Protein 4BWV (pdb70)

InterPro domains:
  IPR002500 Phosphoadenosine phosphosulphate reductase domain [PF01507] (122-286)
  IPR004511 Phosphoadenosine phosphosulphate/adenosine 5'-phosphosulphate reductase [MF_00063] (76-322)
  IPR004511 Phosphoadenosine phosphosulphate/adenosine 5'-phosphosulphate reductase [NF002537] (83-323)
  IPR014729 Rossmann-like alpha/beta/alpha sandwich fold [G3DSA:3.40.50.620] (77-303)

B-factor: mean 38.73, std 14.48, range [18.05, 97.51]

CATH classification: 3.40.50.620

Sequence (454 aa):
IDIKKCNEQARDARLQHLEAQALETLQKTVENFEKPAFPCALIAGDVVILDLLHRIGAFSDNKVKIIFIDTFHLFPETYKFLSSEVEERRYGFKAHVFHAADVNNKEAYDAKFGSDLFITDIEEYDRICKVEPFSSRALKTLEVDAMINGRRRDHGAERAHLEVFEEGKMVKVQPLAYWEFRDCWDYLTKYSLPYHPLHDQGFPSIGDVQSTIPVPREKWFEYAGERRSGRIDIKKCNEQARDARLQHLEAQALETLQKTVENFEKPAFPCALIAGDVVILDLLHRIGAFSDNKVKIIFIDTFHLFPETYKFLSSEVEERRYGFKAHVFHAADVNNNKEAYDAKFGSDLFITDIEEYDRRICKVEPFSRALKTLEVDAMINGRRRDHGAERAHLEVFEEGKMVKVQPLAYWEFRDCWDYLTKYSLPYHPLHDQGFPSIGDVQSTIPVPRREKWFEYAGERSGR

Structure (mmCIF, N/CA/C/O backbone):
data_4BWV
#
_entry.id   4BWV
#
_cell.length_a   55.990
_cell.length_b   82.420
_cell.length_c   127.480
_cell.angle_alpha   90.00
_cell.angle_beta   90.00
_cell.angle_gamma   90.00
#
_symmetry.space_group_name_H-M   'P 21 21 21'
#
loop_
_entity.id
_entity.type
_entity.pdbx_description
1 polymer 'PHOSPHOADENOSINE-PHOSPHOSULPHATE REDUCTASE'
2 non-polymer DI(HYDROXYETHYL)ETHER
3 water water
#
loop_
_atom_site.group_PDB
_atom_site.id
_atom_site.type_symbol
_atom_site.label_atom_id
_atom_site.label_alt_id
_atom_site.label_comp_id
_atom_site.label_asym_id
_atom_site.label_entity_id
_atom_site.label_seq_id
_atom_site.pdbx_PDB_ins_code
_atom_site.Cartn_x
_atom_site.Cartn_y
_atom_site.Cartn_z
_atom_site.occupancy
_atom_site.B_iso_or_equiv
_atom_site.auth_seq_id
_atom_site.auth_comp_id
_atom_site.auth_asym_id
_atom_site.auth_atom_id
_atom_site.pdbx_PDB_model_num
ATOM 1 N N . ILE A 1 34 ? -7.337 -7.052 14.880 1.00 75.87 77 ILE A N 1
ATOM 2 C CA . ILE A 1 34 ? -6.300 -6.012 15.131 1.00 72.02 77 ILE A CA 1
ATOM 3 C C . ILE A 1 34 ? -6.903 -4.601 15.040 1.00 66.76 77 ILE A C 1
ATOM 4 O O . ILE A 1 34 ? -7.440 -4.213 14.005 1.00 68.31 77 ILE A O 1
ATOM 9 N N . ASP A 1 35 ? -6.797 -3.844 16.131 1.00 59.85 78 ASP A N 1
ATOM 10 C CA . ASP A 1 35 ? -7.250 -2.461 16.196 1.00 55.64 78 ASP A CA 1
ATOM 11 C C . ASP A 1 35 ? -6.046 -1.549 15.787 1.00 48.84 78 ASP A C 1
ATOM 12 O O . ASP A 1 35 ? -5.104 -1.313 16.573 1.00 45.73 78 ASP A O 1
ATOM 17 N N . ILE A 1 36 ? -6.097 -1.050 14.553 1.00 46.02 79 ILE A N 1
ATOM 18 C CA . ILE A 1 36 ? -4.986 -0.283 13.965 1.00 42.85 79 ILE A CA 1
ATOM 19 C C . ILE A 1 36 ? -4.696 0.987 14.750 1.00 40.53 79 ILE A C 1
ATOM 20 O O . ILE A 1 36 ? -3.525 1.306 15.050 1.00 37.50 79 ILE A O 1
ATOM 25 N N . LYS A 1 37 ? -5.733 1.751 15.072 1.00 42.53 80 LYS A N 1
ATOM 26 C CA . LYS A 1 37 ? -5.504 2.981 15.847 1.00 44.19 80 LYS A CA 1
ATOM 27 C C . LYS A 1 37 ? -4.829 2.695 17.177 1.00 41.32 80 LYS A C 1
ATOM 28 O O . LYS A 1 37 ? -3.967 3.450 17.603 1.00 39.03 80 LYS A O 1
ATOM 34 N N . LYS A 1 38 ? -5.265 1.631 17.847 1.00 43.63 81 LYS A N 1
ATOM 35 C CA . LYS A 1 38 ? -4.719 1.328 19.144 1.00 44.14 81 LYS A CA 1
ATOM 36 C C . LYS A 1 38 ? -3.248 0.930 18.983 1.00 39.19 81 LYS A C 1
ATOM 37 O O . LYS A 1 38 ? -2.414 1.338 19.755 1.00 39.10 81 LYS A O 1
ATOM 40 N N . CYS A 1 39 ? -2.932 0.121 17.973 1.00 38.50 82 CYS A N 1
ATOM 41 C CA . CYS A 1 39 ? -1.542 -0.338 17.791 1.00 37.21 82 CYS A CA 1
ATOM 42 C C . CYS A 1 39 ? -0.625 0.833 17.485 1.00 32.90 82 CYS A C 1
ATOM 43 O O . CYS A 1 39 ? 0.494 0.911 18.013 1.00 32.08 82 CYS A O 1
ATOM 46 N N . ASN A 1 40 ? -1.089 1.762 16.645 1.00 31.11 83 ASN A N 1
ATOM 47 C CA . ASN A 1 40 ? -0.314 3.008 16.378 1.00 30.34 83 ASN A CA 1
ATOM 48 C C . ASN A 1 40 ? -0.089 3.862 17.634 1.00 30.03 83 ASN A C 1
ATOM 49 O O . ASN A 1 40 ? 1.001 4.384 17.865 1.00 30.29 83 ASN A O 1
ATOM 54 N N . GLU A 1 41 ? -1.132 4.014 18.438 1.00 33.78 84 GLU A N 1
ATOM 55 C CA . GLU A 1 41 ? -1.002 4.724 19.698 1.00 34.49 84 GLU A CA 1
ATOM 56 C C . GLU A 1 41 ? 0.001 4.069 20.622 1.00 33.10 84 GLU A C 1
ATOM 57 O O . GLU A 1 41 ? 0.764 4.760 21.301 1.00 32.32 84 GLU A O 1
ATOM 63 N N . GLN A 1 42 ? -0.038 2.744 20.735 1.00 33.73 85 GLN A N 1
ATOM 64 C CA . GLN A 1 42 ? 0.922 2.017 21.615 1.00 35.49 85 GLN A CA 1
ATOM 65 C C . GLN A 1 42 ? 2.340 2.192 21.184 1.00 32.23 85 GLN A C 1
ATOM 66 O O . GLN A 1 42 ? 3.219 2.428 22.002 1.00 31.64 85 GLN A O 1
ATOM 72 N N . ALA A 1 43 ? 2.581 2.194 19.880 1.00 30.51 86 ALA A N 1
ATOM 73 C CA . ALA A 1 43 ? 3.912 2.529 19.394 1.00 29.65 86 ALA A CA 1
ATOM 74 C C . ALA A 1 43 ? 4.347 3.968 19.693 1.00 27.14 86 ALA A C 1
ATOM 75 O O . ALA A 1 43 ? 5.509 4.209 20.074 1.00 26.21 86 ALA A O 1
ATOM 77 N N . ARG A 1 44 ? 3.455 4.932 19.548 1.00 28.90 87 ARG A N 1
ATOM 78 C CA . ARG A 1 44 ? 3.823 6.304 19.892 1.00 26.61 87 ARG A CA 1
ATOM 79 C C . ARG A 1 44 ? 3.976 6.478 21.414 1.00 26.96 87 ARG A C 1
ATOM 80 O O . ARG A 1 44 ? 4.765 7.327 21.852 1.00 24.50 87 ARG A O 1
ATOM 88 N N . ASP A 1 45 ? 3.188 5.740 22.186 1.00 27.71 88 ASP A N 1
ATOM 89 C CA . ASP A 1 45 ? 3.367 5.711 23.672 1.00 30.68 88 ASP A CA 1
ATOM 90 C C . ASP A 1 45 ? 4.807 5.263 24.030 1.00 28.81 88 ASP A C 1
ATOM 91 O O . ASP A 1 45 ? 5.494 5.905 24.821 1.00 29.23 88 ASP A O 1
ATOM 96 N N . ALA A 1 46 ? 5.272 4.186 23.420 1.00 29.31 89 ALA A N 1
ATOM 97 C CA . ALA A 1 46 ? 6.628 3.668 23.685 1.00 28.67 89 ALA A CA 1
ATOM 98 C C . ALA A 1 46 ? 7.679 4.636 23.152 1.00 28.19 89 ALA A C 1
ATOM 99 O O . ALA A 1 46 ? 8.732 4.838 23.787 1.00 26.57 89 ALA A O 1
ATOM 101 N N . ARG A 1 47 ? 7.386 5.284 22.005 1.00 25.41 90 ARG A N 1
ATOM 102 C CA . ARG A 1 47 ? 8.264 6.344 21.501 1.00 23.95 90 ARG A CA 1
ATOM 103 C C . ARG A 1 47 ? 8.451 7.472 22.533 1.00 22.31 90 ARG A C 1
ATOM 104 O O . ARG A 1 47 ? 9.578 7.885 22.797 1.00 21.48 90 ARG A O 1
ATOM 112 N N . LEU A 1 48 ? 7.357 8.004 23.062 1.00 23.50 91 LEU A N 1
ATOM 113 C CA . LEU A 1 48 ? 7.440 9.104 23.983 1.00 24.51 91 LEU A CA 1
ATOM 114 C C . LEU A 1 48 ? 8.130 8.687 25.289 1.00 26.13 91 LEU A C 1
ATOM 115 O O . LEU A 1 48 ? 8.895 9.475 25.835 1.00 23.32 91 LEU A O 1
ATOM 120 N N . GLN A 1 49 ? 7.950 7.439 25.726 1.00 27.72 92 GLN A N 1
ATOM 121 C CA . GLN A 1 49 ? 8.697 6.971 26.906 1.00 29.70 92 GLN A CA 1
ATOM 122 C C . GLN A 1 49 ? 10.201 7.004 26.666 1.00 28.44 92 GLN A C 1
ATOM 123 O O . GLN A 1 49 ? 10.967 7.406 27.535 1.00 24.85 92 GLN A O 1
ATOM 129 N N . HIS A 1 50 ? 10.624 6.573 25.475 1.00 27.28 93 HIS A N 1
ATOM 130 C CA . HIS A 1 50 ? 12.023 6.665 25.071 1.00 26.23 93 HIS A CA 1
ATOM 131 C C . HIS A 1 50 ? 12.526 8.105 25.060 1.00 24.62 93 HIS A C 1
ATOM 132 O O . HIS A 1 50 ? 13.614 8.388 25.526 1.00 24.86 93 HIS A O 1
ATOM 139 N N . LEU A 1 51 ? 11.777 8.999 24.426 1.00 22.25 94 LEU A N 1
ATOM 140 C CA . LEU A 1 51 ? 12.182 10.356 24.275 1.00 21.90 94 LEU A CA 1
ATOM 141 C C . LEU A 1 51 ? 12.274 11.060 25.644 1.00 23.61 94 LEU A C 1
ATOM 142 O O . LEU A 1 51 ? 13.198 11.878 25.881 1.00 22.67 94 LEU A O 1
ATOM 147 N N . GLU A 1 52 ? 11.343 10.733 26.529 1.00 22.95 95 GLU A N 1
ATOM 148 C CA . GLU A 1 52 ? 11.396 11.259 27.887 1.00 24.36 95 GLU A CA 1
ATOM 149 C C . GLU A 1 52 ? 12.632 10.745 28.641 1.00 24.84 95 GLU A C 1
ATOM 150 O O . GLU A 1 52 ? 13.312 11.529 29.288 1.00 25.37 95 GLU A O 1
ATOM 156 N N . ALA A 1 53 ? 12.918 9.473 28.527 1.00 25.51 96 ALA A N 1
ATOM 157 C CA . ALA A 1 53 ? 14.083 8.907 29.206 1.00 27.99 96 ALA A CA 1
ATOM 158 C C . ALA A 1 53 ? 15.357 9.598 28.673 1.00 26.83 96 ALA A C 1
ATOM 159 O O . ALA A 1 53 ? 16.255 9.928 29.448 1.00 24.74 96 ALA A O 1
ATOM 161 N N . GLN A 1 54 ? 15.416 9.791 27.357 1.00 24.44 97 GLN A N 1
ATOM 162 C CA . GLN A 1 54 ? 16.592 10.399 26.731 1.00 26.05 97 GLN A CA 1
ATOM 163 C C . GLN A 1 54 ? 16.821 11.841 27.241 1.00 23.85 97 GLN A C 1
ATOM 164 O O . GLN A 1 54 ? 17.952 12.229 27.599 1.00 25.96 97 GLN A O 1
ATOM 170 N N . ALA A 1 55 ? 15.738 12.596 27.305 1.00 23.73 98 ALA A N 1
ATOM 171 C CA . ALA A 1 55 ? 15.793 13.966 27.786 1.00 23.10 98 ALA A CA 1
ATOM 172 C C . ALA A 1 55 ? 16.187 14.049 29.260 1.00 24.49 98 ALA A C 1
ATOM 173 O O . ALA A 1 55 ? 17.052 14.832 29.640 1.00 25.17 98 ALA A O 1
ATOM 175 N N . LEU A 1 56 ? 15.546 13.227 30.070 1.00 25.47 99 LEU A N 1
ATOM 176 C CA . LEU A 1 56 ? 15.815 13.178 31.495 1.00 27.35 99 LEU A CA 1
ATOM 177 C C . LEU A 1 56 ? 17.264 12.772 31.779 1.00 28.69 99 LEU A C 1
ATOM 178 O O . LEU A 1 56 ? 17.892 13.376 32.666 1.00 29.65 99 LEU A O 1
ATOM 183 N N . GLU A 1 57 ? 17.776 11.748 31.086 1.00 28.05 100 GLU A N 1
ATOM 184 C CA . GLU A 1 57 ? 19.142 11.283 31.284 1.00 31.94 100 GLU A CA 1
ATOM 185 C C . GLU A 1 57 ? 20.117 12.384 30.905 1.00 31.42 100 GLU A C 1
ATOM 186 O O . GLU A 1 57 ? 21.129 12.594 31.566 1.00 31.94 100 GLU A O 1
ATOM 192 N N . THR A 1 58 ? 19.813 13.085 29.814 1.00 27.17 101 THR A N 1
ATOM 193 C CA . THR A 1 58 ? 20.657 14.167 29.345 1.00 26.09 101 THR A CA 1
ATOM 194 C C . THR A 1 58 ? 20.722 15.330 30.382 1.00 27.30 101 THR A C 1
ATOM 195 O O . THR A 1 58 ? 21.798 15.873 30.687 1.00 26.75 101 THR A O 1
ATOM 199 N N . LEU A 1 59 ? 19.566 15.674 30.949 1.00 24.12 102 LEU A N 1
ATOM 200 C CA . LEU A 1 59 ? 19.512 16.691 31.946 1.00 26.84 102 LEU A CA 1
ATOM 201 C C . LEU A 1 59 ? 20.184 16.297 33.255 1.00 28.52 102 LEU A C 1
ATOM 202 O O . LEU A 1 59 ? 20.901 17.125 33.866 1.00 29.02 102 LEU A O 1
ATOM 207 N N . GLN A 1 60 ? 20.034 15.031 33.660 1.00 30.13 103 GLN A N 1
ATOM 208 C CA . GLN A 1 60 ? 20.689 14.546 34.859 1.00 32.57 103 GLN A CA 1
ATOM 209 C C . GLN A 1 60 ? 22.237 14.559 34.709 1.00 33.59 103 GLN A C 1
ATOM 210 O O . GLN A 1 60 ? 22.948 14.945 35.627 1.00 34.37 103 GLN A O 1
ATOM 216 N N . LYS A 1 61 ? 22.743 14.148 33.539 1.00 33.44 104 LYS A N 1
ATOM 217 C CA . LYS A 1 61 ? 24.173 14.207 33.261 1.00 35.63 104 LYS A CA 1
ATOM 218 C C . LYS A 1 61 ? 24.666 15.616 33.315 1.00 33.53 104 LYS A C 1
ATOM 219 O O . LYS A 1 61 ? 25.795 15.852 33.788 1.00 36.51 104 LYS A O 1
ATOM 225 N N . THR A 1 62 ? 23.842 16.557 32.825 1.00 29.81 105 THR A N 1
ATOM 226 C CA . THR A 1 62 ? 24.217 17.977 32.830 1.00 30.50 105 THR A CA 1
ATOM 227 C C . THR A 1 62 ? 24.377 18.522 34.254 1.00 33.57 105 THR A C 1
ATOM 228 O O . THR A 1 62 ? 25.432 19.147 34.611 1.00 32.23 105 THR A O 1
ATOM 232 N N . VAL A 1 63 ? 23.364 18.265 35.085 1.00 33.89 106 VAL A N 1
ATOM 233 C CA . VAL A 1 63 ? 23.464 18.741 36.492 1.00 36.69 106 VAL A CA 1
ATOM 234 C C . VAL A 1 63 ? 24.601 18.099 37.253 1.00 38.99 106 VAL A C 1
ATOM 235 O O . VAL A 1 63 ? 25.238 18.743 38.090 1.00 41.18 106 VAL A O 1
ATOM 239 N N . GLU A 1 64 ? 24.892 16.844 36.981 1.00 40.96 107 GLU A N 1
ATOM 240 C CA . GLU A 1 64 ? 26.018 16.206 37.641 1.00 45.35 107 GLU A CA 1
ATOM 241 C C . GLU A 1 64 ? 27.397 16.714 37.213 1.00 44.57 107 GLU A C 1
ATOM 242 O O . GLU A 1 64 ? 28.314 16.658 37.984 1.00 45.53 107 GLU A O 1
ATOM 248 N N . ASN A 1 65 ? 27.558 17.125 35.969 1.00 41.40 108 ASN A N 1
ATOM 249 C CA . ASN A 1 65 ? 28.874 17.353 35.410 1.00 43.01 108 ASN A CA 1
ATOM 250 C C . ASN A 1 65 ? 29.287 18.821 35.234 1.00 42.99 108 ASN A C 1
ATOM 251 O O . ASN A 1 65 ? 30.427 19.084 34.901 1.00 43.66 108 ASN A O 1
ATOM 256 N N . PHE A 1 66 ? 28.356 19.752 35.449 1.00 39.92 109 PHE A N 1
ATOM 257 C CA . PHE A 1 66 ? 28.608 21.176 35.283 1.00 40.02 109 PHE A CA 1
ATOM 258 C C . PHE A 1 66 ? 28.214 21.910 36.556 1.00 41.79 109 PHE A C 1
ATOM 259 O O . PHE A 1 66 ? 27.288 21.499 37.255 1.00 42.85 109 PHE A O 1
ATOM 267 N N . GLU A 1 67 ? 28.909 23.008 36.827 1.00 47.28 110 GLU A N 1
ATOM 268 C CA . GLU A 1 67 ? 28.722 23.790 38.034 1.00 50.69 110 GLU A CA 1
ATOM 269 C C . GLU A 1 67 ? 27.636 24.855 37.885 1.00 47.14 110 GLU A C 1
ATOM 270 O O . GLU A 1 67 ? 26.937 25.140 38.840 1.00 48.02 110 GLU A O 1
ATOM 276 N N . LYS A 1 68 ? 27.496 25.434 36.689 1.00 44.28 111 LYS A N 1
ATOM 277 C CA . LYS A 1 68 ? 26.628 26.592 36.466 1.00 41.44 111 LYS A CA 1
ATOM 278 C C . LYS A 1 68 ? 25.753 26.437 35.221 1.00 39.08 111 LYS A C 1
ATOM 279 O O . LYS A 1 68 ? 25.718 27.306 34.326 1.00 39.00 111 LYS A O 1
ATOM 285 N N . PRO A 1 69 ? 24.949 25.385 35.200 1.00 35.74 112 PRO A N 1
ATOM 286 C CA . PRO A 1 69 ? 24.061 25.266 34.067 1.00 33.58 112 PRO A CA 1
ATOM 287 C C . PRO A 1 69 ? 22.910 26.260 34.065 1.00 32.76 112 PRO A C 1
ATOM 288 O O . PRO A 1 69 ? 22.441 26.695 35.116 1.00 34.68 112 PRO A O 1
ATOM 292 N N . ALA A 1 70 ? 22.474 26.628 32.880 1.00 30.51 113 ALA A N 1
ATOM 293 C CA . ALA A 1 70 ? 21.386 27.583 32.691 1.00 30.44 113 ALA A CA 1
ATOM 294 C C . ALA A 1 70 ? 20.598 27.272 31.453 1.00 29.18 113 ALA A C 1
ATOM 295 O O . ALA A 1 70 ? 21.121 26.680 30.484 1.00 29.06 113 ALA A O 1
ATOM 297 N N . PHE A 1 71 ? 19.320 27.656 31.496 1.00 29.13 114 PHE A N 1
ATOM 298 C CA . PHE A 1 71 ? 18.383 27.490 30.413 1.00 27.49 114 PHE A CA 1
ATOM 299 C C . PHE A 1 71 ? 17.682 28.821 30.038 1.00 29.64 114 PHE A C 1
ATOM 300 O O . PHE A 1 71 ? 16.799 29.326 30.773 1.00 29.04 114 PHE A O 1
ATOM 308 N N . PRO A 1 72 ? 18.002 29.358 28.844 1.00 31.91 115 PRO A N 1
ATOM 309 C CA . PRO A 1 72 ? 17.298 30.528 28.286 1.00 32.40 115 PRO A CA 1
ATOM 310 C C . PRO A 1 72 ? 15.945 30.100 27.773 1.00 31.74 115 PRO A C 1
ATOM 311 O O . PRO A 1 72 ? 15.841 29.255 26.913 1.00 32.16 115 PRO A O 1
ATOM 315 N N . CYS A 1 73 ? 14.906 30.676 28.321 1.00 32.50 116 CYS A N 1
ATOM 316 C CA . CYS A 1 73 ? 13.563 30.155 28.149 1.00 31.46 116 CYS A CA 1
ATOM 317 C C . CYS A 1 73 ? 12.670 31.242 27.551 1.00 32.75 116 CYS A C 1
ATOM 318 O O . CYS A 1 73 ? 12.550 32.314 28.119 1.00 34.16 116 CYS A O 1
ATOM 321 N N . ALA A 1 74 ? 12.011 30.945 26.436 1.00 31.58 117 ALA A N 1
ATOM 322 C CA . ALA A 1 74 ? 11.141 31.909 25.793 1.00 34.25 117 ALA A CA 1
ATOM 323 C C . ALA A 1 74 ? 9.663 31.515 25.949 1.00 31.27 117 ALA A C 1
ATOM 324 O O . ALA A 1 74 ? 8.789 32.169 25.419 1.00 32.39 117 ALA A O 1
ATOM 326 N N . LEU A 1 75 ? 9.425 30.407 26.628 1.00 29.46 118 LEU A N 1
ATOM 327 C CA . LEU A 1 75 ? 8.099 29.904 26.998 1.00 28.77 118 LEU A CA 1
ATOM 328 C C . LEU A 1 75 ? 7.268 29.301 25.846 1.00 28.28 118 LEU A C 1
ATOM 329 O O . LEU A 1 75 ? 6.047 29.179 25.926 1.00 27.73 118 LEU A O 1
ATOM 334 N N . ILE A 1 76 ? 7.956 28.950 24.766 1.00 27.62 119 ILE A N 1
ATOM 335 C CA . ILE A 1 76 ? 7.321 28.242 23.666 1.00 28.29 119 ILE A CA 1
ATOM 336 C C . ILE A 1 76 ? 7.177 26.788 24.062 1.00 25.71 119 ILE A C 1
ATOM 337 O O . ILE A 1 76 ? 7.642 26.362 25.170 1.00 25.47 119 ILE A O 1
ATOM 342 N N . ALA A 1 77 ? 6.598 25.971 23.192 1.00 25.39 120 ALA A N 1
ATOM 343 C CA . ALA A 1 77 ? 6.139 24.639 23.648 1.00 24.99 120 ALA A CA 1
ATOM 344 C C . ALA A 1 77 ? 7.257 23.701 24.171 1.00 24.13 120 ALA A C 1
ATOM 345 O O . ALA A 1 77 ? 7.129 23.073 25.249 1.00 24.16 120 ALA A O 1
ATOM 347 N N . GLY A 1 78 ? 8.365 23.601 23.435 1.00 25.06 121 GLY A N 1
ATOM 348 C CA . GLY A 1 78 ? 9.460 22.768 23.869 1.00 22.44 121 GLY A CA 1
ATOM 349 C C . GLY A 1 78 ? 10.137 23.338 25.089 1.00 23.79 121 GLY A C 1
ATOM 350 O O . GLY A 1 78 ? 10.672 22.599 25.951 1.00 23.82 121 GLY A O 1
ATOM 351 N N . ASP A 1 79 ? 10.090 24.666 25.240 1.00 23.59 122 ASP A N 1
ATOM 352 C CA . ASP A 1 79 ? 10.654 25.271 26.422 1.00 25.33 122 ASP A CA 1
ATOM 353 C C . ASP A 1 79 ? 9.873 24.903 27.705 1.00 25.04 122 ASP A C 1
ATOM 354 O O . ASP A 1 79 ? 10.456 24.650 28.729 1.00 26.04 122 ASP A O 1
ATOM 359 N N . VAL A 1 80 ? 8.566 24.854 27.611 1.00 24.32 123 VAL A N 1
ATOM 360 C CA . VAL A 1 80 ? 7.705 24.443 28.690 1.00 24.17 123 VAL A CA 1
ATOM 361 C C . VAL A 1 80 ? 7.939 22.968 29.021 1.00 23.99 123 VAL A C 1
ATOM 362 O O . VAL A 1 80 ? 7.998 22.597 30.190 1.00 25.75 123 VAL A O 1
ATOM 366 N N . VAL A 1 81 ? 8.136 22.114 28.013 1.00 22.94 124 VAL A N 1
ATOM 367 C CA . VAL A 1 81 ? 8.531 20.745 28.239 1.00 23.15 124 VAL A CA 1
ATOM 368 C C . VAL A 1 81 ? 9.850 20.686 29.053 1.00 24.14 124 VAL A C 1
ATOM 369 O O . VAL A 1 81 ? 9.935 19.931 30.057 1.00 23.01 124 VAL A O 1
ATOM 373 N N . ILE A 1 82 ? 10.882 21.429 28.628 1.00 23.63 125 ILE A N 1
ATOM 374 C CA . ILE A 1 82 ? 12.137 21.422 29.356 1.00 23.16 125 ILE A CA 1
ATOM 375 C C . ILE A 1 82 ? 11.995 21.927 30.789 1.00 24.38 125 ILE A C 1
ATOM 376 O O . ILE A 1 82 ? 12.550 21.344 31.704 1.00 24.05 125 ILE A O 1
ATOM 381 N N . LEU A 1 83 ? 11.193 22.954 31.026 1.00 23.08 126 LEU A N 1
ATOM 382 C CA . LEU A 1 83 ? 10.909 23.336 32.423 1.00 25.12 126 LEU A CA 1
ATOM 383 C C . LEU A 1 83 ? 10.365 22.188 33.274 1.00 25.09 126 LEU A C 1
ATOM 384 O O . LEU A 1 83 ? 10.750 22.019 34.433 1.00 25.91 126 LEU A O 1
ATOM 389 N N . ASP A 1 84 ? 9.405 21.446 32.715 1.00 25.66 127 ASP A N 1
ATOM 390 C CA . ASP A 1 84 ? 8.775 20.367 33.431 1.00 26.36 127 ASP A CA 1
ATOM 391 C C . ASP A 1 84 ? 9.749 19.223 33.688 1.00 26.15 127 ASP A C 1
ATOM 392 O O . ASP A 1 84 ? 9.799 18.703 34.805 1.00 27.97 127 ASP A O 1
ATOM 397 N N . LEU A 1 85 ? 10.616 18.938 32.718 1.00 25.12 128 LEU A N 1
ATOM 398 C CA . LEU A 1 85 ? 11.645 17.891 32.902 1.00 26.22 128 LEU A CA 1
ATOM 399 C C . LEU A 1 85 ? 12.673 18.262 34.001 1.00 26.14 128 LEU A C 1
ATOM 400 O O . LEU A 1 85 ? 13.106 17.413 34.803 1.00 26.60 128 LEU A O 1
ATOM 405 N N . LEU A 1 86 ? 13.078 19.528 34.007 1.00 26.07 129 LEU A N 1
ATOM 406 C CA . LEU A 1 86 ? 13.979 20.063 35.074 1.00 27.81 129 LEU A CA 1
ATOM 407 C C . LEU A 1 86 ? 13.342 19.953 36.436 1.00 30.03 129 LEU A C 1
ATOM 408 O O . LEU A 1 86 ? 13.958 19.516 37.391 1.00 31.24 129 LEU A O 1
ATOM 413 N N . HIS A 1 87 ? 12.062 20.323 36.508 1.00 32.19 130 HIS A N 1
ATOM 414 C CA . HIS A 1 87 ? 11.288 20.171 37.757 1.00 33.89 130 HIS A CA 1
ATOM 415 C C . HIS A 1 87 ? 11.287 18.725 38.227 1.00 32.85 130 HIS A C 1
ATOM 416 O O . HIS A 1 87 ? 11.515 18.453 39.401 1.00 33.69 130 HIS A O 1
ATOM 423 N N . ARG A 1 88 ? 11.021 17.797 37.306 1.00 31.62 131 ARG A N 1
ATOM 424 C CA . ARG A 1 88 ? 11.002 16.367 37.607 1.00 32.71 131 ARG A CA 1
ATOM 425 C C . ARG A 1 88 ? 12.275 15.815 38.226 1.00 33.93 131 ARG A C 1
ATOM 426 O O . ARG A 1 88 ? 12.194 14.992 39.125 1.00 36.72 131 ARG A O 1
ATOM 434 N N . ILE A 1 89 ? 13.444 16.258 37.760 1.00 32.49 132 ILE A N 1
ATOM 435 C CA . ILE A 1 89 ? 14.710 15.796 38.316 1.00 34.62 132 ILE A CA 1
ATOM 436 C C . ILE A 1 89 ? 15.200 16.651 39.483 1.00 36.34 132 ILE A C 1
ATOM 437 O O . ILE A 1 89 ? 16.327 16.460 39.991 1.00 37.95 132 ILE A O 1
ATOM 442 N N . GLY A 1 90 ? 14.379 17.595 39.924 1.00 36.40 133 GLY A N 1
ATOM 443 C CA . GLY A 1 90 ? 14.707 18.389 41.130 1.00 39.20 133 GLY A CA 1
ATOM 444 C C . GLY A 1 90 ? 15.735 19.483 40.896 1.00 39.17 133 GLY A C 1
ATOM 445 O O . GLY A 1 90 ? 16.374 19.922 41.830 1.00 40.30 133 GLY A O 1
ATOM 446 N N . ALA A 1 91 ? 15.798 20.002 39.670 1.00 37.29 134 ALA A N 1
ATOM 447 C CA . ALA A 1 91 ? 16.832 20.968 39.311 1.00 38.42 134 ALA A CA 1
ATOM 448 C C . ALA A 1 91 ? 16.581 22.357 39.862 1.00 40.02 134 ALA A C 1
ATOM 449 O O . ALA A 1 91 ? 17.470 23.158 39.854 1.00 43.90 134 ALA A O 1
ATOM 451 N N . PHE A 1 92 ? 15.377 22.637 40.360 1.00 43.57 135 PHE A N 1
ATOM 452 C CA . PHE A 1 92 ? 15.033 23.953 40.910 1.00 46.59 135 PHE A CA 1
ATOM 453 C C . PHE A 1 92 ? 15.165 24.011 42.453 1.00 54.64 135 PHE A C 1
ATOM 454 O O . PHE A 1 92 ? 15.472 25.072 42.982 1.00 57.57 135 PHE A O 1
ATOM 462 N N . SER A 1 93 ? 14.956 22.889 43.145 1.00 58.85 136 SER A N 1
ATOM 463 C CA . SER A 1 93 ? 15.127 22.784 44.623 1.00 64.95 136 SER A CA 1
ATOM 464 C C . SER A 1 93 ? 16.271 23.581 45.248 1.00 68.24 136 SER A C 1
ATOM 465 O O . SER A 1 93 ? 16.062 24.227 46.300 1.00 72.85 136 SER A O 1
ATOM 468 N N . ASP A 1 94 ? 17.473 23.515 44.654 1.00 65.99 137 ASP A N 1
ATOM 469 C CA . ASP A 1 94 ? 18.639 24.267 45.186 1.00 69.99 137 ASP A CA 1
ATOM 470 C C . ASP A 1 94 ? 19.183 25.307 44.213 1.00 66.79 137 ASP A C 1
ATOM 471 O O . ASP A 1 94 ? 20.302 25.756 44.359 1.00 65.85 137 ASP A O 1
ATOM 473 N N . ASN A 1 95 ? 18.348 25.734 43.277 1.00 62.88 138 ASN A N 1
ATOM 474 C CA . ASN A 1 95 ? 18.734 26.663 42.220 1.00 63.65 138 ASN A CA 1
ATOM 475 C C . ASN A 1 95 ? 19.921 26.154 41.404 1.00 59.69 138 ASN A C 1
ATOM 476 O O . ASN A 1 95 ? 20.724 26.957 40.920 1.00 57.50 138 ASN A O 1
ATOM 481 N N . LYS A 1 96 ? 20.020 24.832 41.244 1.00 55.47 139 LYS A N 1
ATOM 482 C CA . LYS A 1 96 ? 21.114 24.235 40.484 1.00 52.19 139 LYS A CA 1
ATOM 483 C C . LYS A 1 96 ? 21.119 24.795 39.052 1.00 45.96 139 LYS A C 1
ATOM 484 O O . LYS A 1 96 ? 22.157 25.273 38.575 1.00 44.16 139 LYS A O 1
ATOM 490 N N . VAL A 1 97 ? 19.951 24.788 38.419 1.00 41.13 140 VAL A N 1
ATOM 491 C CA . VAL A 1 97 ? 19.839 25.270 37.058 1.00 40.06 140 VAL A CA 1
ATOM 492 C C . VAL A 1 97 ? 19.147 26.615 37.101 1.00 40.50 140 VAL A C 1
ATOM 493 O O . VAL A 1 97 ? 18.059 26.725 37.633 1.00 43.82 140 VAL A O 1
ATOM 497 N N . LYS A 1 98 ? 19.756 27.629 36.514 1.00 37.93 141 LYS A N 1
ATOM 498 C CA . LYS A 1 98 ? 19.147 28.943 36.440 1.00 37.72 141 LYS A CA 1
ATOM 499 C C . LYS A 1 98 ? 18.357 29.142 35.128 1.00 34.65 141 LYS A C 1
ATOM 500 O O . LYS A 1 98 ? 18.757 28.664 34.061 1.00 33.10 141 LYS A O 1
ATOM 506 N N . ILE A 1 99 ? 17.220 29.815 35.225 1.00 34.00 142 ILE A N 1
ATOM 507 C CA . ILE A 1 99 ? 16.446 30.167 34.054 1.00 32.73 142 ILE A CA 1
ATOM 508 C C . ILE A 1 99 ? 16.781 31.597 33.672 1.00 32.93 142 ILE A C 1
ATOM 509 O O . ILE A 1 99 ? 16.712 32.503 34.499 1.00 33.99 142 ILE A O 1
ATOM 514 N N . ILE A 1 100 ? 17.130 31.769 32.400 1.00 31.50 143 ILE A N 1
ATOM 515 C CA . ILE A 1 100 ? 17.359 33.057 31.802 1.00 32.04 143 ILE A CA 1
ATOM 516 C C . ILE A 1 100 ? 16.143 33.459 30.962 1.00 32.96 143 ILE A C 1
ATOM 517 O O . ILE A 1 100 ? 15.619 32.639 30.170 1.00 32.88 143 ILE A O 1
ATOM 522 N N . PHE A 1 101 ? 15.696 34.691 31.128 1.00 34.53 144 PHE A N 1
ATOM 523 C CA . PHE A 1 101 ? 14.576 35.239 30.347 1.00 36.02 144 PHE A CA 1
ATOM 524 C C . PHE A 1 101 ? 15.048 36.562 29.764 1.00 37.05 144 PHE A C 1
ATOM 525 O O . PHE A 1 101 ? 15.449 37.452 30.480 1.00 40.35 144 PHE A O 1
ATOM 533 N N . ILE A 1 102 ? 14.978 36.678 28.443 1.00 34.86 145 ILE A N 1
ATOM 534 C CA . ILE A 1 102 ? 15.349 37.905 27.723 1.00 35.17 145 ILE A CA 1
ATOM 535 C C . ILE A 1 102 ? 14.072 38.709 27.434 1.00 35.11 145 ILE A C 1
ATOM 536 O O . ILE A 1 102 ? 13.245 38.320 26.598 1.00 31.49 145 ILE A O 1
ATOM 541 N N . ASP A 1 103 ? 13.934 39.856 28.123 1.00 35.80 146 ASP A N 1
ATOM 542 C CA . ASP A 1 103 ? 12.828 40.765 27.921 1.00 36.00 146 ASP A CA 1
ATOM 543 C C . ASP A 1 103 ? 13.258 41.803 26.886 1.00 38.32 146 ASP A C 1
ATOM 544 O O . ASP A 1 103 ? 14.072 42.696 27.158 1.00 39.40 146 ASP A O 1
ATOM 549 N N . THR A 1 104 ? 12.742 41.629 25.687 1.00 37.16 147 THR A N 1
ATOM 550 C CA . THR A 1 104 ? 13.058 42.477 24.562 1.00 39.33 147 THR A CA 1
ATOM 551 C C . THR A 1 104 ? 12.298 43.812 24.647 1.00 40.23 147 THR A C 1
ATOM 552 O O . THR A 1 104 ? 12.504 44.659 23.831 1.00 43.43 147 THR A O 1
ATOM 556 N N . PHE A 1 105 ? 11.375 43.929 25.602 1.00 40.76 148 PHE A N 1
ATOM 557 C CA . PHE A 1 105 ? 10.393 45.016 25.696 1.00 42.80 148 PHE A CA 1
ATOM 558 C C . PHE A 1 105 ? 9.360 45.022 24.564 1.00 43.16 148 PHE A C 1
ATOM 559 O O . PHE A 1 105 ? 8.611 45.958 24.439 1.00 44.63 148 PHE A O 1
ATOM 567 N N . HIS A 1 106 ? 9.293 43.966 23.771 1.00 42.34 149 HIS A N 1
ATOM 568 C CA . HIS A 1 106 ? 8.330 43.871 22.674 1.00 43.08 149 HIS A CA 1
ATOM 569 C C . HIS A 1 106 ? 7.606 42.510 22.663 1.00 41.62 149 HIS A C 1
ATOM 570 O O . HIS A 1 106 ? 7.048 42.091 21.647 1.00 41.02 149 HIS A O 1
ATOM 577 N N . LEU A 1 107 ? 7.595 41.846 23.802 1.00 41.48 150 LEU A N 1
ATOM 578 C CA . LEU A 1 107 ? 6.917 40.537 23.926 1.00 39.86 150 LEU A CA 1
ATOM 579 C C . LEU A 1 107 ? 5.415 40.776 24.117 1.00 39.98 150 LEU A C 1
ATOM 580 O O . LEU A 1 107 ? 4.995 41.853 24.454 1.00 41.14 150 LEU A O 1
ATOM 585 N N . PHE A 1 108 ? 4.608 39.754 23.891 1.00 39.35 151 PHE A N 1
ATOM 586 C CA . PHE A 1 108 ? 3.176 39.798 24.195 1.00 39.66 151 PHE A CA 1
ATOM 587 C C . PHE A 1 108 ? 2.944 39.919 25.691 1.00 40.08 151 PHE A C 1
ATOM 588 O O . PHE A 1 108 ? 3.696 39.317 26.459 1.00 40.21 151 PHE A O 1
ATOM 596 N N . PRO A 1 109 ? 1.912 40.676 26.098 1.00 41.30 152 PRO A N 1
ATOM 597 C CA . PRO A 1 109 ? 1.469 40.727 27.479 1.00 45.18 152 PRO A CA 1
ATOM 598 C C . PRO A 1 109 ? 1.258 39.331 28.067 1.00 44.88 152 PRO A C 1
ATOM 599 O O . PRO A 1 109 ? 1.644 39.064 29.227 1.00 42.09 152 PRO A O 1
ATOM 603 N N . GLU A 1 110 ? 0.664 38.450 27.249 1.00 43.36 153 GLU A N 1
ATOM 604 C CA . GLU A 1 110 ? 0.437 37.064 27.641 1.00 42.01 153 GLU A CA 1
ATOM 605 C C . GLU A 1 110 ? 1.750 36.374 28.044 1.00 38.52 153 GLU A C 1
ATOM 606 O O . GLU A 1 110 ? 1.731 35.491 28.912 1.00 36.54 153 GLU A O 1
ATOM 612 N N . THR A 1 111 ? 2.884 36.745 27.436 1.00 35.36 154 THR A N 1
ATOM 613 C CA . THR A 1 111 ? 4.141 36.055 27.725 1.00 34.14 154 THR A CA 1
ATOM 614 C C . THR A 1 111 ? 4.616 36.373 29.150 1.00 36.18 154 THR A C 1
ATOM 615 O O . THR A 1 111 ? 5.032 35.463 29.881 1.00 34.84 154 THR A O 1
ATOM 619 N N . TYR A 1 112 ? 4.513 37.637 29.564 1.00 38.68 155 TYR A N 1
ATOM 620 C CA . TYR A 1 112 ? 4.873 38.043 30.954 1.00 39.59 155 TYR A CA 1
ATOM 621 C C . TYR A 1 112 ? 3.983 37.386 31.984 1.00 40.33 155 TYR A C 1
ATOM 622 O O . TYR A 1 112 ? 4.465 36.939 33.008 1.00 40.38 155 TYR A O 1
ATOM 631 N N . LYS A 1 113 ? 2.683 37.295 31.701 1.00 41.39 156 LYS A N 1
ATOM 632 C CA . LYS A 1 113 ? 1.747 36.654 32.603 1.00 41.87 156 LYS A CA 1
ATOM 633 C C . LYS A 1 113 ? 2.107 35.184 32.744 1.00 40.40 156 LYS A C 1
ATOM 634 O O . LYS A 1 113 ? 2.155 34.663 33.848 1.00 38.48 156 LYS A O 1
ATOM 640 N N . PHE A 1 114 ? 2.384 34.501 31.618 1.00 37.85 157 PHE A N 1
ATOM 641 C CA . PHE A 1 114 ? 2.713 33.093 31.659 1.00 36.12 157 PHE A CA 1
ATOM 642 C C . PHE A 1 114 ? 4.028 32.845 32.393 1.00 34.35 157 PHE A C 1
ATOM 643 O O . PHE A 1 114 ? 4.159 31.869 33.118 1.00 34.27 157 PHE A O 1
ATOM 651 N N . LEU A 1 115 ? 5.027 33.692 32.185 1.00 34.16 158 LEU A N 1
ATOM 652 C CA . LEU A 1 115 ? 6.285 33.562 32.932 1.00 33.72 158 LEU A CA 1
ATOM 653 C C . LEU A 1 115 ? 5.998 33.525 34.453 1.00 37.29 158 LEU A C 1
ATOM 654 O O . LEU A 1 115 ? 6.550 32.668 35.185 1.00 38.34 158 LEU A O 1
ATOM 659 N N . SER A 1 116 ? 5.156 34.438 34.940 1.00 38.48 159 SER A N 1
ATOM 660 C CA A SER A 1 116 ? 4.803 34.437 36.370 0.50 40.89 159 SER A CA 1
ATOM 661 C CA B SER A 1 116 ? 4.835 34.452 36.375 0.50 40.45 159 SER A CA 1
ATOM 662 C C . SER A 1 116 ? 4.173 33.138 36.800 1.00 40.58 159 SER A C 1
ATOM 663 O O . SER A 1 116 ? 4.428 32.630 37.897 1.00 41.33 159 SER A O 1
ATOM 668 N N . GLU A 1 117 ? 3.331 32.588 35.953 1.00 38.96 160 GLU A N 1
ATOM 669 C CA . GLU A 1 117 ? 2.659 31.353 36.318 1.00 39.87 160 GLU A CA 1
ATOM 670 C C . GLU A 1 117 ? 3.614 30.137 36.399 1.00 37.76 160 GLU A C 1
ATOM 671 O O . GLU A 1 117 ? 3.491 29.299 37.287 1.00 38.79 160 GLU A O 1
ATOM 677 N N . VAL A 1 118 ? 4.561 30.026 35.470 1.00 35.11 161 VAL A N 1
ATOM 678 C CA . VAL A 1 118 ? 5.507 28.911 35.528 1.00 35.37 161 VAL A CA 1
ATOM 679 C C . VAL A 1 118 ? 6.493 29.085 36.663 1.00 35.44 161 VAL A C 1
ATOM 680 O O . VAL A 1 118 ? 6.851 28.100 37.294 1.00 35.85 161 VAL A O 1
ATOM 684 N N . GLU A 1 119 ? 6.901 30.326 36.934 1.00 36.05 162 GLU A N 1
ATOM 685 C CA . GLU A 1 119 ? 7.743 30.613 38.093 1.00 37.45 162 GLU A CA 1
ATOM 686 C C . GLU A 1 119 ? 7.113 30.094 39.379 1.00 41.62 162 GLU A C 1
ATOM 687 O O . GLU A 1 119 ? 7.789 29.426 40.196 1.00 40.93 162 GLU A O 1
ATOM 693 N N . GLU A 1 120 ? 5.826 30.396 39.569 1.00 45.43 163 GLU A N 1
ATOM 694 C CA . GLU A 1 120 ? 5.085 29.897 40.729 1.00 49.93 163 GLU A CA 1
ATOM 695 C C . GLU A 1 120 ? 4.888 28.374 40.704 1.00 49.13 163 GLU A C 1
ATOM 696 O O . GLU A 1 120 ? 5.073 27.734 41.703 1.00 48.60 163 GLU A O 1
ATOM 702 N N . ARG A 1 121 ? 4.504 27.811 39.558 1.00 47.68 164 ARG A N 1
ATOM 703 C CA A ARG A 1 121 ? 4.290 26.370 39.417 0.50 47.63 164 ARG A CA 1
ATOM 704 C CA B ARG A 1 121 ? 4.289 26.373 39.429 0.50 48.65 164 ARG A CA 1
ATOM 705 C C . ARG A 1 121 ? 5.558 25.558 39.764 1.00 46.22 164 ARG A C 1
ATOM 706 O O . ARG A 1 121 ? 5.511 24.566 40.475 1.00 44.90 164 ARG A O 1
ATOM 721 N N . TYR A 1 122 ? 6.700 25.984 39.256 1.00 42.30 165 TYR A N 1
ATOM 722 C CA . TYR A 1 122 ? 7.908 25.197 39.409 1.00 41.51 165 TYR A CA 1
ATOM 723 C C . TYR A 1 122 ? 8.894 25.699 40.467 1.00 42.74 165 TYR A C 1
ATOM 724 O O . TYR A 1 122 ? 9.912 25.042 40.726 1.00 44.47 165 TYR A O 1
ATOM 733 N N . GLY A 1 123 ? 8.602 26.833 41.099 1.00 43.15 166 GLY A N 1
ATOM 734 C CA . GLY A 1 123 ? 9.438 27.341 42.161 1.00 43.86 166 GLY A CA 1
ATOM 735 C C . GLY A 1 123 ? 10.802 27.846 41.720 1.00 42.82 166 GLY A C 1
ATOM 736 O O . GLY A 1 123 ? 11.819 27.503 42.307 1.00 44.86 166 GLY A O 1
ATOM 737 N N . PHE A 1 124 ? 10.838 28.724 40.739 1.00 40.18 167 PHE A N 1
ATOM 738 C CA . PHE A 1 124 ? 12.064 29.423 40.417 1.00 40.21 167 PHE A CA 1
ATOM 739 C C . PHE A 1 124 ? 11.699 30.855 40.065 1.00 41.07 167 PHE A C 1
ATOM 740 O O . PHE A 1 124 ? 10.542 31.151 39.815 1.00 40.90 167 PHE A O 1
ATOM 748 N N . LYS A 1 125 ? 12.700 31.730 40.046 1.00 42.07 168 LYS A N 1
ATOM 749 C CA . LYS A 1 125 ? 12.543 33.086 39.566 1.00 43.34 168 LYS A CA 1
ATOM 750 C C . LYS A 1 125 ? 13.545 33.210 38.433 1.00 40.84 168 LYS A C 1
ATOM 751 O O . LYS A 1 125 ? 14.760 32.950 38.607 1.00 40.88 168 LYS A O 1
ATOM 755 N N . ALA A 1 126 ? 13.058 33.638 37.288 1.00 38.33 169 ALA A N 1
ATOM 756 C CA . ALA A 1 126 ? 13.921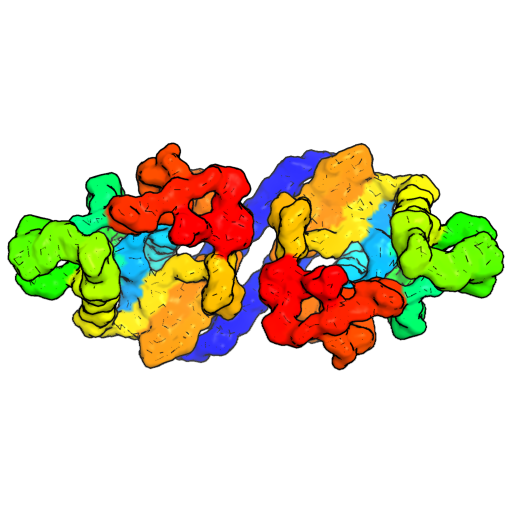 33.873 36.149 1.00 38.43 169 ALA A CA 1
ATOM 757 C C . ALA A 1 126 ? 14.872 35.038 36.329 1.00 40.67 169 ALA A C 1
ATOM 758 O O . ALA A 1 126 ? 14.528 36.053 36.941 1.00 41.90 169 ALA A O 1
ATOM 760 N N . HIS A 1 127 ? 16.091 34.886 35.799 1.00 40.23 170 HIS A N 1
ATOM 761 C CA . HIS A 1 127 ? 17.050 35.975 35.732 1.00 39.91 170 HIS A CA 1
ATOM 762 C C . HIS A 1 127 ? 16.795 36.722 34.429 1.00 38.91 170 HIS A C 1
ATOM 763 O O . HIS A 1 127 ? 16.998 36.166 33.322 1.00 34.69 170 HIS A O 1
ATOM 770 N N . VAL A 1 128 ? 16.340 37.969 34.562 1.00 39.78 171 VAL A N 1
ATOM 771 C CA . VAL A 1 128 ? 15.840 38.748 33.419 1.00 39.70 171 VAL A CA 1
ATOM 772 C C . VAL A 1 128 ? 16.936 39.708 32.957 1.00 39.47 171 VAL A C 1
ATOM 773 O O . VAL A 1 128 ? 17.558 40.353 33.759 1.00 40.81 171 VAL A O 1
ATOM 777 N N . PHE A 1 129 ? 17.184 39.715 31.660 1.00 38.09 172 PHE A N 1
ATOM 778 C CA . PHE A 1 129 ? 18.087 40.623 31.023 1.00 40.38 172 PHE A CA 1
ATOM 779 C C . PHE A 1 129 ? 17.336 41.350 29.917 1.00 39.83 172 PHE A C 1
ATOM 780 O O . PHE A 1 129 ? 16.445 40.781 29.271 1.00 36.48 172 PHE A O 1
ATOM 788 N N . HIS A 1 130 ? 17.712 42.613 29.723 1.00 42.41 173 HIS A N 1
ATOM 789 C CA . HIS A 1 130 ? 17.075 43.461 28.727 1.00 43.06 173 HIS A CA 1
ATOM 790 C C . HIS A 1 130 ? 18.095 44.454 28.197 1.00 47.68 173 HIS A C 1
ATOM 791 O O . HIS A 1 130 ? 19.260 44.459 28.631 1.00 47.55 173 HIS A O 1
ATOM 798 N N . ALA A 1 131 ? 17.646 45.287 27.261 1.00 49.44 174 ALA A N 1
ATOM 799 C CA . ALA A 1 131 ? 18.479 46.314 26.677 1.00 54.10 174 ALA A CA 1
ATOM 800 C C . ALA A 1 131 ? 19.276 47.044 27.750 1.00 58.67 174 ALA A C 1
ATOM 801 O O . ALA A 1 131 ? 18.755 47.387 28.815 1.00 59.87 174 ALA A O 1
ATOM 803 N N . ALA A 1 132 ? 20.552 47.260 27.461 1.00 62.83 175 ALA A N 1
ATOM 804 C CA . ALA A 1 132 ? 21.484 47.865 28.416 1.00 67.72 175 ALA A CA 1
ATOM 805 C C . ALA A 1 132 ? 21.042 49.265 28.832 1.00 72.85 175 ALA A C 1
ATOM 806 O O . ALA A 1 132 ? 20.691 50.075 27.979 1.00 75.07 175 ALA A O 1
ATOM 808 N N . ASP A 1 133 ? 21.055 49.539 30.140 1.00 77.75 176 ASP A N 1
ATOM 809 C CA . ASP A 1 133 ? 20.886 50.912 30.695 1.00 83.90 176 ASP A CA 1
ATOM 810 C C . ASP A 1 133 ? 19.478 51.492 30.585 1.00 83.74 176 ASP A C 1
ATOM 811 O O . ASP A 1 133 ? 19.273 52.661 30.817 1.00 88.79 176 ASP A O 1
ATOM 816 N N . VAL A 1 134 ? 18.508 50.670 30.224 1.00 80.58 177 VAL A N 1
ATOM 817 C CA . VAL A 1 134 ? 17.160 51.111 30.023 1.00 80.14 177 VAL A CA 1
ATOM 818 C C . VAL A 1 134 ? 16.268 50.209 30.854 1.00 78.31 177 VAL A C 1
ATOM 819 O O . VAL A 1 134 ? 16.265 48.991 30.666 1.00 70.00 177 VAL A O 1
ATOM 823 N N . ASN A 1 135 ? 15.485 50.795 31.745 1.00 81.17 178 ASN A N 1
ATOM 824 C CA . ASN A 1 135 ? 14.721 49.996 32.705 1.00 80.57 178 ASN A CA 1
ATOM 825 C C . ASN A 1 135 ? 13.445 49.411 32.164 1.00 74.99 178 ASN A C 1
ATOM 826 O O . ASN A 1 135 ? 12.953 48.436 32.705 1.00 76.68 178 ASN A O 1
ATOM 831 N N . ASN A 1 136 ? 12.894 49.990 31.109 1.00 73.21 179 ASN A N 1
ATOM 832 C CA . ASN A 1 136 ? 11.591 49.554 30.612 1.00 69.42 179 ASN A CA 1
ATOM 833 C C . ASN A 1 136 ? 11.359 50.084 29.213 1.00 69.69 179 ASN A C 1
ATOM 834 O O . ASN A 1 136 ? 12.199 50.807 28.680 1.00 73.42 179 ASN A O 1
ATOM 839 N N . LYS A 1 137 ? 10.211 49.741 28.630 1.00 68.56 180 LYS A N 1
ATOM 840 C CA . LYS A 1 137 ? 9.879 50.124 27.252 1.00 68.37 180 LYS A CA 1
ATOM 841 C C . LYS A 1 137 ? 9.824 51.651 27.044 1.00 73.46 180 LYS A C 1
ATOM 842 O O . LYS A 1 137 ? 10.267 52.141 25.999 1.00 76.20 180 LYS A O 1
ATOM 848 N N . GLU A 1 138 ? 9.288 52.400 28.016 1.00 83.39 181 GLU A N 1
ATOM 849 C CA . GLU A 1 138 ? 9.206 53.866 27.896 1.00 87.02 181 GLU A CA 1
ATOM 850 C C . GLU A 1 138 ? 10.618 54.453 27.876 1.00 86.21 181 GLU A C 1
ATOM 851 O O . GLU A 1 138 ? 10.925 55.331 27.059 1.00 87.73 181 GLU A O 1
ATOM 853 N N . ALA A 1 139 ? 11.494 53.947 28.750 1.00 83.43 182 ALA A N 1
ATOM 854 C CA . ALA A 1 139 ? 12.890 54.390 28.755 1.00 83.49 182 ALA A CA 1
ATOM 855 C C . ALA A 1 139 ? 13.594 54.003 27.445 1.00 79.55 182 ALA A C 1
ATOM 856 O O . ALA A 1 139 ? 14.345 54.803 26.890 1.00 81.41 182 ALA A O 1
ATOM 858 N N . TYR A 1 140 ? 13.317 52.789 26.948 1.00 75.63 183 TYR A N 1
ATOM 859 C CA . TYR A 1 140 ? 13.844 52.299 25.655 1.00 71.45 183 TYR A CA 1
ATOM 860 C C . TYR A 1 140 ? 13.419 53.224 24.512 1.00 74.31 183 TYR A C 1
ATOM 861 O O . TYR A 1 140 ? 14.245 53.597 23.670 1.00 73.70 183 TYR A O 1
ATOM 870 N N . ASP A 1 141 ? 12.130 53.563 24.484 1.00 77.03 184 ASP A N 1
ATOM 871 C CA . ASP A 1 141 ? 11.586 54.476 23.477 1.00 81.45 184 ASP A CA 1
ATOM 872 C C . ASP A 1 141 ? 12.288 55.838 23.551 1.00 85.04 184 ASP A C 1
ATOM 873 O O . ASP A 1 141 ? 12.543 56.443 22.519 1.00 85.28 184 ASP A O 1
ATOM 878 N N . ALA A 1 142 ? 12.584 56.309 24.764 1.00 86.92 185 ALA A N 1
ATOM 879 C CA . ALA A 1 142 ? 13.190 57.631 24.941 1.00 91.47 185 ALA A CA 1
ATOM 880 C C . ALA A 1 142 ? 14.606 57.600 24.395 1.00 89.85 185 ALA A C 1
ATOM 881 O O . ALA A 1 142 ? 14.996 58.459 23.624 1.00 92.52 185 ALA A O 1
ATOM 883 N N . LYS A 1 143 ? 15.362 56.573 24.754 1.00 86.04 186 LYS A N 1
ATOM 884 C CA . LYS A 1 143 ? 16.737 56.475 24.290 1.00 86.11 186 LYS A CA 1
ATOM 885 C C . LYS A 1 143 ? 16.881 56.136 22.791 1.00 84.64 186 LYS A C 1
ATOM 886 O O . LYS A 1 143 ? 17.691 56.747 22.109 1.00 86.07 186 LYS A O 1
ATOM 892 N N . PHE A 1 144 ? 16.116 55.163 22.292 1.00 81.12 187 PHE A N 1
ATOM 893 C CA . PHE A 1 144 ? 16.359 54.581 20.955 1.00 80.11 187 PHE A CA 1
ATOM 894 C C . PHE A 1 144 ? 15.287 54.844 19.900 1.00 81.85 187 PHE A C 1
ATOM 895 O O . PHE A 1 144 ? 15.520 54.573 18.725 1.00 82.36 187 PHE A O 1
ATOM 903 N N . GLY A 1 145 ? 14.121 55.347 20.305 1.00 83.18 188 GLY A N 1
ATOM 904 C CA . GLY A 1 145 ? 12.989 55.500 19.392 1.00 84.33 188 GLY A CA 1
ATOM 905 C C . GLY A 1 145 ? 12.118 54.254 19.314 1.00 81.38 188 GLY A C 1
ATOM 906 O O . GLY A 1 145 ? 12.611 53.139 19.146 1.00 75.66 188 GLY A O 1
ATOM 907 N N . SER A 1 146 ? 10.805 54.447 19.424 1.00 84.72 189 SER A N 1
ATOM 908 C CA . SER A 1 146 ? 9.870 53.331 19.451 1.00 83.40 189 SER A CA 1
ATOM 909 C C . SER A 1 146 ? 9.857 52.541 18.136 1.00 82.01 189 SER A C 1
ATOM 910 O O . SER A 1 146 ? 9.637 51.330 18.167 1.00 81.75 189 SER A O 1
ATOM 913 N N . ASP A 1 147 ? 10.158 53.206 17.017 1.00 82.36 190 ASP A N 1
ATOM 914 C CA . ASP A 1 147 ? 10.159 52.577 15.684 1.00 81.81 190 ASP A CA 1
ATOM 915 C C . ASP A 1 147 ? 11.537 52.030 15.205 1.00 78.96 190 ASP A C 1
ATOM 916 O O . ASP A 1 147 ? 11.722 51.774 14.015 1.00 81.54 190 ASP A O 1
ATOM 918 N N . LEU A 1 148 ? 12.488 51.811 16.108 1.00 75.62 191 LEU A N 1
ATOM 919 C CA . LEU A 1 148 ? 13.786 51.218 15.715 1.00 73.43 191 LEU A CA 1
ATOM 920 C C . LEU A 1 148 ? 13.678 49.855 15.002 1.00 71.54 191 LEU A C 1
ATOM 921 O O . LEU A 1 148 ? 14.442 49.574 14.063 1.00 70.74 191 LEU A O 1
ATOM 926 N N . PHE A 1 149 ? 12.753 49.008 15.457 1.00 69.26 192 PHE A N 1
ATOM 927 C CA . PHE A 1 149 ? 12.552 47.702 14.830 1.00 68.85 192 PHE A CA 1
ATOM 928 C C . PHE A 1 149 ? 12.242 47.785 13.335 1.00 72.07 192 PHE A C 1
ATOM 929 O O . PHE A 1 149 ? 12.623 46.907 12.574 1.00 72.16 192 PHE A O 1
ATOM 937 N N . ILE A 1 150 ? 11.575 48.841 12.892 1.00 76.03 193 ILE A N 1
ATOM 938 C CA . ILE A 1 150 ? 11.347 48.962 11.453 1.00 80.52 193 ILE A CA 1
ATOM 939 C C . ILE A 1 150 ? 12.501 49.665 10.735 1.00 83.14 193 ILE A C 1
ATOM 940 O O . ILE A 1 150 ? 12.924 49.200 9.683 1.00 84.88 193 ILE A O 1
ATOM 945 N N . THR A 1 151 ? 13.017 50.764 11.293 1.00 83.11 194 THR A N 1
ATOM 946 C CA . THR A 1 151 ? 14.042 51.545 10.583 1.00 87.14 194 THR A CA 1
ATOM 947 C C . THR A 1 151 ? 15.406 50.846 10.531 1.00 86.52 194 THR A C 1
ATOM 948 O O . THR A 1 151 ? 16.106 50.951 9.528 1.00 89.22 194 THR A O 1
ATOM 952 N N . ASP A 1 152 ? 15.793 50.147 11.601 1.00 82.88 195 ASP A N 1
ATOM 953 C CA . ASP A 1 152 ? 17.031 49.345 11.568 1.00 81.87 195 ASP A CA 1
ATOM 954 C C . ASP A 1 152 ? 16.898 48.111 12.437 1.00 76.77 195 ASP A C 1
ATOM 955 O O . ASP A 1 152 ? 17.279 48.109 13.639 1.00 72.98 195 ASP A O 1
ATOM 960 N N . ILE A 1 153 ? 16.381 47.058 11.805 1.00 76.13 196 ILE A N 1
ATOM 961 C CA . ILE A 1 153 ? 16.165 45.784 12.474 1.00 72.21 196 ILE A CA 1
ATOM 962 C C . ILE A 1 153 ? 17.456 45.178 13.048 1.00 69.42 196 ILE A C 1
ATOM 963 O O . ILE A 1 153 ? 17.417 44.569 14.108 1.00 64.33 196 ILE A O 1
ATOM 968 N N . GLU A 1 154 ? 18.603 45.374 12.393 1.00 71.53 197 GLU A N 1
ATOM 969 C CA . GLU A 1 154 ? 19.863 44.809 12.920 1.00 70.29 197 GLU A CA 1
ATOM 970 C C . GLU A 1 154 ? 20.272 45.483 14.219 1.00 66.19 197 GLU A C 1
ATOM 971 O O . GLU A 1 154 ? 20.690 44.825 15.149 1.00 62.65 197 GLU A O 1
ATOM 977 N N . GLU A 1 155 ? 20.130 46.800 14.294 1.00 68.35 198 GLU A N 1
ATOM 978 C CA . GLU A 1 155 ? 20.385 47.512 15.552 1.00 66.05 198 GLU A CA 1
ATOM 979 C C . GLU A 1 155 ? 19.396 47.098 16.648 1.00 59.80 198 GLU A C 1
ATOM 980 O O . GLU A 1 155 ? 19.796 46.873 17.788 1.00 57.79 198 GLU A O 1
ATOM 986 N N . TYR A 1 156 ? 18.124 46.994 16.290 1.00 57.68 199 TYR A N 1
ATOM 987 C CA . TYR A 1 156 ? 17.092 46.521 17.217 1.00 53.98 199 TYR A CA 1
ATOM 988 C C . TYR A 1 156 ? 17.457 45.144 17.768 1.00 49.98 199 TYR A C 1
ATOM 989 O O . TYR A 1 156 ? 17.420 44.932 18.984 1.00 46.28 199 TYR A O 1
ATOM 998 N N . ASP A 1 157 ? 17.826 44.215 16.891 1.00 51.17 200 ASP A N 1
ATOM 999 C CA . ASP A 1 157 ? 18.194 42.865 17.342 1.00 50.19 200 ASP A CA 1
ATOM 1000 C C . ASP A 1 157 ? 19.385 42.941 18.313 1.00 49.05 200 ASP A C 1
ATOM 1001 O O . ASP A 1 157 ? 19.382 42.286 19.367 1.00 44.36 200 ASP A O 1
ATOM 1006 N N . ARG A 1 158 ? 20.404 43.716 17.944 1.00 52.11 201 ARG A N 1
ATOM 1007 C CA . ARG A 1 158 ? 21.601 43.844 18.780 1.00 53.31 201 ARG A CA 1
ATOM 1008 C C . ARG A 1 158 ? 21.213 44.331 20.157 1.00 52.14 201 ARG A C 1
ATOM 1009 O O . ARG A 1 158 ? 21.599 43.755 21.157 1.00 51.69 201 ARG A O 1
ATOM 1017 N N . ILE A 1 159 ? 20.468 45.430 20.201 1.00 53.41 202 ILE A N 1
ATOM 1018 C CA . ILE A 1 159 ? 20.149 46.089 21.467 1.00 52.80 202 ILE A CA 1
ATOM 1019 C C . ILE A 1 159 ? 19.171 45.295 22.339 1.00 49.50 202 ILE A C 1
ATOM 1020 O O . ILE A 1 159 ? 19.387 45.179 23.555 1.00 47.29 202 ILE A O 1
ATOM 1025 N N . CYS A 1 160 ? 18.118 44.740 21.741 1.00 47.35 203 CYS A N 1
ATOM 1026 C CA . CYS A 1 160 ? 17.065 44.132 22.538 1.00 45.91 203 CYS A CA 1
ATOM 1027 C C . CYS A 1 160 ? 17.200 42.600 22.720 1.00 45.42 203 CYS A C 1
ATOM 1028 O O . CYS A 1 160 ? 16.597 42.044 23.643 1.00 43.93 203 CYS A O 1
ATOM 1031 N N . LYS A 1 161 ? 17.993 41.937 21.875 1.00 45.45 204 LYS A N 1
ATOM 1032 C CA . LYS A 1 161 ? 18.083 40.461 21.879 1.00 44.05 204 LYS A CA 1
ATOM 1033 C C . LYS A 1 161 ? 19.501 39.930 22.052 1.00 44.32 204 LYS A C 1
ATOM 1034 O O . LYS A 1 161 ? 19.751 39.104 22.918 1.00 45.61 204 LYS A O 1
ATOM 1040 N N . VAL A 1 162 ? 20.412 40.359 21.191 1.00 45.65 205 VAL A N 1
ATOM 1041 C CA . VAL A 1 162 ? 21.697 39.697 21.097 1.00 46.45 205 VAL A CA 1
ATOM 1042 C C . VAL A 1 162 ? 22.608 40.117 22.243 1.00 45.27 205 VAL A C 1
ATOM 1043 O O . VAL A 1 162 ? 23.235 39.255 22.868 1.00 44.55 205 VAL A O 1
ATOM 1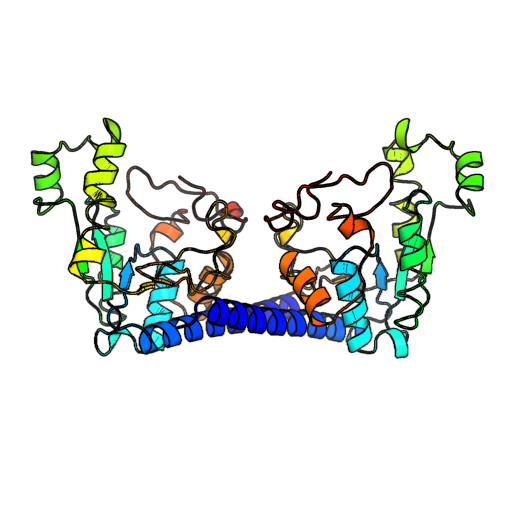047 N N . GLU A 1 163 ? 22.723 41.421 22.502 1.00 46.17 206 GLU A N 1
ATOM 1048 C CA . GLU A 1 163 ? 23.633 41.870 23.562 1.00 46.64 206 GLU A CA 1
ATOM 1049 C C . GLU A 1 163 ? 23.132 41.371 24.944 1.00 43.79 206 GLU A C 1
ATOM 1050 O O . GLU A 1 163 ? 23.939 40.930 25.760 1.00 42.14 206 GLU A O 1
ATOM 1056 N N . PRO A 1 164 ? 21.812 41.401 25.201 1.00 41.19 207 PRO A N 1
ATOM 1057 C CA . PRO A 1 164 ? 21.369 40.964 26.537 1.00 39.95 207 PRO A CA 1
ATOM 1058 C C . PRO A 1 164 ? 21.571 39.472 26.797 1.00 39.83 207 PRO A C 1
ATOM 1059 O O . PRO A 1 164 ? 21.841 39.054 27.924 1.00 38.44 207 PRO A O 1
ATOM 1063 N N . PHE A 1 165 ? 21.380 38.665 25.762 1.00 40.98 208 PHE A N 1
ATOM 1064 C CA . PHE A 1 165 ? 21.631 37.237 25.840 1.00 40.95 208 PHE A CA 1
ATOM 1065 C C . PHE A 1 165 ? 23.108 36.954 26.102 1.00 42.07 208 PHE A C 1
ATOM 1066 O O . PHE A 1 165 ? 23.447 36.146 26.958 1.00 39.09 208 PHE A O 1
ATOM 1074 N N . SER A 1 166 ? 23.987 37.627 25.363 1.00 42.20 209 SER A N 1
ATOM 1075 C CA A SER A 1 166 ? 25.413 37.435 25.543 0.50 43.84 209 SER A CA 1
ATOM 1076 C CA B SER A 1 166 ? 25.418 37.466 25.543 0.50 43.34 209 SER A CA 1
ATOM 1077 C C . SER A 1 166 ? 25.836 37.885 26.949 1.00 43.61 209 SER A C 1
ATOM 1078 O O . SER A 1 166 ? 26.665 37.224 27.588 1.00 44.77 209 SER A O 1
ATOM 1083 N N . ARG A 1 167 ? 25.263 38.987 27.441 1.00 42.41 210 ARG A N 1
ATOM 1084 C CA . ARG A 1 167 ? 25.551 39.481 28.781 1.00 42.97 210 ARG A CA 1
ATOM 1085 C C . ARG A 1 167 ? 25.015 38.526 29.865 1.00 41.92 210 ARG A C 1
ATOM 1086 O O . ARG A 1 167 ? 25.691 38.296 30.878 1.00 42.18 210 ARG A O 1
ATOM 1094 N N . ALA A 1 168 ? 23.863 37.906 29.614 1.00 38.24 211 ALA A N 1
ATOM 1095 C CA . ALA A 1 168 ? 23.268 36.929 30.560 1.00 38.65 211 ALA A CA 1
ATOM 1096 C C . ALA A 1 168 ? 24.207 35.722 30.773 1.00 39.07 211 ALA A C 1
ATOM 1097 O O . ALA A 1 168 ? 24.478 35.336 31.904 1.00 39.63 211 ALA A O 1
ATOM 1099 N N . LEU A 1 169 ? 24.738 35.183 29.678 1.00 37.29 212 LEU A N 1
ATOM 1100 C CA . LEU A 1 169 ? 25.643 34.044 29.753 1.00 37.61 212 LEU A CA 1
ATOM 1101 C C . LEU A 1 169 ? 26.954 34.403 30.488 1.00 40.10 212 LEU A C 1
ATOM 1102 O O . LEU A 1 169 ? 27.426 33.615 31.299 1.00 39.80 212 LEU A O 1
ATOM 1107 N N . LYS A 1 170 ? 27.507 35.577 30.214 1.00 41.59 213 LYS A N 1
ATOM 1108 C CA . LYS A 1 170 ? 28.740 36.021 30.867 1.00 45.86 213 LYS A CA 1
ATOM 1109 C C . LYS A 1 170 ? 28.478 36.318 32.362 1.00 46.09 213 LYS A C 1
ATOM 1110 O O . LYS A 1 170 ? 29.216 35.875 33.238 1.00 47.62 213 LYS A O 1
ATOM 1114 N N . THR A 1 171 ? 27.424 37.063 32.657 1.00 48.70 214 THR A N 1
ATOM 1115 C CA . THR A 1 171 ? 27.097 37.464 34.037 1.00 51.23 214 THR A CA 1
ATOM 1116 C C . THR A 1 171 ? 26.908 36.237 34.931 1.00 49.12 214 THR A C 1
ATOM 1117 O O . THR A 1 171 ? 27.401 36.202 36.032 1.00 48.71 214 THR A O 1
ATOM 1121 N N . LEU A 1 172 ? 26.192 35.241 34.436 1.00 45.86 215 LEU A N 1
ATOM 1122 C CA . LEU A 1 172 ? 25.888 34.032 35.212 1.00 45.41 215 LEU A CA 1
ATOM 1123 C C . LEU A 1 172 ? 26.969 32.932 35.055 1.00 44.59 215 LEU A C 1
ATOM 1124 O O . LEU A 1 172 ? 26.832 31.834 35.578 1.00 44.18 215 LEU A O 1
ATOM 1129 N N . GLU A 1 173 ? 28.035 33.225 34.315 1.00 45.38 216 GLU A N 1
ATOM 1130 C CA . GLU A 1 173 ? 29.158 32.298 34.157 1.00 44.80 216 GLU A CA 1
ATOM 1131 C C . GLU A 1 173 ? 28.718 30.919 33.736 1.00 41.81 216 GLU A C 1
ATOM 1132 O O . GLU A 1 173 ? 29.147 29.932 34.304 1.00 42.32 216 GLU A O 1
ATOM 1138 N N . VAL A 1 174 ? 27.892 30.858 32.698 1.00 37.88 217 VAL A N 1
ATOM 1139 C CA . VAL A 1 174 ? 27.253 29.645 32.328 1.00 36.83 217 VAL A CA 1
ATOM 1140 C C . VAL A 1 174 ? 28.280 28.730 31.701 1.00 38.03 217 VAL A C 1
ATOM 1141 O O . VAL A 1 174 ? 29.023 29.153 30.815 1.00 39.27 217 VAL A O 1
ATOM 1145 N N . ASP A 1 175 ? 28.361 27.488 32.182 1.00 37.72 218 ASP A N 1
ATOM 1146 C CA . ASP A 1 175 ? 29.289 26.493 31.623 1.00 37.31 218 ASP A CA 1
ATOM 1147 C C . ASP A 1 175 ? 28.599 25.418 30.814 1.00 35.54 218 ASP A C 1
ATOM 1148 O O . ASP A 1 175 ? 29.244 24.657 30.096 1.00 35.80 218 ASP A O 1
ATOM 1153 N N . ALA A 1 176 ? 27.269 25.371 30.912 1.00 33.42 219 ALA A N 1
ATOM 1154 C CA . ALA A 1 176 ? 26.418 24.513 30.080 1.00 31.35 219 ALA A CA 1
ATOM 1155 C C . ALA A 1 176 ? 25.102 25.215 29.817 1.00 30.63 219 ALA A C 1
ATOM 1156 O O . ALA A 1 176 ? 24.370 25.489 30.748 1.00 30.79 219 ALA A O 1
ATOM 1158 N N . MET A 1 177 ? 24.795 25.456 28.545 1.00 29.51 220 MET A N 1
ATOM 1159 C CA . MET A 1 177 ? 23.594 26.131 28.162 1.00 29.38 220 MET A CA 1
ATOM 1160 C C . MET A 1 177 ? 22.592 25.107 27.659 1.00 27.40 220 MET A C 1
ATOM 1161 O O . MET A 1 177 ? 22.690 24.640 26.514 1.00 25.35 220 MET A O 1
ATOM 1166 N N . ILE A 1 178 ? 21.615 24.780 28.505 1.00 26.67 221 ILE A N 1
ATOM 1167 C CA . ILE A 1 178 ? 20.464 23.949 28.108 1.00 25.40 221 ILE A CA 1
ATOM 1168 C C . ILE A 1 178 ? 19.627 24.771 27.153 1.00 26.73 221 ILE A C 1
ATOM 1169 O O . ILE A 1 178 ? 19.449 25.982 27.362 1.00 27.41 221 ILE A O 1
ATOM 1174 N N . ASN A 1 179 ? 19.100 24.153 26.101 1.00 24.91 222 ASN A N 1
ATOM 1175 C CA . ASN A 1 179 ? 18.314 24.900 25.125 1.00 23.66 222 ASN A CA 1
ATOM 1176 C C . ASN A 1 179 ? 17.334 23.988 24.410 1.00 22.22 222 ASN A C 1
ATOM 1177 O O . ASN A 1 179 ? 17.469 22.766 24.407 1.00 23.73 222 ASN A O 1
ATOM 1182 N N . GLY A 1 180 ? 16.335 24.599 23.762 1.00 21.46 223 GLY A N 1
ATOM 1183 C CA . GLY A 1 180 ? 15.295 23.900 23.060 1.00 21.81 223 GLY A CA 1
ATOM 1184 C C . GLY A 1 180 ? 15.520 23.698 21.574 1.00 22.28 223 GLY A C 1
ATOM 1185 O O . GLY A 1 180 ? 14.582 23.358 20.858 1.00 23.74 223 GLY A O 1
ATOM 1186 N N . ARG A 1 181 ? 16.745 23.837 21.096 1.00 24.23 224 ARG A N 1
ATOM 1187 C CA . ARG A 1 181 ? 17.013 23.480 19.692 1.00 23.30 224 ARG A CA 1
ATOM 1188 C C . ARG A 1 181 ? 16.698 22.015 19.458 1.00 21.77 224 ARG A C 1
ATOM 1189 O O . ARG A 1 181 ? 17.079 21.148 20.244 1.00 21.76 224 ARG A O 1
ATOM 1197 N N . ARG A 1 182 ? 16.062 21.734 18.322 1.00 21.53 225 ARG A N 1
ATOM 1198 C CA . ARG A 1 182 ? 15.791 20.349 17.937 1.00 21.47 225 ARG A CA 1
ATOM 1199 C C . ARG A 1 182 ? 16.163 20.101 16.504 1.00 21.05 225 ARG A C 1
ATOM 1200 O O . ARG A 1 182 ? 16.198 21.029 15.658 1.00 21.89 225 ARG A O 1
ATOM 1208 N N . ARG A 1 183 ? 16.443 18.844 16.192 1.00 19.79 226 ARG A N 1
ATOM 1209 C CA . ARG A 1 183 ? 16.840 18.456 14.845 1.00 20.10 226 ARG A CA 1
ATOM 1210 C C . ARG A 1 183 ? 15.719 18.784 13.813 1.00 20.71 226 ARG A C 1
ATOM 1211 O O . ARG A 1 183 ? 16.019 19.212 12.689 1.00 20.31 226 ARG A O 1
ATOM 1219 N N . ASP A 1 184 ? 14.466 18.598 14.209 1.00 19.77 227 ASP A N 1
ATOM 1220 C CA . ASP A 1 184 ? 13.334 18.904 13.312 1.00 20.70 227 ASP A CA 1
ATOM 1221 C C . ASP A 1 184 ? 13.077 20.426 13.110 1.00 21.31 227 ASP A C 1
ATOM 1222 O O . ASP A 1 184 ? 12.163 20.825 12.380 1.00 23.81 227 ASP A O 1
ATOM 1227 N N . HIS A 1 185 ? 13.943 21.262 13.662 1.00 21.65 228 HIS A N 1
ATOM 1228 C CA . HIS A 1 185 ? 14.075 22.657 13.183 1.00 22.83 228 HIS A CA 1
ATOM 1229 C C . HIS A 1 185 ? 14.745 22.774 11.855 1.00 22.85 228 HIS A C 1
ATOM 1230 O O . HIS A 1 185 ? 14.623 23.790 11.174 1.00 25.83 228 HIS A O 1
ATOM 1237 N N . GLY A 1 186 ? 15.475 21.753 11.449 1.00 22.62 229 GLY A N 1
ATOM 1238 C CA . GLY A 1 186 ? 16.088 21.785 10.133 1.00 24.64 229 GLY A CA 1
ATOM 1239 C C . GLY A 1 186 ? 17.244 22.746 9.985 1.00 25.48 229 GLY A C 1
ATOM 1240 O O . GLY A 1 186 ? 17.728 23.328 10.964 1.00 23.83 229 GLY A O 1
ATOM 1241 N N . ALA A 1 187 ? 17.678 22.858 8.726 1.00 28.10 230 ALA A N 1
ATOM 1242 C CA . ALA A 1 187 ? 18.842 23.638 8.293 1.00 30.54 230 ALA A CA 1
ATOM 1243 C C . ALA A 1 187 ? 20.046 23.376 9.223 1.00 31.34 230 ALA A C 1
ATOM 1244 O O . ALA A 1 187 ? 20.473 22.219 9.370 1.00 29.54 230 ALA A O 1
ATOM 1246 N N . GLU A 1 188 ? 20.601 24.416 9.854 1.00 32.46 231 GLU A N 1
ATOM 1247 C CA . GLU A 1 188 ? 21.830 24.292 10.646 1.00 32.65 231 GLU A CA 1
ATOM 1248 C C . GLU A 1 188 ? 21.618 23.535 11.944 1.00 28.17 231 GLU A C 1
ATOM 1249 O O . GLU A 1 188 ? 22.597 23.139 12.609 1.00 28.15 231 GLU A O 1
ATOM 1255 N N . ARG A 1 189 ? 20.373 23.250 12.301 1.00 26.06 232 ARG A N 1
ATOM 1256 C CA . ARG A 1 189 ? 20.067 22.439 13.453 1.00 24.69 232 ARG A CA 1
ATOM 1257 C C . ARG A 1 189 ? 19.796 20.956 13.172 1.00 23.20 232 ARG A C 1
ATOM 1258 O O . ARG A 1 189 ? 19.595 20.197 14.119 1.00 23.12 232 ARG A O 1
ATOM 1266 N N . ALA A 1 190 ? 19.761 20.583 11.887 1.00 25.17 233 ALA A N 1
ATOM 1267 C CA . ALA A 1 190 ? 19.301 19.287 11.440 1.00 23.45 233 ALA A CA 1
ATOM 1268 C C . ALA A 1 190 ? 20.113 18.128 12.058 1.00 24.95 233 ALA A C 1
ATOM 1269 O O . ALA A 1 190 ? 19.545 17.059 12.242 1.00 23.20 233 ALA A O 1
ATOM 1271 N N . HIS A 1 191 ? 21.398 18.352 12.367 1.00 25.00 234 HIS A N 1
ATOM 1272 C CA . HIS A 1 191 ? 22.277 17.283 12.849 1.00 25.66 234 HIS A CA 1
ATOM 1273 C C . HIS A 1 191 ? 22.748 17.471 14.274 1.00 25.74 234 HIS A C 1
ATOM 1274 O O . HIS A 1 191 ? 23.727 16.868 14.677 1.00 26.85 234 HIS A O 1
ATOM 1281 N N . LEU A 1 192 ? 22.033 18.278 15.048 1.00 25.36 235 LEU A N 1
ATOM 1282 C CA . LEU A 1 192 ? 22.364 18.394 16.455 1.00 27.59 235 LEU A CA 1
ATOM 1283 C C . LEU A 1 192 ? 22.223 17.069 17.180 1.00 26.58 235 LEU A C 1
ATOM 1284 O O . LEU A 1 192 ? 21.350 16.224 16.835 1.00 24.02 235 LEU A O 1
ATOM 1289 N N . GLU A 1 193 ? 23.058 16.892 18.202 1.00 25.21 236 GLU A N 1
ATOM 1290 C CA . GLU A 1 193 ? 22.977 15.760 19.110 1.00 24.89 236 GLU A CA 1
ATOM 1291 C C . GLU A 1 193 ? 22.594 16.279 20.504 1.00 24.08 236 GLU A C 1
ATOM 1292 O O . GLU A 1 193 ? 22.306 17.486 20.660 1.00 22.28 236 GLU A O 1
ATOM 1298 N N . VAL A 1 194 ? 22.518 15.394 21.502 1.00 23.46 237 VAL A N 1
ATOM 1299 C CA . VAL A 1 194 ? 22.019 15.824 22.809 1.00 25.46 237 VAL A CA 1
ATOM 1300 C C . VAL A 1 194 ? 23.039 16.775 23.498 1.00 25.59 237 VAL A C 1
ATOM 1301 O O . VAL A 1 194 ? 22.656 17.634 24.296 1.00 25.59 237 VAL A O 1
ATOM 1305 N N . PHE A 1 195 ? 24.302 16.653 23.146 1.00 25.01 238 PHE A N 1
ATOM 1306 C CA . PHE A 1 195 ? 25.347 17.601 23.574 1.00 26.22 238 PHE A CA 1
ATOM 1307 C C . PHE A 1 195 ? 26.072 18.170 22.374 1.00 29.14 238 PHE A C 1
ATOM 1308 O O . PHE A 1 195 ? 26.214 17.498 21.352 1.00 29.66 238 PHE A O 1
ATOM 1316 N N . GLU A 1 196 ? 26.499 19.417 22.489 1.00 29.37 239 GLU A N 1
ATOM 1317 C CA . GLU A 1 196 ? 27.381 20.056 21.466 1.00 31.64 239 GLU A CA 1
ATOM 1318 C C . GLU A 1 196 ? 28.598 20.654 22.137 1.00 32.64 239 GLU A C 1
ATOM 1319 O O . GLU A 1 196 ? 28.481 21.401 23.134 1.00 32.36 239 GLU A O 1
ATOM 1325 N N . GLU A 1 197 ? 29.770 20.317 21.604 1.00 34.76 240 GLU A N 1
ATOM 1326 C CA . GLU A 1 197 ? 31.062 20.759 22.149 1.00 40.51 240 GLU A CA 1
ATOM 1327 C C . GLU A 1 197 ? 31.226 22.251 22.026 1.00 38.66 240 GLU A C 1
ATOM 1328 O O . GLU A 1 197 ? 30.680 22.867 21.136 1.00 38.25 240 GLU A O 1
ATOM 1334 N N . GLY A 1 198 ? 31.940 22.831 22.973 1.00 40.86 241 GLY A N 1
ATOM 1335 C CA . GLY A 1 198 ? 32.442 24.211 22.867 1.00 42.93 241 GLY A CA 1
ATOM 1336 C C . GLY A 1 198 ? 33.033 24.629 24.203 1.00 44.03 241 GLY A C 1
ATOM 1337 O O . GLY A 1 198 ? 32.885 23.899 25.194 1.00 43.14 241 GLY A O 1
ATOM 1338 N N . LYS A 1 199 ? 33.624 25.814 24.261 1.00 45.12 242 LYS A N 1
ATOM 1339 C CA . LYS A 1 199 ? 34.143 26.358 25.524 1.00 49.57 242 LYS A CA 1
ATOM 1340 C C . LYS A 1 199 ? 33.006 26.362 26.550 1.00 46.27 242 LYS A C 1
ATOM 1341 O O . LYS A 1 199 ? 33.160 25.928 27.691 1.00 46.40 242 LYS A O 1
ATOM 1345 N N . MET A 1 200 ? 31.841 26.788 26.101 1.00 42.59 243 MET A N 1
ATOM 1346 C CA . MET A 1 200 ? 30.589 26.566 26.836 1.00 40.61 243 MET A CA 1
ATOM 1347 C C . MET A 1 200 ? 29.841 25.442 26.098 1.00 37.66 243 MET A C 1
ATOM 1348 O O . MET A 1 200 ? 29.478 25.584 24.908 1.00 36.77 243 MET A O 1
ATOM 1353 N N . VAL A 1 201 ? 29.604 24.324 26.795 1.00 34.64 244 VAL A N 1
ATOM 1354 C CA . VAL A 1 201 ? 28.813 23.217 26.279 1.00 32.63 244 VAL A CA 1
ATOM 1355 C C . VAL A 1 201 ? 27.359 23.629 26.064 1.00 31.51 244 VAL A C 1
ATOM 1356 O O . VAL A 1 201 ? 26.792 24.409 26.827 1.00 31.34 244 VAL A O 1
ATOM 1360 N N . LYS A 1 202 ? 26.774 23.163 24.980 1.00 29.65 245 LYS A N 1
ATOM 1361 C CA . LYS A 1 202 ? 25.357 23.348 24.745 1.00 29.06 245 LYS A CA 1
ATOM 1362 C C . LYS A 1 202 ? 24.660 21.996 24.831 1.00 27.37 245 LYS A C 1
ATOM 1363 O O . LYS A 1 202 ? 25.148 21.009 24.285 1.00 27.94 245 LYS A O 1
ATOM 1369 N N . VAL A 1 203 ? 23.490 21.979 25.476 1.00 24.95 246 VAL A N 1
ATOM 1370 C CA . VAL A 1 203 ? 22.761 20.797 25.802 1.00 23.99 246 VAL A CA 1
ATOM 1371 C C . VAL A 1 203 ? 21.366 20.870 25.201 1.00 22.25 246 VAL A C 1
ATOM 1372 O O . VAL A 1 203 ? 20.633 21.806 25.454 1.00 25.89 246 VAL A O 1
ATOM 1376 N N . GLN A 1 204 ? 21.061 19.903 24.346 1.00 22.65 247 GLN A N 1
ATOM 1377 C CA . GLN A 1 204 ? 19.748 19.818 23.631 1.00 21.43 247 GLN A CA 1
ATOM 1378 C C . GLN A 1 204 ? 19.007 18.563 24.076 1.00 21.45 247 GLN A C 1
ATOM 1379 O O . GLN A 1 204 ? 18.990 17.516 23.358 1.00 22.84 247 GLN A O 1
ATOM 1385 N N . PRO A 1 205 ? 18.370 18.609 25.239 1.00 22.31 248 PRO A N 1
ATOM 1386 C CA . PRO A 1 205 ? 17.612 17.410 25.715 1.00 23.07 248 PRO A CA 1
ATOM 1387 C C . PRO A 1 205 ? 16.534 16.897 24.723 1.00 20.91 248 PRO A C 1
ATOM 1388 O O . PRO A 1 205 ? 16.255 15.676 24.691 1.00 23.77 248 PRO A O 1
ATOM 1392 N N . LEU A 1 206 ? 15.972 17.802 23.924 1.00 21.29 249 LEU A N 1
ATOM 1393 C CA . LEU A 1 206 ? 14.923 17.501 22.989 1.00 20.05 249 LEU A CA 1
ATOM 1394 C C . LEU A 1 206 ? 15.425 17.404 21.563 1.00 18.89 249 LEU A C 1
ATOM 1395 O O . LEU A 1 206 ? 14.638 17.472 20.633 1.00 19.76 249 LEU A O 1
ATOM 1400 N N . ALA A 1 207 ? 16.722 17.168 21.368 1.00 21.54 250 ALA A N 1
ATOM 1401 C CA . ALA A 1 207 ? 17.285 17.038 20.020 1.00 21.76 250 ALA A CA 1
ATOM 1402 C C . ALA A 1 207 ? 16.446 16.146 19.081 1.00 21.97 250 ALA A C 1
ATOM 1403 O O . ALA A 1 207 ? 16.205 16.515 17.898 1.00 20.48 250 ALA A O 1
ATOM 1405 N N . TYR A 1 208 ? 16.051 14.966 19.584 1.00 20.74 251 TYR A N 1
ATOM 1406 C CA . TYR A 1 208 ? 15.335 13.990 18.784 1.00 21.64 251 TYR A CA 1
ATOM 1407 C C . TYR A 1 208 ? 13.816 14.066 18.888 1.00 21.01 251 TYR A C 1
ATOM 1408 O O . TYR A 1 208 ? 13.125 13.219 18.327 1.00 21.87 251 TYR A O 1
ATOM 1417 N N . TRP A 1 209 ? 13.281 15.016 19.642 1.00 19.88 252 TRP A N 1
ATOM 1418 C CA . TRP A 1 209 ? 11.851 15.146 19.738 1.00 19.38 252 TRP A CA 1
ATOM 1419 C C . TRP A 1 209 ? 11.333 15.953 18.522 1.00 20.31 252 TRP A C 1
ATOM 1420 O O . TRP A 1 209 ? 11.933 17.005 18.130 1.00 21.49 252 TRP A O 1
ATOM 1431 N N . GLU A 1 210 ? 10.287 15.492 17.892 1.00 19.75 253 GLU A N 1
ATOM 1432 C CA . GLU A 1 210 ? 9.583 16.286 16.907 1.00 19.65 253 GLU A CA 1
ATOM 1433 C C . GLU A 1 210 ? 8.703 17.234 17.660 1.00 19.72 253 GLU A C 1
ATOM 1434 O O . GLU A 1 210 ? 8.326 16.985 18.816 1.00 21.29 253 GLU A O 1
ATOM 1440 N N . PHE A 1 211 ? 8.306 18.298 16.998 1.00 19.75 254 PHE A N 1
ATOM 1441 C CA . PHE A 1 211 ? 7.290 19.239 17.570 1.00 20.06 254 PHE A CA 1
ATOM 1442 C C . PHE A 1 211 ? 6.068 18.467 18.076 1.00 19.81 254 PHE A C 1
ATOM 1443 O O . PHE A 1 211 ? 5.560 18.739 19.190 1.00 21.34 254 PHE A O 1
ATOM 1451 N N . ARG A 1 212 ? 5.590 17.522 17.292 1.00 20.58 255 ARG A N 1
ATOM 1452 C CA . ARG A 1 212 ? 4.459 16.710 17.684 1.00 22.21 255 ARG A CA 1
ATOM 1453 C C . ARG A 1 212 ? 4.686 15.940 19.019 1.00 21.25 255 ARG A C 1
ATOM 1454 O O . ARG A 1 212 ? 3.762 15.812 19.821 1.00 22.21 255 ARG A O 1
ATOM 1462 N N . ASP A 1 213 ? 5.904 15.432 19.227 1.00 20.63 256 ASP A N 1
ATOM 1463 C CA . ASP A 1 213 ? 6.267 14.787 20.482 1.00 21.43 256 ASP A CA 1
ATOM 1464 C C . ASP A 1 213 ? 6.207 15.778 21.660 1.00 21.66 256 ASP A C 1
ATOM 1465 O O . ASP A 1 213 ? 5.697 15.405 22.753 1.00 23.53 256 ASP A O 1
ATOM 1470 N N . CYS A 1 214 ? 6.654 17.016 21.462 1.00 20.39 257 CYS A N 1
ATOM 1471 C CA . CYS A 1 214 ? 6.526 18.041 22.491 1.00 21.27 257 CYS A CA 1
ATOM 1472 C C . CYS A 1 214 ? 5.077 18.233 22.877 1.00 22.92 257 CYS A C 1
ATOM 1473 O O . CYS A 1 214 ? 4.736 18.234 24.086 1.00 23.54 257 CYS A O 1
ATOM 1476 N N . TRP A 1 215 ? 4.178 18.323 21.886 1.00 22.51 258 TRP A N 1
ATOM 1477 C CA . TRP A 1 215 ? 2.767 18.477 22.176 1.00 23.77 258 TRP A CA 1
ATOM 1478 C C . TRP A 1 215 ? 2.147 17.253 22.831 1.00 24.43 258 TRP A C 1
ATOM 1479 O O . TRP A 1 215 ? 1.360 17.395 23.760 1.00 26.74 258 TRP A O 1
ATOM 1490 N N . ASP A 1 216 ? 2.531 16.054 22.407 1.00 24.07 259 ASP A N 1
ATOM 1491 C CA . ASP A 1 216 ? 2.038 14.858 23.110 1.00 27.38 259 ASP A CA 1
ATOM 1492 C C . ASP A 1 216 ? 2.442 14.831 24.607 1.00 25.77 259 ASP A C 1
ATOM 1493 O O . ASP A 1 216 ? 1.650 14.389 25.457 1.00 25.53 259 ASP A O 1
ATOM 1498 N N . TYR A 1 217 ? 3.628 15.319 24.911 1.00 23.67 260 TYR A N 1
ATOM 1499 C CA . TYR A 1 217 ? 4.095 15.432 26.330 1.00 25.11 260 TYR A CA 1
ATOM 1500 C C . TYR A 1 217 ? 3.222 16.397 27.102 1.00 24.85 260 TYR A C 1
ATOM 1501 O O . TYR A 1 217 ? 2.737 16.085 28.188 1.00 26.45 260 TYR A O 1
ATOM 1510 N N . LEU A 1 218 ? 3.039 17.605 26.564 1.00 26.08 261 LEU A N 1
ATOM 1511 C CA . LEU A 1 218 ? 2.138 18.610 27.224 1.00 25.67 261 LEU A CA 1
ATOM 1512 C C . LEU A 1 218 ? 0.736 18.070 27.458 1.00 27.03 261 LEU A C 1
ATOM 1513 O O . LEU A 1 218 ? 0.186 18.235 28.566 1.00 29.10 261 LEU A O 1
ATOM 1518 N N . THR A 1 219 ? 0.198 17.319 26.489 1.00 25.82 262 THR A N 1
ATOM 1519 C CA . THR A 1 219 ? -1.104 16.704 26.635 1.00 28.20 262 THR A CA 1
ATOM 1520 C C . THR A 1 219 ? -1.111 15.579 27.681 1.00 29.08 262 THR A C 1
ATOM 1521 O O . THR A 1 219 ? -1.994 15.546 28.550 1.00 31.06 262 THR A O 1
ATOM 1525 N N . LYS A 1 220 ? -0.122 14.695 27.628 1.00 26.78 263 LYS A N 1
ATOM 1526 C CA . LYS A 1 220 ? -0.014 13.562 28.525 1.00 30.63 263 LYS A CA 1
ATOM 1527 C C . LYS A 1 220 ? 0.033 14.011 29.988 1.00 32.43 263 LYS A C 1
ATOM 1528 O O . LYS A 1 220 ? -0.587 13.396 30.851 1.00 31.77 263 LYS A O 1
ATOM 1534 N N . TYR A 1 221 ? 0.758 15.087 30.267 1.00 31.36 264 TYR A N 1
ATOM 1535 C CA . TYR A 1 221 ? 0.886 15.537 31.658 1.00 32.93 264 TYR A CA 1
ATOM 1536 C C . TYR A 1 221 ? -0.055 16.711 32.004 1.00 34.91 264 TYR A C 1
ATOM 1537 O O . TYR A 1 221 ? 0.071 17.315 33.079 1.00 34.35 264 TYR A O 1
ATOM 1546 N N . SER A 1 222 ? -1.010 17.012 31.120 1.00 34.42 265 SER A N 1
ATOM 1547 C CA . SER A 1 222 ? -1.943 18.139 31.306 1.00 36.40 265 SER A CA 1
ATOM 1548 C C . SER A 1 222 ? -1.246 19.427 31.744 1.00 35.12 265 SER A C 1
ATOM 1549 O O . SER A 1 222 ? -1.684 20.088 32.681 1.00 34.97 265 SER A O 1
ATOM 1552 N N . LEU A 1 223 ? -0.196 19.821 31.027 1.00 31.69 266 LEU A N 1
ATOM 1553 C CA . LEU A 1 223 ? 0.570 20.996 31.368 1.00 32.67 266 LEU A CA 1
ATOM 1554 C C . LEU A 1 223 ? 0.032 22.265 30.682 1.00 34.01 266 LEU A C 1
ATOM 1555 O O . LEU A 1 223 ? -0.188 22.248 29.454 1.00 34.13 266 LEU A O 1
ATOM 1560 N N . PRO A 1 224 ? -0.064 23.394 31.422 1.00 33.15 267 PRO A N 1
ATOM 1561 C CA . PRO A 1 224 ? -0.391 24.647 30.766 1.00 33.16 267 PRO A CA 1
ATOM 1562 C C . PRO A 1 224 ? 0.727 25.078 29.791 1.00 30.96 267 PRO A C 1
ATOM 1563 O O . PRO A 1 224 ? 1.895 24.769 29.994 1.00 29.86 267 PRO A O 1
ATOM 1567 N N . TYR A 1 225 ? 0.307 25.671 28.688 1.00 30.72 268 TYR A N 1
ATOM 1568 C CA . TYR A 1 225 ? 1.199 26.169 27.621 1.00 29.21 268 TYR A CA 1
ATOM 1569 C C . TYR A 1 225 ? 0.813 27.639 27.307 1.00 29.44 268 TYR A C 1
ATOM 1570 O O . TYR A 1 225 ? -0.164 28.152 27.863 1.00 28.86 268 TYR A O 1
ATOM 1579 N N . HIS A 1 226 ? 1.614 28.313 26.477 1.00 28.64 269 HIS A N 1
ATOM 1580 C CA . HIS A 1 226 ? 1.441 29.691 26.151 1.00 30.14 269 HIS A CA 1
ATOM 1581 C C . HIS A 1 226 ? 0.078 29.826 25.452 1.00 30.87 269 HIS A C 1
ATOM 1582 O O . HIS A 1 226 ? -0.172 29.115 24.468 1.00 29.39 269 HIS A O 1
ATOM 1589 N N . PRO A 1 227 ? -0.800 30.646 26.000 1.00 32.16 270 PRO A N 1
ATOM 1590 C CA . PRO A 1 227 ? -2.153 30.807 25.397 1.00 34.05 270 PRO A CA 1
ATOM 1591 C C . PRO A 1 227 ? -2.192 31.199 23.922 1.00 32.70 270 PRO A C 1
ATOM 1592 O O . PRO A 1 227 ? -3.149 30.863 23.234 1.00 31.77 270 PRO A O 1
ATOM 1596 N N . LEU A 1 228 ? -1.172 31.879 23.416 1.00 33.06 271 LEU A N 1
ATOM 1597 C CA . LEU A 1 228 ? -1.177 32.247 22.005 1.00 32.89 271 LEU A CA 1
ATOM 1598 C C . LEU A 1 228 ? -1.062 31.063 21.072 1.00 30.67 271 LEU A C 1
ATOM 1599 O O . LEU A 1 228 ? -1.412 31.205 19.896 1.00 31.77 271 LEU A O 1
ATOM 1604 N N . HIS A 1 229 ? -0.641 29.893 21.567 1.00 27.82 272 HIS A N 1
ATOM 1605 C CA . HIS A 1 229 ? -0.673 28.680 20.742 1.00 27.66 272 HIS A CA 1
ATOM 1606 C C . HIS A 1 229 ? -2.108 28.362 20.372 1.00 29.35 272 HIS A C 1
ATOM 1607 O O . HIS A 1 229 ? -2.327 27.816 19.273 1.00 30.72 272 HIS A O 1
ATOM 1614 N N . ASP A 1 230 ? -3.085 28.724 21.218 1.00 27.96 273 ASP A N 1
ATOM 1615 C CA . ASP A 1 230 ? -4.511 28.527 20.869 1.00 31.43 273 ASP A CA 1
ATOM 1616 C C . ASP A 1 230 ? -5.058 29.500 19.806 1.00 32.45 273 ASP A C 1
ATOM 1617 O O . ASP A 1 230 ? -6.195 29.348 19.342 1.00 33.15 273 ASP A O 1
ATOM 1622 N N . GLN A 1 231 ? -4.311 30.555 19.506 1.00 31.85 274 GLN A N 1
ATOM 1623 C CA . GLN A 1 231 ? -4.682 31.563 18.523 1.00 33.44 274 GLN A CA 1
ATOM 1624 C C . GLN A 1 231 ? -3.890 31.403 17.226 1.00 33.18 274 GLN A C 1
ATOM 1625 O O . GLN A 1 231 ? -3.765 32.352 16.496 1.00 33.61 274 GLN A O 1
ATOM 1631 N N . GLY A 1 232 ? -3.330 30.225 17.014 1.00 32.04 275 GLY A N 1
ATOM 1632 C CA . GLY A 1 232 ? -2.692 29.808 15.750 1.00 30.91 275 GLY A CA 1
ATOM 1633 C C . GLY A 1 232 ? -1.197 30.058 15.591 1.00 29.34 275 GLY A C 1
ATOM 1634 O O . GLY A 1 232 ? -0.659 29.920 14.467 1.00 27.24 275 GLY A O 1
ATOM 1635 N N . PHE A 1 233 ? -0.514 30.390 16.669 1.00 27.88 276 PHE A N 1
ATOM 1636 C CA . PHE A 1 233 ? 0.944 30.640 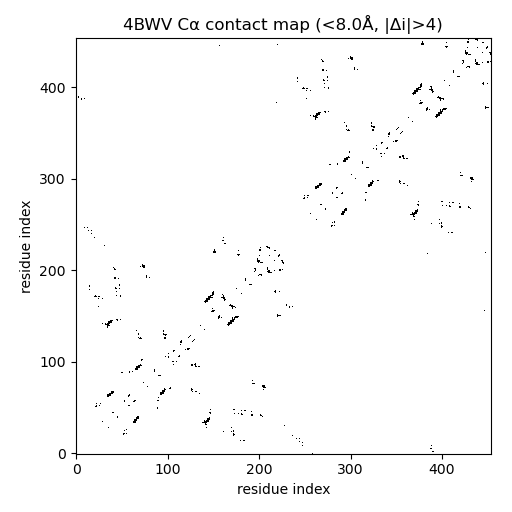16.638 1.00 26.74 276 PHE A CA 1
ATOM 1637 C C . PHE A 1 233 ? 1.770 29.491 17.158 1.00 27.91 276 PHE A C 1
ATOM 1638 O O . PHE A 1 233 ? 1.698 29.206 18.333 1.00 30.75 276 PHE A O 1
ATOM 1646 N N . PRO A 1 234 ? 2.491 28.737 16.270 1.00 24.71 277 PRO A N 1
ATOM 1647 C CA . PRO A 1 234 ? 3.276 27.612 16.767 1.00 24.17 277 PRO A CA 1
ATOM 1648 C C . PRO A 1 234 ? 4.457 28.101 17.540 1.00 24.73 277 PRO A C 1
ATOM 1649 O O . PRO A 1 234 ? 4.910 27.413 18.422 1.00 25.97 277 PRO A O 1
ATOM 1653 N N . SER A 1 235 ? 4.956 29.266 17.160 1.00 25.85 278 SER A N 1
ATOM 1654 C CA . SER A 1 235 ? 6.055 29.891 17.841 1.00 28.40 278 SER A CA 1
ATOM 1655 C C . SER A 1 235 ? 5.674 31.319 18.200 1.00 30.14 278 SER A C 1
ATOM 1656 O O . SER A 1 235 ? 4.944 31.970 17.460 1.00 29.14 278 SER A O 1
ATOM 1659 N N . ILE A 1 236 ? 6.256 31.814 19.287 1.00 28.66 279 ILE A N 1
ATOM 1660 C CA . ILE A 1 236 ? 5.865 33.077 19.868 1.00 30.10 279 ILE A CA 1
ATOM 1661 C C . ILE A 1 236 ? 7.107 33.850 20.303 1.00 31.20 279 ILE A C 1
ATOM 1662 O O . ILE A 1 236 ? 7.927 33.342 21.058 1.00 29.04 279 ILE A O 1
ATOM 1667 N N . GLY A 1 237 ? 7.245 35.049 19.756 1.00 32.16 280 GLY A N 1
ATOM 1668 C CA . GLY A 1 237 ? 8.369 35.937 20.011 1.00 35.13 280 GLY A CA 1
ATOM 1669 C C . GLY A 1 237 ? 7.858 37.338 20.236 1.00 34.40 280 GLY A C 1
ATOM 1670 O O . GLY A 1 237 ? 7.073 37.575 21.162 1.00 35.33 280 GLY A O 1
ATOM 1671 N N . ASP A 1 238 ? 8.352 38.299 19.456 1.00 38.18 281 ASP A N 1
ATOM 1672 C CA . ASP A 1 238 ? 8.002 39.681 19.655 1.00 38.61 281 ASP A CA 1
ATOM 1673 C C . ASP A 1 238 ? 6.687 39.935 18.900 1.00 41.21 281 ASP A C 1
ATOM 1674 O O . ASP A 1 238 ? 6.456 39.320 17.883 1.00 39.11 281 ASP A O 1
ATOM 1679 N N . VAL A 1 239 ? 5.854 40.833 19.398 1.00 41.11 282 VAL A N 1
ATOM 1680 C CA . VAL A 1 239 ? 4.564 41.158 18.723 1.00 44.08 282 VAL A CA 1
ATOM 1681 C C . VAL A 1 239 ? 4.741 41.536 17.254 1.00 46.05 282 VAL A C 1
ATOM 1682 O O . VAL A 1 239 ? 4.076 40.962 16.387 1.00 43.95 282 VAL A O 1
ATOM 1686 N N . GLN A 1 240 ? 5.690 42.425 16.942 1.00 46.39 283 GLN A N 1
ATOM 1687 C CA . GLN A 1 240 ? 5.883 42.853 15.549 1.00 48.89 283 GLN A CA 1
ATOM 1688 C C . GLN A 1 240 ? 6.404 41.745 14.610 1.00 46.79 283 GLN A C 1
ATOM 1689 O O . GLN A 1 240 ? 6.376 41.926 13.399 1.00 48.86 283 GLN A O 1
ATOM 1695 N N . SER A 1 241 ? 6.897 40.622 15.115 1.00 43.18 284 SER A N 1
ATOM 1696 C CA . SER A 1 241 ? 7.504 39.641 14.239 1.00 43.54 284 SER A CA 1
ATOM 1697 C C . SER A 1 241 ? 6.992 38.195 14.438 1.00 41.28 284 SER A C 1
ATOM 1698 O O . SER A 1 241 ? 7.603 37.229 13.979 1.00 41.25 284 SER A O 1
ATOM 1701 N N . THR A 1 242 ? 5.845 38.027 15.084 1.00 40.56 285 THR A N 1
ATOM 1702 C CA . THR A 1 242 ? 5.273 36.699 15.323 1.00 37.35 285 THR A CA 1
ATOM 1703 C C . THR A 1 242 ? 4.091 36.559 14.380 1.00 37.73 285 THR A C 1
ATOM 1704 O O . THR A 1 242 ? 3.215 37.398 14.385 1.00 34.26 285 THR A O 1
ATOM 1708 N N . ILE A 1 243 ? 4.078 35.554 13.528 1.00 36.03 286 ILE A N 1
ATOM 1709 C CA . ILE A 1 243 ? 2.918 35.399 12.663 1.00 38.81 286 ILE A CA 1
ATOM 1710 C C . ILE A 1 243 ? 2.311 33.998 12.814 1.00 33.79 286 ILE A C 1
ATOM 1711 O O . ILE A 1 243 ? 3.001 33.041 13.149 1.00 28.85 286 ILE A O 1
ATOM 1716 N N . PRO A 1 244 ? 1.009 33.905 12.597 1.00 32.97 287 PRO A N 1
ATOM 1717 C CA . PRO A 1 244 ? 0.371 32.640 12.796 1.00 32.40 287 PRO A CA 1
ATOM 1718 C C . PRO A 1 244 ? 0.725 31.711 11.606 1.00 30.89 287 PRO A C 1
ATOM 1719 O O . PRO A 1 244 ? 1.011 32.209 10.509 1.00 31.49 287 PRO A O 1
ATOM 1723 N N . VAL A 1 245 ? 0.566 30.416 11.820 1.00 29.68 288 VAL A N 1
ATOM 1724 C CA . VAL A 1 245 ? 0.828 29.388 10.782 1.00 27.83 288 VAL A CA 1
ATOM 1725 C C . VAL A 1 245 ? -0.356 28.410 10.718 1.00 27.24 288 VAL A C 1
ATOM 1726 O O . VAL A 1 245 ? -0.845 27.987 11.754 1.00 26.38 288 VAL A O 1
ATOM 1730 N N . PRO A 1 246 ? -0.824 28.060 9.516 1.00 27.00 289 PRO A N 1
ATOM 1731 C CA . PRO A 1 246 ? -1.930 27.123 9.462 1.00 28.04 289 PRO A CA 1
ATOM 1732 C C . PRO A 1 246 ? -1.626 25.849 10.224 1.00 27.49 289 PRO A C 1
ATOM 1733 O O . PRO A 1 246 ? -0.484 25.358 10.159 1.00 24.90 289 PRO A O 1
ATOM 1737 N N . ARG A 1 247 ? -2.597 25.361 10.986 1.00 32.33 290 ARG A N 1
ATOM 1738 C CA . ARG A 1 247 ? -2.355 24.220 11.891 1.00 32.91 290 ARG A CA 1
ATOM 1739 C C . ARG A 1 247 ? -1.907 22.923 11.184 1.00 30.27 290 ARG A C 1
ATOM 1740 O O . ARG A 1 247 ? -1.100 22.209 11.713 1.00 28.16 290 ARG A O 1
ATOM 1748 N N . GLU A 1 248 ? -2.354 22.728 9.942 1.00 31.55 291 GLU A N 1
ATOM 1749 C CA . GLU A 1 248 ? -1.932 21.581 9.172 1.00 34.10 291 GLU A CA 1
ATOM 1750 C C . GLU A 1 248 ? -0.450 21.607 8.800 1.00 30.80 291 GLU A C 1
ATOM 1751 O O . GLU A 1 248 ? 0.086 20.634 8.322 1.00 32.82 291 GLU A O 1
ATOM 1757 N N . LYS A 1 249 ? 0.228 22.719 8.997 1.00 28.74 292 LYS A N 1
ATOM 1758 C CA . LYS A 1 249 ? 1.647 22.818 8.704 1.00 27.06 292 LYS A CA 1
ATOM 1759 C C . LYS A 1 249 ? 2.543 22.652 9.912 1.00 24.19 292 LYS A C 1
ATOM 1760 O O . LYS A 1 249 ? 3.771 22.592 9.768 1.00 24.87 292 LYS A O 1
ATOM 1766 N N . TRP A 1 250 ? 1.973 22.607 11.116 1.00 22.76 293 TRP A N 1
ATOM 1767 C CA . TRP A 1 250 ? 2.808 22.658 12.314 1.00 21.99 293 TRP A CA 1
ATOM 1768 C C . TRP A 1 250 ? 3.714 21.478 12.462 1.00 22.11 293 TRP A C 1
ATOM 1769 O O . TRP A 1 250 ? 4.850 21.620 12.948 1.00 24.04 293 TRP A O 1
ATOM 1780 N N . PHE A 1 251 ? 3.200 20.313 12.072 1.00 22.59 294 PHE A N 1
ATOM 1781 C CA . PHE A 1 251 ? 3.942 19.060 12.250 1.00 22.31 294 PHE A CA 1
ATOM 1782 C C . PHE A 1 251 ? 4.696 18.535 11.003 1.00 23.80 294 PHE A C 1
ATOM 1783 O O . PHE A 1 251 ? 5.107 17.383 10.955 1.00 23.89 294 PHE A O 1
ATOM 1791 N N . GLU A 1 252 ? 4.957 19.398 10.042 1.00 23.71 295 GLU A N 1
ATOM 1792 C CA . GLU A 1 252 ? 5.887 19.066 8.986 1.00 23.50 295 GLU A CA 1
ATOM 1793 C C . GLU A 1 252 ? 7.285 19.362 9.504 1.00 22.98 295 GLU A C 1
ATOM 1794 O O . GLU A 1 252 ? 7.471 20.212 10.395 1.00 23.09 295 GLU A O 1
ATOM 1800 N N . TYR A 1 253 ? 8.275 18.730 8.917 1.00 22.67 296 TYR A N 1
ATOM 1801 C CA . TYR A 1 253 ? 9.663 19.030 9.278 1.00 20.31 296 TYR A CA 1
ATOM 1802 C C . TYR A 1 253 ? 9.889 20.521 9.078 1.00 20.94 296 TYR A C 1
ATOM 1803 O O . TYR A 1 253 ? 9.488 21.074 8.046 1.00 21.51 296 TYR A O 1
ATOM 1812 N N . ALA A 1 254 ? 10.541 21.144 10.063 1.00 21.06 297 ALA A N 1
ATOM 1813 C CA . ALA A 1 254 ? 10.839 22.604 10.091 1.00 23.25 297 ALA A CA 1
ATOM 1814 C C . ALA A 1 254 ? 9.575 23.509 10.161 1.00 22.63 297 ALA A C 1
ATOM 1815 O O . ALA A 1 254 ? 9.636 24.708 9.841 1.00 25.52 297 ALA A O 1
ATOM 1817 N N . GLY A 1 255 ? 8.449 22.948 10.592 1.00 21.02 298 GLY A N 1
ATOM 1818 C CA . GLY A 1 255 ? 7.173 23.689 10.613 1.00 21.08 298 GLY A CA 1
ATOM 1819 C C . GLY A 1 255 ? 6.987 24.667 11.747 1.00 22.28 298 GLY A C 1
ATOM 1820 O O . GLY A 1 255 ? 6.371 25.709 11.546 1.00 22.96 298 GLY A O 1
ATOM 1821 N N . GLU A 1 256 ? 7.550 24.391 12.891 1.00 21.68 299 GLU A N 1
ATOM 1822 C CA . GLU A 1 256 ? 7.331 25.211 14.107 1.00 21.69 299 GLU A CA 1
ATOM 1823 C C . GLU A 1 256 ? 7.691 26.658 13.894 1.00 21.98 299 GLU A C 1
ATOM 1824 O O . GLU A 1 256 ? 6.930 27.543 14.271 1.00 25.32 299 GLU A O 1
ATOM 1830 N N . ARG A 1 257 ? 8.871 26.909 13.283 1.00 23.31 300 ARG A N 1
ATOM 1831 C CA A ARG A 1 257 ? 9.421 28.255 13.156 0.50 27.08 300 ARG A CA 1
ATO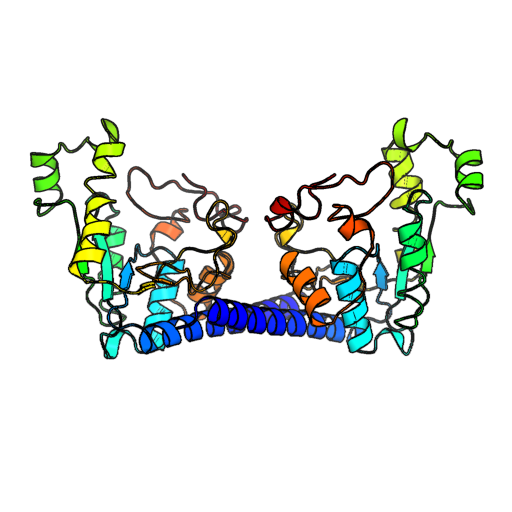M 1832 C CA B ARG A 1 257 ? 9.432 28.251 13.159 0.50 26.28 300 ARG A CA 1
ATOM 1833 C C . ARG A 1 257 ? 9.209 28.824 11.759 1.00 29.26 300 ARG A C 1
ATOM 1834 O O . ARG A 1 257 ? 9.862 29.786 11.375 1.00 32.07 300 ARG A O 1
ATOM 1849 N N . SER A 1 258 ? 8.293 28.237 11.004 1.00 28.54 301 SER A N 1
ATOM 1850 C CA . SER A 1 258 ? 8.028 28.636 9.605 1.00 31.87 301 SER A CA 1
ATOM 1851 C C . SER A 1 258 ? 7.296 29.905 9.463 1.00 37.47 301 SER A C 1
ATOM 1852 O O . SER A 1 258 ? 7.239 30.483 8.359 1.00 42.13 301 SER A O 1
ATOM 1855 N N . GLY A 1 259 ? 6.747 30.430 10.544 1.00 39.52 302 GLY A N 1
ATOM 1856 C CA . GLY A 1 259 ? 6.150 31.752 10.456 1.00 46.48 302 GLY A CA 1
ATOM 1857 C C . GLY A 1 259 ? 7.104 32.858 9.955 1.00 57.59 302 GLY A C 1
ATOM 1858 O O . GLY A 1 259 ? 6.724 33.687 9.129 1.00 59.32 302 GLY A O 1
ATOM 1859 N N . ARG A 1 260 ? 8.336 32.851 10.478 1.00 63.77 303 ARG A N 1
ATOM 1860 C CA . ARG A 1 260 ? 9.272 34.003 10.450 1.00 73.13 303 ARG A CA 1
ATOM 1861 C C . ARG A 1 260 ? 9.831 34.414 9.047 1.00 83.88 303 ARG A C 1
ATOM 1862 O O . ARG A 1 260 ? 9.590 33.752 8.014 1.00 88.39 303 ARG A O 1
ATOM 1870 N N . ILE B 1 34 ? 33.403 15.361 31.234 1.00 74.05 77 ILE B N 1
ATOM 1871 C CA . ILE B 1 34 ? 32.356 14.836 30.299 1.00 70.26 77 ILE B CA 1
ATOM 1872 C C . ILE B 1 34 ? 32.901 14.685 28.866 1.00 61.54 77 ILE B C 1
ATOM 1873 O O . ILE B 1 34 ? 33.368 15.643 28.270 1.00 60.13 77 ILE B O 1
ATOM 1878 N N . ASP B 1 35 ? 32.860 13.461 28.347 1.00 56.92 78 ASP B N 1
ATOM 1879 C CA . ASP B 1 35 ? 33.286 13.151 26.978 1.00 53.76 78 ASP B CA 1
ATOM 1880 C C . ASP B 1 35 ? 32.042 13.268 26.057 1.00 46.95 78 ASP B C 1
ATOM 1881 O O . ASP B 1 35 ? 31.165 12.388 26.047 1.00 43.91 78 ASP B O 1
ATOM 1886 N N . ILE B 1 36 ? 31.967 14.394 25.334 1.00 43.37 79 ILE B N 1
ATOM 1887 C CA . ILE B 1 36 ? 30.800 14.762 24.522 1.00 41.55 79 ILE B CA 1
ATOM 1888 C C . ILE B 1 36 ? 30.506 13.698 23.470 1.00 40.20 79 ILE B C 1
ATOM 1889 O O . ILE B 1 36 ? 29.354 13.278 23.298 1.00 37.30 79 ILE B O 1
ATOM 1894 N N . LYS B 1 37 ? 31.539 13.260 22.745 1.00 41.51 80 LYS B N 1
ATOM 1895 C CA . LYS B 1 37 ? 31.343 12.236 21.715 1.00 44.17 80 LYS B CA 1
ATOM 1896 C C . LYS B 1 37 ? 30.781 10.961 22.286 1.00 41.24 80 LYS B C 1
ATOM 1897 O O . LYS B 1 37 ? 29.937 10.353 21.686 1.00 39.06 80 LYS B O 1
ATOM 1903 N N . LYS B 1 38 ? 31.297 10.549 23.441 1.00 43.11 81 LYS B N 1
ATOM 1904 C CA . LYS B 1 38 ? 30.861 9.307 24.034 1.00 42.55 81 LYS B CA 1
ATOM 1905 C C . LYS B 1 38 ? 29.419 9.439 24.482 1.00 37.39 81 LYS B C 1
ATOM 1906 O O . LYS B 1 38 ? 28.592 8.572 24.190 1.00 35.31 81 LYS B O 1
ATOM 1910 N N . CYS B 1 39 ? 29.066 10.566 25.099 1.00 36.47 82 CYS B N 1
ATOM 1911 C CA . CYS B 1 39 ? 27.669 10.776 25.522 1.00 35.22 82 CYS B CA 1
ATOM 1912 C C . CYS B 1 39 ? 26.676 10.784 24.354 1.00 31.77 82 CYS B C 1
ATOM 1913 O O . CYS B 1 39 ? 25.579 10.213 24.441 1.00 29.04 82 CYS B O 1
ATOM 1916 N N . ASN B 1 40 ? 27.064 11.418 23.249 1.00 31.82 83 ASN B N 1
ATOM 1917 C CA . ASN B 1 40 ? 26.235 11.429 22.046 1.00 29.79 83 ASN B CA 1
ATOM 1918 C C . ASN B 1 40 ? 26.028 10.052 21.457 1.00 31.02 83 ASN B C 1
ATOM 1919 O O . ASN B 1 40 ? 24.902 9.710 21.058 1.00 29.57 83 ASN B O 1
ATOM 1924 N N . GLU B 1 41 ? 27.110 9.277 21.385 1.00 35.57 84 GLU B N 1
ATOM 1925 C CA . GLU B 1 41 ? 27.059 7.914 20.920 1.00 38.68 84 GLU B CA 1
ATOM 1926 C C . GLU B 1 41 ? 26.147 7.032 21.826 1.00 36.26 84 GLU B C 1
ATOM 1927 O O . GLU B 1 41 ? 25.358 6.232 21.309 1.00 35.48 84 GLU B O 1
ATOM 1933 N N . GLN B 1 42 ? 26.245 7.181 23.144 1.00 36.30 85 GLN B N 1
ATOM 1934 C CA . GLN B 1 42 ? 25.366 6.432 24.057 1.00 37.61 85 GLN B CA 1
ATOM 1935 C C . GLN B 1 42 ? 23.900 6.762 23.857 1.00 32.95 85 GLN B C 1
ATOM 1936 O O . GLN B 1 42 ? 23.056 5.875 23.863 1.00 30.66 85 GLN B O 1
ATOM 1942 N N . ALA B 1 43 ? 23.583 8.035 23.628 1.00 32.05 86 ALA B N 1
ATOM 1943 C CA . ALA B 1 43 ? 22.220 8.408 23.335 1.00 28.35 86 ALA B CA 1
ATOM 1944 C C . ALA B 1 43 ? 21.725 7.798 22.032 1.00 28.38 86 ALA B C 1
ATOM 1945 O O . ALA B 1 43 ? 20.598 7.300 21.941 1.00 27.19 86 ALA B O 1
ATOM 1947 N N . ARG B 1 44 ? 22.546 7.837 20.986 1.00 26.48 87 ARG B N 1
ATOM 1948 C CA . ARG B 1 44 ? 22.125 7.222 19.735 1.00 27.56 87 ARG B CA 1
ATOM 1949 C C . ARG B 1 44 ? 22.043 5.681 19.849 1.00 28.59 87 ARG B C 1
ATOM 1950 O O . ARG B 1 44 ? 21.235 5.073 19.127 1.00 28.82 87 ARG B O 1
ATOM 1958 N N . ASP B 1 45 ? 22.907 5.059 20.673 1.00 29.60 88 ASP B N 1
ATOM 1959 C CA . ASP B 1 45 ? 22.822 3.650 20.970 1.00 33.22 88 ASP B CA 1
ATOM 1960 C C . ASP B 1 45 ? 21.443 3.302 21.578 1.00 30.64 88 ASP B C 1
ATOM 1961 O O . ASP B 1 45 ? 20.772 2.360 21.159 1.00 28.81 88 ASP B O 1
ATOM 1966 N N . ALA B 1 46 ? 21.020 4.064 22.556 1.00 30.17 89 ALA B N 1
ATOM 1967 C CA . ALA B 1 46 ? 19.706 3.837 23.193 1.00 30.34 89 ALA B CA 1
ATOM 1968 C C . ALA B 1 46 ? 18.567 4.101 22.187 1.00 27.44 89 ALA B C 1
ATOM 1969 O O . ALA B 1 46 ? 17.561 3.431 22.218 1.00 26.49 89 ALA B O 1
ATOM 1971 N N . ARG B 1 47 ? 18.758 5.106 21.327 1.00 27.10 90 ARG B N 1
ATOM 1972 C CA . ARG B 1 47 ? 17.801 5.391 20.248 1.00 25.22 90 ARG B CA 1
ATOM 1973 C C . ARG B 1 47 ? 17.623 4.184 19.352 1.00 24.99 90 ARG B C 1
ATOM 1974 O O . ARG B 1 47 ? 16.492 3.766 19.101 1.00 24.45 90 ARG B O 1
ATOM 1982 N N . LEU B 1 48 ? 18.719 3.615 18.886 1.00 25.83 91 LEU B N 1
ATOM 1983 C CA . LEU B 1 48 ? 18.618 2.509 17.969 1.00 26.41 91 LEU B CA 1
ATOM 1984 C C . LEU B 1 48 ? 17.993 1.261 18.681 1.00 29.98 91 LEU B C 1
ATOM 1985 O O . LEU B 1 48 ? 17.252 0.524 18.042 1.00 26.06 91 LEU B O 1
ATOM 1990 N N . GLN B 1 49 ? 18.265 1.062 19.978 1.00 28.32 92 GLN B N 1
ATOM 1991 C CA . GLN B 1 49 ? 17.660 -0.072 20.707 1.00 32.54 92 GLN B CA 1
ATOM 1992 C C . GLN B 1 49 ? 16.131 0.118 20.748 1.00 30.58 92 GLN B C 1
ATOM 1993 O O . GLN B 1 49 ? 15.382 -0.835 20.543 1.00 29.78 92 GLN B O 1
ATOM 1999 N N . HIS B 1 50 ? 15.682 1.353 20.950 1.00 29.37 93 HIS B N 1
ATOM 2000 C CA . HIS B 1 50 ? 14.253 1.665 20.913 1.00 28.37 93 HIS B CA 1
ATOM 2001 C C . HIS B 1 50 ? 13.681 1.375 19.522 1.00 26.50 93 HIS B C 1
ATOM 2002 O O . HIS B 1 50 ? 12.598 0.792 19.381 1.00 27.24 93 HIS B O 1
ATOM 2009 N N . LEU B 1 51 ? 14.369 1.822 18.473 1.00 23.85 94 LEU B N 1
ATOM 2010 C CA . LEU B 1 51 ? 13.848 1.681 17.130 1.00 23.80 94 LEU B CA 1
ATOM 2011 C C . LEU B 1 51 ? 13.755 0.244 16.712 1.00 23.86 94 LEU B C 1
ATOM 2012 O O . LEU B 1 51 ? 12.829 -0.162 15.980 1.00 24.62 94 LEU B O 1
ATOM 2017 N N . GLU B 1 52 ? 14.762 -0.523 17.109 1.00 25.85 95 GLU B N 1
ATOM 2018 C CA . GLU B 1 52 ? 14.793 -1.950 16.893 1.00 27.31 95 GLU B CA 1
ATOM 2019 C C . GLU B 1 52 ? 13.623 -2.644 17.593 1.00 28.72 95 GLU B C 1
ATOM 2020 O O . GLU B 1 52 ? 12.921 -3.458 16.960 1.00 28.84 95 GLU B O 1
ATOM 2026 N N . ALA B 1 53 ? 13.390 -2.309 18.852 1.00 28.59 96 ALA B N 1
ATOM 2027 C CA . ALA B 1 53 ? 12.259 -2.932 19.590 1.00 33.08 96 ALA B CA 1
ATOM 2028 C C . ALA B 1 53 ? 10.907 -2.603 18.904 1.00 31.69 96 ALA B C 1
ATOM 2029 O O . ALA B 1 53 ? 10.051 -3.485 18.750 1.00 31.92 96 ALA B O 1
ATOM 2031 N N . GLN B 1 54 ? 10.753 -1.362 18.449 1.00 28.81 97 GLN B N 1
ATOM 2032 C CA . GLN B 1 54 ? 9.510 -0.889 17.785 1.00 27.83 97 GLN B CA 1
ATOM 2033 C C . GLN B 1 54 ? 9.261 -1.630 16.483 1.00 26.39 97 GLN B C 1
ATOM 2034 O O . GLN B 1 54 ? 8.162 -2.147 16.225 1.00 29.54 97 GLN B O 1
ATOM 2040 N N . ALA B 1 55 ? 10.303 -1.787 15.691 1.00 26.91 98 ALA B N 1
ATOM 2041 C CA . ALA B 1 55 ? 10.232 -2.510 14.429 1.00 26.53 98 ALA B CA 1
ATOM 2042 C C . ALA B 1 55 ? 9.954 -4.006 14.640 1.00 28.54 98 ALA B C 1
ATOM 2043 O O . ALA B 1 55 ? 9.082 -4.583 13.995 1.00 28.16 98 ALA B O 1
ATOM 2045 N N . LEU B 1 56 ? 10.696 -4.621 15.552 1.00 30.13 99 LEU B N 1
ATOM 2046 C CA . LEU B 1 56 ? 10.479 -6.030 15.903 1.00 31.73 99 LEU B CA 1
ATOM 2047 C C . LEU B 1 56 ? 9.070 -6.319 16.427 1.00 34.47 99 LEU B C 1
ATOM 2048 O O . LEU B 1 56 ? 8.460 -7.321 16.016 1.00 34.82 99 LEU B O 1
ATOM 2053 N N . GLU B 1 57 ? 8.578 -5.498 17.350 1.00 33.98 100 GLU B N 1
ATOM 2054 C CA . GLU B 1 57 ? 7.256 -5.674 17.918 1.00 38.16 100 GLU B CA 1
ATOM 2055 C C . GLU B 1 57 ? 6.200 -5.520 16.811 1.00 33.76 100 GLU B C 1
ATOM 2056 O O . GLU B 1 57 ? 5.222 -6.273 16.770 1.00 34.90 100 GLU B O 1
ATOM 2062 N N . THR B 1 58 ? 6.407 -4.557 15.924 1.00 30.20 101 THR B N 1
ATOM 2063 C CA . THR B 1 58 ? 5.494 -4.336 14.804 1.00 28.16 101 THR B CA 1
ATOM 2064 C C . THR B 1 58 ? 5.414 -5.607 13.927 1.00 29.12 101 THR B C 1
ATOM 2065 O O . THR B 1 58 ? 4.344 -6.035 13.494 1.00 30.42 101 THR B O 1
ATOM 2069 N N . LEU B 1 59 ? 6.574 -6.149 13.574 1.00 30.09 102 LEU B N 1
ATOM 2070 C CA . LEU B 1 59 ? 6.641 -7.344 12.737 1.00 30.17 102 LEU B CA 1
ATOM 2071 C C . LEU B 1 59 ? 6.023 -8.577 13.424 1.00 34.34 102 LEU B C 1
ATOM 2072 O O . LEU B 1 59 ? 5.321 -9.394 12.783 1.00 35.07 102 LEU B O 1
ATOM 2077 N N . GLN B 1 60 ? 6.275 -8.719 14.712 1.00 35.08 103 GLN B N 1
ATOM 2078 C CA . GLN B 1 60 ? 5.691 -9.845 15.470 1.00 39.22 103 GLN B CA 1
ATOM 2079 C C . GLN B 1 60 ? 4.163 -9.758 15.525 1.00 39.60 103 GLN B C 1
ATOM 2080 O O . GLN B 1 60 ? 3.490 -10.754 15.377 1.00 39.35 103 GLN B O 1
ATOM 2086 N N . LYS B 1 61 ? 3.615 -8.556 15.735 1.00 38.80 104 LYS B N 1
ATOM 2087 C CA . LYS B 1 61 ? 2.168 -8.351 15.754 1.00 40.68 104 LYS B CA 1
ATOM 2088 C C . LYS B 1 61 ? 1.579 -8.649 14.400 1.00 38.00 104 LYS B C 1
ATOM 2089 O O . LYS B 1 61 ? 0.482 -9.192 14.329 1.00 38.09 104 LYS B O 1
ATOM 2095 N N . THR B 1 62 ? 2.323 -8.333 13.338 1.00 33.57 105 THR B N 1
ATOM 2096 C CA . THR B 1 62 ? 1.876 -8.670 11.982 1.00 34.17 105 THR B CA 1
ATOM 2097 C C . THR B 1 62 ? 1.763 -10.174 11.746 1.00 36.24 105 THR B C 1
ATOM 2098 O O . THR B 1 62 ? 0.743 -10.688 11.244 1.00 40.13 105 THR B O 1
ATOM 2102 N N . VAL B 1 63 ? 2.825 -10.891 12.090 1.00 40.40 106 VAL B N 1
ATOM 2103 C CA . VAL B 1 63 ? 2.858 -12.350 11.917 1.00 43.72 106 VAL B CA 1
ATOM 2104 C C . VAL B 1 63 ? 1.793 -13.036 12.761 1.00 46.90 106 VAL B C 1
ATOM 2105 O O . VAL B 1 63 ? 1.154 -14.002 12.329 1.00 51.14 106 VAL B O 1
ATOM 2109 N N . GLU B 1 64 ? 1.557 -12.516 13.950 1.00 47.71 107 GLU B N 1
ATOM 2110 C CA . GLU B 1 64 ? 0.528 -13.057 14.803 1.00 52.59 107 GLU B CA 1
ATOM 2111 C C . GLU B 1 64 ? -0.906 -12.786 14.366 1.00 50.46 107 GLU B C 1
ATOM 2112 O O . GLU B 1 64 ? -1.790 -13.534 14.735 1.00 51.59 107 GLU B O 1
ATOM 2118 N N . ASN B 1 65 ? -1.166 -11.691 13.681 1.00 45.90 108 ASN B N 1
ATOM 2119 C CA . ASN B 1 65 ? -2.551 -11.265 13.426 1.00 46.50 108 ASN B CA 1
ATOM 2120 C C . ASN B 1 65 ? -3.048 -11.416 11.972 1.00 46.17 108 ASN B C 1
ATOM 2121 O O . ASN B 1 65 ? -4.230 -11.215 11.717 1.00 47.70 108 ASN B O 1
ATOM 2126 N N . PHE B 1 66 ? -2.148 -11.745 11.046 1.00 45.29 109 PHE B N 1
ATOM 2127 C CA . PHE B 1 66 ? -2.469 -11.890 9.631 1.00 45.62 109 PHE B CA 1
ATOM 2128 C C . PHE B 1 66 ? -2.039 -13.266 9.107 1.00 48.01 109 PHE B C 1
ATOM 2129 O O . PHE B 1 66 ? -1.047 -13.845 9.569 1.00 49.05 109 PHE B O 1
ATOM 2137 N N . GLU B 1 67 ? -2.763 -13.747 8.102 1.00 49.29 110 GLU B N 1
ATOM 2138 C CA . GLU B 1 67 ? -2.557 -15.082 7.570 1.00 53.22 110 GLU B CA 1
ATOM 2139 C C . GLU B 1 67 ? -1.540 -15.111 6.444 1.00 49.32 110 GLU B C 1
ATOM 2140 O O . GLU B 1 67 ? -0.820 -16.104 6.284 1.00 49.91 110 GLU B O 1
ATOM 2146 N N . LYS B 1 68 ? -1.516 -14.054 5.637 1.00 44.07 111 LYS B N 1
ATOM 2147 C CA . LYS B 1 68 ? -0.686 -14.018 4.418 1.00 42.63 111 LYS B CA 1
ATOM 2148 C C . LYS B 1 68 ? 0.153 -12.739 4.289 1.00 39.00 111 LYS B C 1
ATOM 2149 O O . LYS B 1 68 ? 0.095 -12.028 3.279 1.00 38.38 111 LYS B O 1
ATOM 2155 N N . PRO B 1 69 ? 0.978 -12.467 5.286 1.00 36.09 112 PRO B N 1
ATOM 2156 C CA . PRO B 1 69 ? 1.835 -11.304 5.164 1.00 33.77 112 PRO B CA 1
ATOM 2157 C C . PRO B 1 69 ? 2.950 -11.457 4.126 1.00 32.25 112 PRO B C 1
ATOM 2158 O O . PRO B 1 69 ? 3.473 -12.557 3.894 1.00 32.86 112 PRO B O 1
ATOM 2162 N N . ALA B 1 70 ? 3.299 -10.330 3.491 1.00 31.64 113 ALA B N 1
ATOM 2163 C CA . ALA B 1 70 ? 4.353 -10.293 2.460 1.00 30.17 113 ALA B CA 1
ATOM 2164 C C . ALA B 1 70 ? 5.104 -9.000 2.460 1.00 29.24 113 ALA B C 1
ATOM 2165 O O . ALA B 1 70 ? 4.541 -7.948 2.858 1.00 29.32 113 ALA B O 1
ATOM 2167 N N . PHE B 1 71 ? 6.354 -9.078 1.992 1.00 27.84 114 PHE B N 1
ATOM 2168 C CA . PHE B 1 71 ? 7.260 -7.941 1.898 1.00 26.82 114 PHE B CA 1
ATOM 2169 C C . PHE B 1 71 ? 7.857 -7.827 0.502 1.00 26.76 114 PHE B C 1
ATOM 2170 O O . PHE B 1 71 ? 8.720 -8.634 0.111 1.00 28.81 114 PHE B O 1
ATOM 2178 N N . PRO B 1 72 ? 7.363 -6.873 -0.278 1.00 30.09 115 PRO B N 1
ATOM 2179 C CA . PRO B 1 72 ? 8.012 -6.466 -1.541 1.00 30.46 115 PRO B CA 1
ATOM 2180 C C . PRO B 1 72 ? 9.355 -5.764 -1.292 1.00 29.93 115 PRO B C 1
ATOM 2181 O O . PRO B 1 72 ? 9.415 -4.703 -0.678 1.00 28.00 115 PRO B O 1
ATOM 2185 N N . CYS B 1 73 ? 10.427 -6.394 -1.753 1.00 28.75 116 CYS B N 1
ATOM 2186 C CA . CYS B 1 73 ? 11.770 -6.052 -1.361 1.00 27.98 116 CYS B CA 1
ATOM 2187 C C . CYS B 1 73 ? 12.579 -5.639 -2.600 1.00 26.68 116 CYS B C 1
ATOM 2188 O O . CYS B 1 73 ? 12.690 -6.400 -3.551 1.00 30.98 116 CYS B O 1
ATOM 2191 N N . ALA B 1 74 ? 13.174 -4.438 -2.573 1.00 26.53 117 ALA B N 1
ATOM 2192 C CA . ALA B 1 74 ? 13.960 -3.924 -3.683 1.00 28.70 117 ALA B CA 1
ATOM 2193 C C . ALA B 1 74 ? 15.459 -3.880 -3.335 1.00 28.35 117 ALA B C 1
ATOM 2194 O O . ALA B 1 74 ? 16.291 -3.491 -4.138 1.00 28.50 117 ALA B O 1
ATOM 2196 N N . LEU B 1 75 ? 15.788 -4.363 -2.153 1.00 26.73 118 LEU B N 1
ATOM 2197 C CA . LEU B 1 75 ? 17.172 -4.539 -1.695 1.00 27.52 118 LEU B CA 1
ATOM 2198 C C . LEU B 1 75 ? 17.930 -3.224 -1.428 1.00 28.20 118 LEU B C 1
ATOM 2199 O O . LEU B 1 75 ? 19.159 -3.210 -1.322 1.00 28.08 118 LEU B O 1
ATOM 2204 N N . ILE B 1 76 ? 17.179 -2.118 -1.272 1.00 25.79 119 ILE B N 1
ATOM 2205 C CA . ILE B 1 76 ? 17.793 -0.879 -0.779 1.00 25.65 119 ILE B CA 1
ATOM 2206 C C . ILE B 1 76 ? 17.999 -1.004 0.731 1.00 23.88 119 ILE B C 1
ATOM 2207 O O . ILE B 1 76 ? 17.640 -2.012 1.346 1.00 25.62 119 ILE B O 1
ATOM 2212 N N . ALA B 1 77 ? 18.597 0.013 1.343 1.00 25.60 120 ALA B N 1
ATOM 2213 C CA . ALA B 1 77 ? 19.149 -0.124 2.695 1.00 23.03 120 ALA B CA 1
ATOM 2214 C C . ALA B 1 77 ? 18.130 -0.467 3.756 1.00 22.11 120 ALA B C 1
ATOM 2215 O O . ALA B 1 77 ? 18.325 -1.415 4.546 1.00 24.02 120 ALA B O 1
ATOM 2217 N N . GLY B 1 78 ? 17.014 0.234 3.768 1.00 22.42 121 GLY B N 1
ATOM 2218 C CA . GLY B 1 78 ? 15.920 -0.110 4.727 1.00 24.10 121 GLY B CA 1
ATOM 2219 C C . GLY B 1 78 ? 15.316 -1.479 4.453 1.00 24.35 121 GLY B C 1
ATOM 2220 O O . GLY B 1 78 ? 14.861 -2.200 5.371 1.00 22.68 121 GLY B O 1
ATOM 2221 N N . ASP B 1 79 ? 15.331 -1.885 3.180 1.00 24.34 122 ASP B N 1
ATOM 2222 C CA . ASP B 1 79 ? 14.782 -3.191 2.816 1.00 23.07 122 ASP B CA 1
ATOM 2223 C C . ASP B 1 79 ? 15.662 -4.313 3.362 1.00 25.91 122 ASP B C 1
ATOM 2224 O O . ASP B 1 79 ? 15.146 -5.320 3.866 1.00 25.23 122 ASP B O 1
ATOM 2229 N N . VAL B 1 80 ? 16.958 -4.106 3.335 1.00 24.28 123 VAL B N 1
ATOM 2230 C CA . VAL B 1 80 ? 17.938 -5.043 3.885 1.00 25.75 123 VAL B CA 1
ATOM 2231 C C . VAL B 1 80 ? 17.764 -5.124 5.428 1.00 27.01 123 VAL B C 1
ATOM 2232 O O . VAL B 1 80 ? 17.796 -6.212 5.992 1.00 28.38 123 VAL B O 1
ATOM 2236 N N . VAL B 1 81 ? 17.522 -3.970 6.069 1.00 26.95 124 VAL B N 1
ATOM 2237 C CA . VAL B 1 81 ? 17.221 -3.952 7.506 1.00 26.58 124 VAL B CA 1
ATOM 2238 C C . VAL B 1 81 ? 15.984 -4.840 7.779 1.00 26.74 124 VAL B C 1
ATOM 2239 O O . VAL B 1 81 ? 15.986 -5.678 8.689 1.00 27.99 124 VAL B O 1
ATOM 2243 N N . ILE B 1 82 ? 14.935 -4.652 7.004 1.00 24.73 125 ILE B N 1
ATOM 2244 C CA . ILE B 1 82 ? 13.713 -5.385 7.252 1.00 26.22 125 ILE B CA 1
ATOM 2245 C C . ILE B 1 82 ? 13.931 -6.875 7.059 1.00 26.32 125 ILE B C 1
ATOM 2246 O O . ILE B 1 82 ? 13.412 -7.679 7.817 1.00 27.48 125 ILE B O 1
ATOM 2251 N N . LEU B 1 83 ? 14.705 -7.262 6.063 1.00 27.17 126 LEU B N 1
ATOM 2252 C CA . LEU B 1 83 ? 15.061 -8.683 5.932 1.00 26.79 126 LEU B CA 1
ATOM 2253 C C . LEU B 1 83 ? 15.739 -9.273 7.183 1.00 30.15 126 LEU B C 1
ATOM 2254 O O . LEU B 1 83 ? 15.376 -10.382 7.648 1.00 28.42 126 LEU B O 1
ATOM 2259 N N . ASP B 1 84 ? 16.683 -8.539 7.743 1.00 28.68 127 ASP B N 1
ATOM 2260 C CA . ASP B 1 84 ? 17.326 -8.982 8.948 1.00 29.58 127 ASP B CA 1
ATOM 2261 C C . ASP B 1 84 ? 16.348 -9.093 10.134 1.00 30.30 127 ASP B C 1
ATOM 2262 O O . ASP B 1 84 ? 16.450 -10.046 10.921 1.00 31.70 127 ASP B O 1
ATOM 2267 N N . LEU B 1 85 ? 15.439 -8.142 10.259 1.00 28.94 128 LEU B N 1
ATOM 2268 C CA . LEU B 1 85 ? 14.494 -8.136 11.370 1.00 29.75 128 LEU B CA 1
ATOM 2269 C C . LEU B 1 85 ? 13.509 -9.311 11.250 1.00 31.00 128 LEU B C 1
ATOM 2270 O O . LEU B 1 85 ? 13.182 -9.976 12.252 1.00 32.56 128 LEU B O 1
ATOM 2275 N N . LEU B 1 86 ? 13.050 -9.579 10.016 1.00 29.84 129 LEU B N 1
ATOM 2276 C CA . LEU B 1 86 ? 12.228 -10.788 9.767 1.00 30.95 129 LEU B CA 1
ATOM 2277 C C . LEU B 1 86 ? 12.985 -12.056 10.135 1.00 33.77 129 LEU B C 1
ATOM 2278 O O . LEU B 1 86 ? 12.413 -12.965 10.747 1.00 34.48 129 LEU B O 1
ATOM 2283 N N . HIS B 1 87 ? 14.273 -12.117 9.791 1.00 33.43 130 HIS B N 1
ATOM 2284 C CA . HIS B 1 87 ? 15.099 -13.248 10.179 1.00 37.90 130 HIS B CA 1
ATOM 2285 C C . HIS B 1 87 ? 15.154 -13.442 11.697 1.00 40.30 130 HIS B C 1
ATOM 2286 O O . HIS B 1 87 ? 14.995 -14.558 12.207 1.00 40.43 130 HIS B O 1
ATOM 2293 N N . ARG B 1 88 ? 15.358 -12.336 12.404 1.00 39.01 131 ARG B N 1
ATOM 2294 C CA . ARG B 1 88 ? 15.455 -12.368 13.867 1.00 40.48 131 ARG B CA 1
ATOM 2295 C C . ARG B 1 88 ? 14.174 -12.846 14.569 1.00 41.90 131 ARG B C 1
ATOM 2296 O O . ARG B 1 88 ? 14.266 -13.506 15.586 1.00 44.44 131 ARG B O 1
ATOM 2304 N N . ILE B 1 89 ? 12.996 -12.601 14.007 1.00 38.47 132 ILE B N 1
ATOM 2305 C CA . ILE B 1 89 ? 11.762 -13.125 14.593 1.00 41.41 132 ILE B CA 1
ATOM 2306 C C . ILE B 1 89 ? 11.314 -14.474 14.031 1.00 43.40 132 ILE B C 1
ATOM 2307 O O . ILE B 1 89 ? 10.245 -14.970 14.382 1.00 45.35 132 ILE B O 1
ATOM 2312 N N . GLY B 1 90 ? 12.178 -15.103 13.240 1.00 44.42 133 GLY B N 1
ATOM 2313 C CA . GLY B 1 90 ? 11.919 -16.439 12.751 1.00 46.35 133 GLY B CA 1
ATOM 2314 C C . GLY B 1 90 ? 10.896 -16.479 11.619 1.00 46.83 133 GLY B C 1
ATOM 2315 O O . GLY B 1 90 ? 10.293 -17.512 11.390 1.00 50.08 133 GLY B O 1
ATOM 2316 N N . ALA B 1 91 ? 10.734 -15.372 10.885 1.00 46.23 134 ALA B N 1
ATOM 2317 C CA . ALA B 1 91 ? 9.674 -15.294 9.885 1.00 47.02 134 ALA B CA 1
ATOM 2318 C C . ALA B 1 91 ? 9.926 -16.143 8.639 1.00 48.09 134 ALA B C 1
ATOM 2319 O O . ALA B 1 91 ? 8.996 -16.347 7.870 1.00 48.59 134 ALA B O 1
ATOM 2321 N N . PHE B 1 92 ? 11.161 -16.607 8.447 1.00 48.38 135 PHE B N 1
ATOM 2322 C CA . PHE B 1 92 ? 11.538 -17.387 7.277 1.00 50.27 135 PHE B CA 1
ATOM 2323 C C . PHE B 1 92 ? 11.551 -18.899 7.590 1.00 57.10 135 PHE B C 1
ATOM 2324 O O . PHE B 1 92 ? 11.220 -19.682 6.716 1.00 59.41 135 PHE B O 1
ATOM 2332 N N . SER B 1 93 ? 11.900 -19.271 8.832 1.00 62.92 136 SER B N 1
ATOM 2333 C CA . SER B 1 93 ? 11.836 -20.664 9.350 1.00 71.73 136 SER B CA 1
ATOM 2334 C C . SER B 1 93 ? 10.436 -21.204 9.254 1.00 76.35 136 SER B C 1
ATOM 2335 O O . SER B 1 93 ? 10.231 -22.305 8.783 1.00 82.38 136 SER B O 1
ATOM 2338 N N . ASP B 1 94 ? 9.464 -20.415 9.689 1.00 78.40 137 ASP B N 1
ATOM 2339 C CA . ASP B 1 94 ? 8.073 -20.852 9.659 1.00 84.25 137 ASP B CA 1
ATOM 2340 C C . ASP B 1 94 ? 7.458 -20.653 8.257 1.00 82.25 137 ASP B C 1
ATOM 2341 O O . ASP B 1 94 ? 6.343 -21.095 7.962 1.00 87.00 137 ASP B O 1
ATOM 2343 N N . ASN B 1 95 ? 8.206 -20.017 7.374 1.00 74.35 138 ASN B N 1
ATOM 2344 C CA . ASN B 1 95 ? 7.645 -19.555 6.114 1.00 72.82 138 ASN B CA 1
ATOM 2345 C C . ASN B 1 95 ? 6.466 -18.578 6.296 1.00 64.96 138 ASN B C 1
ATOM 2346 O O . ASN B 1 95 ? 5.560 -18.490 5.452 1.00 63.28 138 ASN B O 1
ATOM 2351 N N . LYS B 1 96 ? 6.508 -17.850 7.407 1.00 59.47 139 LYS B N 1
ATOM 2352 C CA . LYS B 1 96 ? 5.415 -16.980 7.819 1.00 55.65 139 LYS B CA 1
ATOM 2353 C C . LYS B 1 96 ? 5.259 -15.780 6.900 1.00 49.46 139 LYS B C 1
ATOM 2354 O O . LYS B 1 96 ? 4.164 -15.269 6.762 1.00 51.14 139 LYS B O 1
ATOM 2358 N N . VAL B 1 97 ? 6.346 -15.279 6.337 1.00 44.34 140 VAL B N 1
ATOM 2359 C CA . VAL B 1 97 ? 6.273 -14.077 5.512 1.00 40.34 140 VAL B CA 1
ATOM 2360 C C . VAL B 1 97 ? 6.893 -14.351 4.160 1.00 39.77 140 VAL B C 1
ATOM 2361 O O . VAL B 1 97 ? 8.004 -14.846 4.090 1.00 41.48 140 VAL B O 1
ATOM 2365 N N . LYS B 1 98 ? 6.196 -13.980 3.092 1.00 37.56 141 LYS B N 1
ATOM 2366 C CA . LYS B 1 98 ? 6.729 -14.163 1.747 1.00 35.88 141 LYS B CA 1
ATOM 2367 C C . LYS B 1 98 ? 7.452 -12.908 1.293 1.00 33.55 141 LYS B C 1
ATOM 2368 O O . LYS B 1 98 ? 6.983 -11.787 1.568 1.00 31.41 141 LYS B O 1
ATOM 2374 N N . ILE B 1 99 ? 8.573 -13.080 0.605 1.00 30.54 142 ILE B N 1
ATOM 2375 C CA . ILE B 1 99 ? 9.279 -11.971 -0.033 1.00 30.59 142 ILE B CA 1
ATOM 2376 C C . ILE B 1 99 ? 8.883 -11.885 -1.499 1.00 30.31 142 ILE B C 1
ATOM 2377 O O . ILE B 1 99 ? 8.903 -12.906 -2.227 1.00 31.02 142 ILE B O 1
ATOM 2382 N N . ILE B 1 100 ? 8.442 -10.696 -1.901 1.00 28.44 143 ILE B N 1
ATOM 2383 C CA . ILE B 1 100 ? 8.071 -10.391 -3.280 1.00 27.88 143 ILE B CA 1
ATOM 2384 C C . ILE B 1 100 ? 9.207 -9.596 -3.910 1.00 29.65 143 ILE B C 1
ATOM 2385 O O . ILE B 1 100 ? 9.733 -8.638 -3.291 1.00 27.19 143 ILE B O 1
ATOM 2390 N N . PHE B 1 101 ? 9.592 -9.984 -5.126 1.00 29.24 144 PHE B N 1
ATOM 2391 C CA . PHE B 1 101 ? 10.658 -9.269 -5.858 1.00 26.76 144 PHE B CA 1
ATOM 2392 C C . PHE B 1 101 ? 10.120 -8.973 -7.236 1.00 28.58 144 PHE B C 1
ATOM 2393 O O . PHE B 1 101 ? 9.690 -9.896 -7.937 1.00 29.23 144 PHE B O 1
ATOM 2401 N N . ILE B 1 102 ? 10.070 -7.680 -7.590 1.00 26.60 145 ILE B N 1
ATOM 2402 C CA . ILE B 1 102 ? 9.607 -7.236 -8.885 1.00 26.74 145 ILE B CA 1
ATOM 2403 C C . ILE B 1 102 ? 10.825 -7.057 -9.815 1.00 27.48 145 ILE B C 1
ATOM 2404 O O . ILE B 1 102 ? 11.641 -6.123 -9.622 1.00 25.70 145 ILE B O 1
ATOM 2409 N N . ASP B 1 103 ? 10.950 -7.983 -10.779 1.00 27.87 146 ASP B N 1
ATOM 2410 C CA . ASP B 1 103 ? 11.998 -7.896 -11.787 1.00 27.20 146 ASP B CA 1
ATOM 2411 C C . ASP B 1 103 ? 11.455 -7.113 -12.985 1.00 27.11 146 ASP B C 1
ATOM 2412 O O . ASP B 1 103 ? 10.607 -7.595 -13.741 1.00 29.33 146 ASP B O 1
ATOM 2417 N N . THR B 1 104 ? 11.917 -5.876 -13.099 1.00 28.43 147 THR B N 1
ATOM 2418 C CA . THR B 1 104 ? 11.502 -4.954 -14.137 1.00 27.64 147 THR B CA 1
ATOM 2419 C C . THR B 1 104 ? 12.226 -5.266 -15.448 1.00 28.59 147 THR B C 1
ATOM 2420 O O . THR B 1 104 ? 11.889 -4.692 -16.458 1.00 31.43 147 THR B O 1
ATOM 2424 N N . PHE B 1 105 ? 13.196 -6.171 -15.413 1.00 27.17 148 PHE B N 1
ATOM 2425 C CA . PHE B 1 105 ? 14.101 -6.458 -16.490 1.00 30.55 148 PHE B CA 1
ATOM 2426 C C . PHE B 1 105 ? 15.079 -5.324 -16.787 1.00 29.91 148 PHE B C 1
ATOM 2427 O O . PHE B 1 105 ? 15.738 -5.395 -17.781 1.00 32.16 148 PHE B O 1
ATOM 2435 N N . HIS B 1 106 ? 15.107 -4.274 -15.958 1.00 28.55 149 HIS B N 1
ATOM 2436 C CA . HIS B 1 106 ? 16.014 -3.122 -16.160 1.00 29.81 149 HIS B CA 1
ATOM 2437 C C . HIS B 1 106 ? 16.804 -2.810 -14.894 1.00 29.72 149 HIS B C 1
ATOM 2438 O O . HIS B 1 106 ? 17.313 -1.706 -14.727 1.00 30.80 149 HIS B O 1
ATOM 2445 N N . LEU B 1 107 ? 16.911 -3.783 -14.005 1.00 28.91 150 LEU B N 1
ATO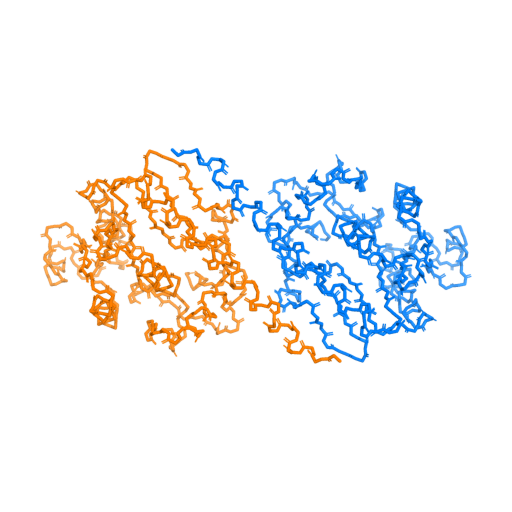M 2446 C CA . LEU B 1 107 ? 17.646 -3.637 -12.768 1.00 29.00 150 LEU B CA 1
ATOM 2447 C C . LEU B 1 107 ? 19.130 -3.837 -13.018 1.00 31.19 150 LEU B C 1
ATOM 2448 O O . LEU B 1 107 ? 19.532 -4.319 -14.057 1.00 29.76 150 LEU B O 1
ATOM 2453 N N . PHE B 1 108 ? 19.960 -3.364 -12.107 1.00 30.75 151 PHE B N 1
ATOM 2454 C CA . PHE B 1 108 ? 21.401 -3.610 -12.176 1.00 32.53 151 PHE B CA 1
ATOM 2455 C C . PHE B 1 108 ? 21.705 -5.083 -12.032 1.00 32.96 151 PHE B C 1
ATOM 2456 O O . PHE B 1 108 ? 21.072 -5.764 -11.240 1.00 31.76 151 PHE B O 1
ATOM 2464 N N . PRO B 1 109 ? 22.709 -5.565 -12.766 1.00 37.31 152 PRO B N 1
ATOM 2465 C CA . PRO B 1 109 ? 23.250 -6.917 -12.544 1.00 37.64 152 PRO B CA 1
ATOM 2466 C C . PRO B 1 109 ? 23.566 -7.214 -11.088 1.00 37.14 152 PRO B C 1
ATOM 2467 O O . PRO B 1 109 ? 23.290 -8.321 -10.571 1.00 36.24 152 PRO B O 1
ATOM 2471 N N . GLU B 1 110 ? 24.141 -6.216 -10.415 1.00 37.18 153 GLU B N 1
ATOM 2472 C CA . GLU B 1 110 ? 24.473 -6.324 -8.989 1.00 36.09 153 GLU B CA 1
ATOM 2473 C C . GLU B 1 110 ? 23.249 -6.659 -8.173 1.00 33.11 153 GLU B C 1
ATOM 2474 O O . GLU B 1 110 ? 23.354 -7.296 -7.145 1.00 32.48 153 GLU B O 1
ATOM 2480 N N . THR B 1 111 ? 22.072 -6.212 -8.610 1.00 31.76 154 THR B N 1
ATOM 2481 C CA . THR B 1 111 ? 20.855 -6.403 -7.811 1.00 29.60 154 THR B CA 1
ATOM 2482 C C . THR B 1 111 ? 20.450 -7.862 -7.804 1.00 31.48 154 THR B C 1
ATOM 2483 O O . THR B 1 111 ? 20.113 -8.394 -6.744 1.00 29.58 154 THR B O 1
ATOM 2487 N N . TYR B 1 112 ? 20.504 -8.522 -8.985 1.00 33.54 155 TYR B N 1
ATOM 2488 C CA . TYR B 1 112 ? 20.231 -9.972 -9.063 1.00 33.92 155 TYR B CA 1
ATOM 2489 C C . TYR B 1 112 ? 21.218 -10.798 -8.246 1.00 33.83 155 TYR B C 1
ATOM 2490 O O . TYR B 1 112 ? 20.812 -11.723 -7.563 1.00 34.14 155 TYR B O 1
ATOM 2499 N N . LYS B 1 113 ? 22.503 -10.451 -8.291 1.00 34.78 156 LYS B N 1
ATOM 2500 C CA . LYS B 1 113 ? 23.497 -11.123 -7.488 1.00 38.14 156 LYS B CA 1
ATOM 2501 C C . LYS B 1 113 ? 23.199 -10.975 -6.016 1.00 36.97 156 LYS B C 1
ATOM 2502 O O . LYS B 1 113 ? 23.241 -11.938 -5.287 1.00 40.20 156 LYS B O 1
ATOM 2508 N N . PHE B 1 114 ? 22.860 -9.761 -5.561 1.00 35.07 157 PHE B N 1
ATOM 2509 C CA . PHE B 1 114 ? 22.609 -9.514 -4.160 1.00 31.76 157 PHE B CA 1
ATOM 2510 C C . PHE B 1 114 ? 21.346 -10.227 -3.696 1.00 29.50 157 PHE B C 1
ATOM 2511 O O . PHE B 1 114 ? 21.300 -10.739 -2.590 1.00 29.94 157 PHE B O 1
ATOM 2519 N N . LEU B 1 115 ? 20.335 -10.305 -4.538 1.00 28.70 158 LEU B N 1
ATOM 2520 C CA . LEU B 1 115 ? 19.166 -11.082 -4.193 1.00 30.83 158 LEU B CA 1
ATOM 2521 C C . LEU B 1 115 ? 19.530 -12.542 -3.871 1.00 32.88 158 LEU B C 1
ATOM 2522 O O . LEU B 1 115 ? 19.054 -13.108 -2.844 1.00 32.53 158 LEU B O 1
ATOM 2527 N N . SER B 1 116 ? 20.323 -13.168 -4.752 1.00 35.77 159 SER B N 1
ATOM 2528 C CA A SER B 1 116 ? 20.742 -14.553 -4.526 0.50 38.36 159 SER B CA 1
ATOM 2529 C CA B SER B 1 116 ? 20.741 -14.549 -4.527 0.50 38.29 159 SER B CA 1
ATOM 2530 C C . SER B 1 116 ? 21.512 -14.681 -3.202 1.00 39.38 159 SER B C 1
ATOM 2531 O O . SER B 1 116 ? 21.325 -15.641 -2.467 1.00 42.51 159 SER B O 1
ATOM 2536 N N . GLU B 1 117 ? 22.345 -13.697 -2.869 1.00 39.35 160 GLU B N 1
ATOM 2537 C CA . GLU B 1 117 ? 23.076 -13.740 -1.602 1.00 41.16 160 GLU B CA 1
ATOM 2538 C C . GLU B 1 117 ? 22.202 -13.643 -0.353 1.00 38.94 160 GLU B C 1
ATOM 2539 O O . GLU B 1 117 ? 22.409 -14.383 0.614 1.00 41.16 160 GLU B O 1
ATOM 2545 N N . VAL B 1 118 ? 21.209 -12.760 -0.347 1.00 37.23 161 VAL B N 1
ATOM 2546 C CA . VAL B 1 118 ? 20.318 -12.663 0.826 1.00 37.61 161 VAL B CA 1
ATOM 2547 C C . VAL B 1 118 ? 19.391 -13.854 0.945 1.00 37.58 161 VAL B C 1
ATOM 2548 O O . VAL B 1 118 ? 19.118 -14.293 2.048 1.00 38.72 161 VAL B O 1
ATOM 2552 N N . GLU B 1 119 ? 18.929 -14.395 -0.189 1.00 39.14 162 GLU B N 1
ATOM 2553 C CA . GLU B 1 119 ? 18.141 -15.631 -0.205 1.00 39.15 162 GLU B CA 1
ATOM 2554 C C . GLU B 1 119 ? 18.862 -16.769 0.507 1.00 44.12 162 GLU B C 1
ATOM 2555 O O . GLU B 1 119 ? 18.286 -17.463 1.364 1.00 41.73 162 GLU B O 1
ATOM 2561 N N . GLU B 1 120 ? 20.136 -16.942 0.156 1.00 46.48 163 GLU B N 1
ATOM 2562 C CA . GLU B 1 120 ? 20.960 -17.940 0.774 1.00 50.14 163 GLU B CA 1
ATOM 2563 C C . GLU B 1 120 ? 21.254 -17.628 2.233 1.00 49.02 163 GLU B C 1
ATOM 2564 O O . GLU B 1 120 ? 21.201 -18.527 3.072 1.00 50.67 163 GLU B O 1
ATOM 2570 N N . ARG B 1 121 ? 21.603 -16.389 2.559 1.00 45.35 164 ARG B N 1
ATOM 2571 C CA A ARG B 1 121 ? 21.909 -15.964 3.940 0.50 45.88 164 ARG B CA 1
ATOM 2572 C CA B ARG B 1 121 ? 21.946 -16.119 3.958 0.50 46.34 164 ARG B CA 1
ATOM 2573 C C . ARG B 1 121 ? 20.731 -16.217 4.906 1.00 46.04 164 ARG B C 1
ATOM 2574 O O . ARG B 1 121 ? 20.888 -16.643 6.028 1.00 46.69 164 ARG B O 1
ATOM 2589 N N . TYR B 1 122 ? 19.530 -15.883 4.471 1.00 43.71 165 TYR B N 1
ATOM 2590 C CA . TYR B 1 122 ? 18.392 -15.907 5.383 1.00 43.57 165 TYR B CA 1
ATOM 2591 C C . TYR B 1 122 ? 17.469 -17.102 5.160 1.00 45.33 165 TYR B C 1
ATOM 2592 O O . TYR B 1 122 ? 16.547 -17.278 5.922 1.00 46.19 165 TYR B O 1
ATOM 2601 N N . GLY B 1 123 ? 17.694 -17.895 4.111 1.00 44.61 166 GLY B N 1
ATOM 2602 C CA . GLY B 1 123 ? 16.913 -19.093 3.870 1.00 45.70 166 GLY B CA 1
ATOM 2603 C C . GLY B 1 123 ? 15.502 -18.886 3.332 1.00 43.80 166 GLY B C 1
ATOM 2604 O O . GLY B 1 123 ? 14.543 -19.408 3.873 1.00 44.45 166 GLY B O 1
ATOM 2605 N N . PHE B 1 124 ? 15.359 -18.098 2.287 1.00 41.46 167 PHE B N 1
ATOM 2606 C CA . PHE B 1 124 ? 14.067 -17.949 1.615 1.00 39.84 167 PHE B CA 1
ATOM 2607 C C . PHE B 1 124 ? 14.340 -17.864 0.119 1.00 39.05 167 PHE B C 1
ATOM 2608 O O . PHE B 1 124 ? 15.461 -17.588 -0.284 1.00 39.55 167 PHE B O 1
ATOM 2616 N N . LYS B 1 125 ? 13.310 -18.096 -0.674 1.00 39.11 168 LYS B N 1
ATOM 2617 C CA . LYS B 1 125 ? 13.319 -17.842 -2.088 1.00 39.22 168 LYS B CA 1
ATOM 2618 C C . LYS B 1 125 ? 12.231 -16.788 -2.330 1.00 36.35 168 LYS B C 1
ATOM 2619 O O . LYS B 1 125 ? 11.069 -16.933 -1.910 1.00 37.39 168 LYS B O 1
ATOM 2623 N N . ALA B 1 126 ? 12.624 -15.715 -2.973 1.00 35.23 169 ALA B N 1
ATOM 2624 C CA . ALA B 1 126 ? 11.692 -14.660 -3.363 1.00 32.71 169 ALA B CA 1
ATOM 2625 C C . ALA B 1 126 ? 10.694 -15.115 -4.408 1.00 32.31 169 ALA B C 1
ATOM 2626 O O . ALA B 1 126 ? 11.036 -15.899 -5.278 1.00 36.76 169 ALA B O 1
ATOM 2628 N N . HIS B 1 127 ? 9.464 -14.660 -4.300 1.00 31.97 170 HIS B N 1
ATOM 2629 C CA . HIS B 1 127 ? 8.452 -14.822 -5.313 1.00 34.28 170 HIS B CA 1
ATOM 2630 C C . HIS B 1 127 ? 8.620 -13.666 -6.330 1.00 32.57 170 HIS B C 1
ATOM 2631 O O . HIS B 1 127 ? 8.365 -12.484 -6.020 1.00 28.77 170 HIS B O 1
ATOM 2638 N N . VAL B 1 128 ? 9.047 -14.023 -7.544 1.00 32.17 171 VAL B N 1
ATOM 2639 C CA . VAL B 1 128 ? 9.435 -13.061 -8.568 1.00 31.35 171 VAL B CA 1
ATOM 2640 C C . VAL B 1 128 ? 8.272 -12.853 -9.506 1.00 31.45 171 VAL B C 1
ATOM 2641 O O . VAL B 1 128 ? 7.673 -13.836 -9.960 1.00 35.92 171 VAL B O 1
ATOM 2645 N N . PHE B 1 129 ? 7.928 -11.584 -9.741 1.00 31.58 172 PHE B N 1
ATOM 2646 C CA . PHE B 1 129 ? 6.920 -11.189 -10.727 1.00 31.30 172 PHE B CA 1
ATOM 2647 C C . PHE B 1 129 ? 7.575 -10.201 -11.681 1.00 30.28 172 PHE B C 1
ATOM 2648 O O . PHE B 1 129 ? 8.477 -9.425 -11.315 1.00 29.07 172 PHE B O 1
ATOM 2656 N N . HIS B 1 130 ? 7.153 -10.284 -12.937 1.00 29.47 173 HIS B N 1
ATOM 2657 C CA . HIS B 1 130 ? 7.703 -9.452 -14.007 1.00 26.90 173 HIS B CA 1
ATOM 2658 C C . HIS B 1 130 ? 6.592 -9.173 -15.021 1.00 27.67 173 HIS B C 1
ATOM 2659 O O . HIS B 1 130 ? 5.454 -9.676 -14.890 1.00 29.08 173 HIS B O 1
ATOM 2666 N N . ALA B 1 131 ? 6.916 -8.405 -16.046 1.00 28.50 174 ALA B N 1
ATOM 2667 C CA . ALA B 1 131 ? 5.996 -8.071 -17.108 1.00 29.37 174 ALA B CA 1
ATOM 2668 C C . ALA B 1 131 ? 5.224 -9.310 -17.569 1.00 30.87 174 ALA B C 1
ATOM 2669 O O . ALA B 1 131 ? 5.793 -10.416 -17.748 1.00 33.05 174 ALA B O 1
ATOM 2671 N N . ALA B 1 132 ? 3.941 -9.119 -17.771 1.00 30.91 175 ALA B N 1
ATOM 2672 C CA . ALA B 1 132 ? 3.040 -10.220 -18.109 1.00 34.35 175 ALA B CA 1
ATOM 2673 C C . ALA B 1 132 ? 3.448 -10.901 -19.421 1.00 37.97 175 ALA B C 1
ATOM 2674 O O . ALA B 1 132 ? 3.728 -10.218 -20.400 1.00 36.26 175 ALA B O 1
ATOM 2676 N N . ASP B 1 133 ? 3.482 -12.238 -19.412 1.00 41.52 176 ASP B N 1
ATOM 2677 C CA . ASP B 1 133 ? 3.583 -13.052 -20.654 1.00 45.63 176 ASP B CA 1
ATOM 2678 C C . ASP B 1 133 ? 4.933 -13.014 -21.360 1.00 44.44 176 ASP B C 1
ATOM 2679 O O . ASP B 1 133 ? 5.035 -13.477 -22.480 1.00 45.97 176 ASP B O 1
ATOM 2684 N N . VAL B 1 134 ? 5.961 -12.475 -20.719 1.00 41.01 177 VAL B N 1
ATOM 2685 C CA . VAL B 1 134 ? 7.278 -12.395 -21.330 1.00 40.58 177 VAL B CA 1
ATOM 2686 C C . VAL B 1 134 ? 8.240 -12.909 -20.287 1.00 40.83 177 VAL B C 1
ATOM 2687 O O . VAL B 1 134 ? 8.284 -12.394 -19.154 1.00 38.99 177 VAL B O 1
ATOM 2691 N N . ASN B 1 135 ? 9.011 -13.931 -20.672 1.00 41.53 178 ASN B N 1
ATOM 2692 C CA A ASN B 1 135 ? 9.826 -14.652 -19.696 0.50 41.85 178 ASN B CA 1
ATOM 2693 C CA B ASN B 1 135 ? 9.846 -14.715 -19.753 0.50 43.03 178 ASN B CA 1
ATOM 2694 C C . ASN B 1 135 ? 11.083 -13.945 -19.278 1.00 41.21 178 ASN B C 1
ATOM 2695 O O . ASN B 1 135 ? 11.610 -14.214 -18.202 1.00 40.76 178 ASN B O 1
ATOM 2704 N N . ASN B 1 136 ? 11.568 -13.021 -20.102 1.00 39.54 179 ASN B 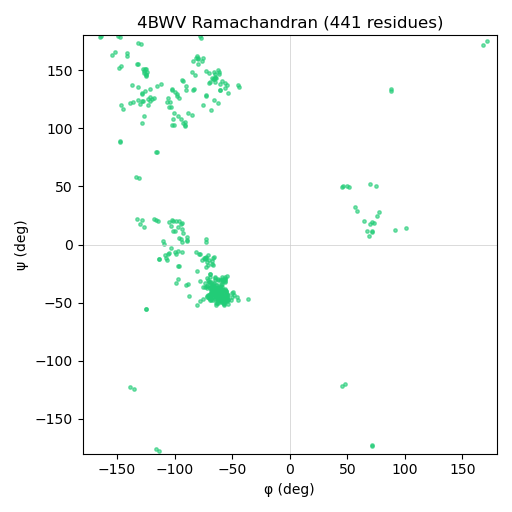N 1
ATOM 2705 C CA . ASN B 1 136 ? 12.869 -12.377 -19.844 1.00 37.13 179 ASN B CA 1
ATOM 2706 C C . ASN B 1 136 ? 13.009 -11.132 -20.668 1.00 36.20 179 ASN B C 1
ATOM 2707 O O . ASN B 1 136 ? 12.079 -10.791 -21.432 1.00 37.76 179 ASN B O 1
ATOM 2712 N N . LYS B 1 137 ? 14.137 -10.445 -20.530 1.00 34.63 180 LYS B N 1
ATOM 2713 C CA . LYS B 1 137 ? 14.350 -9.160 -21.175 1.00 36.52 180 LYS B CA 1
ATOM 2714 C C . LYS B 1 137 ? 14.304 -9.293 -22.723 1.00 38.08 180 LYS B C 1
ATOM 2715 O O . LYS B 1 137 ? 13.811 -8.390 -23.387 1.00 37.89 180 LYS B O 1
ATOM 2721 N N . GLU B 1 138 ? 14.843 -10.382 -23.280 1.00 38.83 181 GLU B N 1
ATOM 2722 C CA . GLU B 1 138 ? 14.863 -10.540 -24.741 1.00 42.69 181 GLU B CA 1
ATOM 2723 C C . GLU B 1 138 ? 13.400 -10.716 -25.232 1.00 41.54 181 GLU B C 1
ATOM 2724 O O . GLU B 1 138 ? 12.989 -10.118 -26.23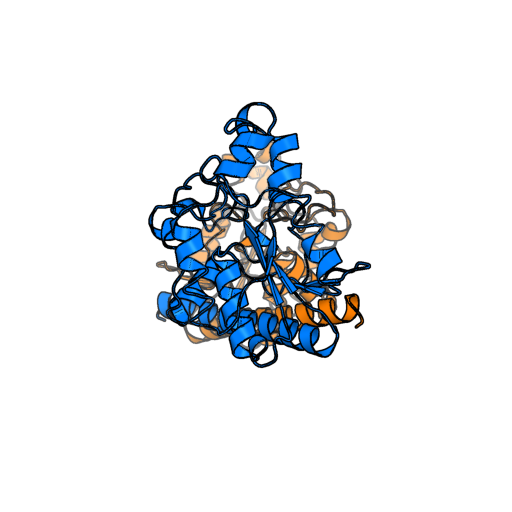4 1.00 41.00 181 GLU B O 1
ATOM 2730 N N . ALA B 1 139 ? 12.626 -11.515 -24.520 1.00 38.73 182 ALA B N 1
ATOM 2731 C CA . ALA B 1 139 ? 11.220 -11.683 -24.866 1.00 39.19 182 ALA B CA 1
ATOM 2732 C C . ALA B 1 139 ? 10.440 -10.350 -24.703 1.00 36.93 182 ALA B C 1
ATOM 2733 O O . ALA B 1 139 ? 9.624 -9.999 -25.571 1.00 37.01 182 ALA B O 1
ATOM 2735 N N . TYR B 1 140 ? 10.777 -9.571 -23.682 1.00 36.06 183 TYR B N 1
ATOM 2736 C CA . TYR B 1 140 ? 10.210 -8.217 -23.448 1.00 35.94 183 TYR B CA 1
ATOM 2737 C C . TYR B 1 140 ? 10.513 -7.278 -24.591 1.00 38.95 183 TYR B C 1
ATOM 2738 O O . TYR B 1 140 ? 9.630 -6.576 -25.079 1.00 38.62 183 TYR B O 1
ATOM 2747 N N . ASP B 1 141 ? 11.779 -7.287 -25.021 1.00 39.55 184 ASP B N 1
ATOM 2748 C CA . ASP B 1 141 ? 12.223 -6.493 -26.147 1.00 42.22 184 ASP B CA 1
ATOM 2749 C C . ASP B 1 141 ? 11.444 -6.876 -27.404 1.00 43.62 184 ASP B C 1
ATOM 2750 O O . ASP B 1 141 ? 11.146 -6.023 -28.216 1.00 44.01 184 ASP B O 1
ATOM 2755 N N . ALA B 1 142 ? 11.175 -8.162 -27.587 1.00 43.70 185 ALA B N 1
ATOM 2756 C CA . ALA B 1 142 ? 10.524 -8.608 -28.806 1.00 46.69 185 ALA B CA 1
ATOM 2757 C C . ALA B 1 142 ? 9.073 -8.110 -28.773 1.00 48.32 185 ALA B C 1
ATOM 2758 O O . ALA B 1 142 ? 8.579 -7.595 -29.764 1.00 52.97 185 ALA B O 1
ATOM 2760 N N . LYS B 1 143 ? 8.395 -8.278 -27.646 1.00 44.83 186 LYS B N 1
ATOM 2761 C CA . LYS B 1 143 ? 7.006 -7.888 -27.550 1.00 45.94 186 LYS B CA 1
ATOM 2762 C C . LYS B 1 143 ? 6.806 -6.361 -27.526 1.00 46.40 186 LYS B C 1
ATOM 2763 O O . LYS B 1 143 ? 5.949 -5.849 -28.234 1.00 44.37 186 LYS B O 1
ATOM 2769 N N . PHE B 1 144 ? 7.621 -5.642 -26.754 1.00 45.67 187 PHE B N 1
ATOM 2770 C CA . PHE B 1 144 ? 7.369 -4.222 -26.455 1.00 46.35 187 PHE B CA 1
ATOM 2771 C C . PHE B 1 144 ? 8.381 -3.222 -27.029 1.00 49.08 187 PHE B C 1
ATOM 2772 O O . PHE B 1 144 ? 8.112 -2.027 -27.014 1.00 53.12 187 PHE B O 1
ATOM 2780 N N . GLY B 1 145 ? 9.532 -3.690 -27.520 1.00 49.52 188 GLY B N 1
ATOM 2781 C CA . GLY B 1 145 ? 10.617 -2.808 -27.945 1.00 48.61 188 GLY B CA 1
ATOM 2782 C C . GLY B 1 145 ? 11.555 -2.448 -26.795 1.00 44.56 188 GLY B C 1
ATOM 2783 O O . GLY B 1 145 ? 11.113 -2.059 -25.706 1.00 45.66 188 GLY B O 1
ATOM 2784 N N . SER B 1 146 ? 12.857 -2.540 -27.038 1.00 59.19 189 SER B N 1
ATOM 2785 C CA . SER B 1 146 ? 13.858 -2.295 -25.997 1.00 57.77 189 SER B CA 1
ATOM 2786 C C . SER B 1 146 ? 13.845 -0.845 -25.500 1.00 54.44 189 SER B C 1
ATOM 2787 O O . SER B 1 146 ? 14.114 -0.594 -24.326 1.00 50.94 189 SER B O 1
ATOM 2790 N N . ASP B 1 147 ? 13.440 0.080 -26.352 1.00 54.21 190 ASP B N 1
ATOM 2791 C CA . ASP B 1 147 ? 13.431 1.493 -25.987 1.00 53.47 190 ASP B CA 1
ATOM 2792 C C . ASP B 1 147 ? 12.086 2.035 -25.484 1.00 50.07 190 ASP B C 1
ATOM 2793 O O . ASP B 1 147 ? 11.874 3.236 -25.478 1.00 49.64 190 ASP B O 1
ATOM 2798 N N . LEU B 1 148 ? 11.179 1.169 -25.026 1.00 48.63 191 LEU B N 1
ATOM 2799 C CA . LEU B 1 148 ? 9.897 1.645 -24.471 1.00 45.45 191 LEU B CA 1
ATOM 2800 C C . LEU B 1 148 ? 10.042 2.642 -23.306 1.00 43.64 191 LEU B C 1
ATOM 2801 O O . LEU B 1 148 ? 9.246 3.593 -23.189 1.00 42.45 191 LEU B O 1
ATOM 2806 N N . PHE B 1 149 ? 11.029 2.422 -22.436 1.00 43.51 192 PHE B N 1
ATOM 2807 C CA . PHE B 1 149 ? 11.262 3.349 -21.298 1.00 43.54 192 PHE B CA 1
ATOM 2808 C C . PHE B 1 149 ? 11.543 4.802 -21.729 1.00 49.10 192 PHE B C 1
ATOM 2809 O O . PHE B 1 149 ? 11.142 5.740 -21.026 1.00 51.43 192 PHE B O 1
ATOM 2817 N N . ILE B 1 150 ? 12.148 4.986 -22.910 1.00 49.70 193 ILE B N 1
ATOM 2818 C CA . ILE B 1 150 ? 12.344 6.308 -23.512 1.00 53.68 193 ILE B CA 1
ATOM 2819 C C . ILE B 1 150 ? 11.087 6.825 -24.220 1.00 55.05 193 ILE B C 1
ATOM 2820 O O . ILE B 1 150 ? 10.630 7.931 -23.954 1.00 57.63 193 ILE B O 1
ATOM 2825 N N . THR B 1 151 ? 10.519 6.022 -25.111 1.00 54.94 194 THR B N 1
ATOM 2826 C CA . THR B 1 151 ? 9.432 6.505 -25.963 1.00 58.56 194 THR B CA 1
ATOM 2827 C C . THR B 1 151 ? 8.094 6.669 -25.227 1.00 58.66 194 THR B C 1
ATOM 2828 O O . THR B 1 151 ? 7.350 7.607 -25.515 1.00 60.71 194 THR B O 1
ATOM 2832 N N . ASP B 1 152 ? 7.772 5.777 -24.286 1.00 56.02 195 ASP B N 1
ATOM 2833 C CA . ASP B 1 152 ? 6.562 5.959 -23.439 1.00 55.22 195 ASP B CA 1
ATOM 2834 C C . ASP B 1 152 ? 6.774 5.406 -22.046 1.00 50.53 195 ASP B C 1
ATOM 2835 O O . ASP B 1 152 ? 6.443 4.221 -21.749 1.00 44.22 195 ASP B O 1
ATOM 2840 N N . ILE B 1 153 ? 7.285 6.291 -21.191 1.00 48.49 196 ILE B N 1
ATOM 2841 C CA . ILE B 1 153 ? 7.583 5.965 -19.837 1.00 47.83 196 ILE B CA 1
ATOM 2842 C C 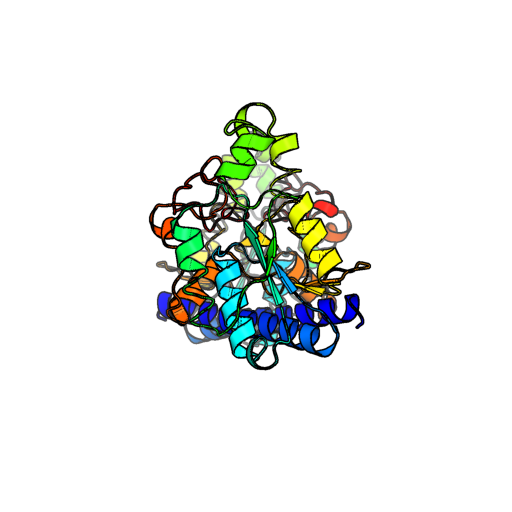. ILE B 1 153 ? 6.334 5.496 -19.057 1.00 46.04 196 ILE B C 1
ATOM 2843 O O . ILE B 1 153 ? 6.444 4.631 -18.204 1.00 41.92 196 ILE B O 1
ATOM 2848 N N . GLU B 1 154 ? 5.155 6.033 -19.355 1.00 48.11 197 GLU B N 1
ATOM 2849 C CA . GLU B 1 154 ? 3.941 5.622 -18.608 1.00 48.67 197 GLU B CA 1
ATOM 2850 C C . GLU B 1 154 ? 3.581 4.177 -18.926 1.00 45.11 197 GLU B C 1
ATOM 2851 O O . GLU B 1 154 ? 3.266 3.415 -18.030 1.00 44.08 197 GLU B O 1
ATOM 2853 N N . GLU B 1 155 ? 3.651 3.800 -20.197 1.00 45.39 198 GLU B N 1
ATOM 2854 C CA . GLU B 1 155 ? 3.448 2.421 -20.579 1.00 44.04 198 GLU B CA 1
ATOM 2855 C C . GLU B 1 155 ? 4.498 1.499 -19.953 1.00 38.85 198 GLU B C 1
ATOM 2856 O O . GLU B 1 155 ? 4.153 0.450 -19.385 1.00 34.39 198 GLU B O 1
ATOM 2862 N N . TYR B 1 156 ? 5.766 1.895 -20.025 1.00 36.67 199 TYR B N 1
ATOM 2863 C CA . TYR B 1 156 ? 6.841 1.142 -19.398 1.00 33.27 199 TYR B CA 1
ATOM 2864 C C . TYR B 1 156 ? 6.549 0.910 -17.916 1.00 31.85 199 TYR B C 1
ATOM 2865 O O . TYR B 1 156 ? 6.676 -0.216 -17.425 1.00 30.24 199 TYR B O 1
ATOM 2874 N N . ASP B 1 157 ? 6.223 1.968 -17.169 1.00 34.17 200 ASP B N 1
ATOM 2875 C CA . ASP B 1 157 ? 5.948 1.826 -15.718 1.00 33.60 200 ASP B CA 1
ATOM 2876 C C . ASP B 1 157 ? 4.816 0.834 -15.499 1.00 34.11 200 ASP B C 1
ATOM 2877 O O . ASP B 1 157 ? 4.912 -0.050 -14.633 1.00 33.07 200 ASP B O 1
ATOM 2882 N N . ARG B 1 158 ? 3.715 0.998 -16.254 1.00 36.25 201 ARG B N 1
ATOM 2883 C CA A ARG B 1 158 ? 2.561 0.098 -16.142 0.50 37.97 201 ARG B CA 1
ATOM 2884 C CA B ARG B 1 158 ? 2.564 0.111 -16.139 0.50 37.27 201 ARG B CA 1
ATOM 2885 C C . ARG B 1 158 ? 2.973 -1.349 -16.358 1.00 35.06 201 ARG B C 1
ATOM 2886 O O . ARG B 1 158 ? 2.700 -2.223 -15.533 1.00 32.81 201 ARG B O 1
ATOM 2901 N N . ILE B 1 159 ? 3.648 -1.607 -17.464 1.00 34.61 202 ILE B N 1
ATOM 2902 C CA . ILE B 1 159 ? 4.032 -2.982 -17.836 1.00 32.79 202 ILE B CA 1
ATOM 2903 C C . ILE B 1 159 ? 5.086 -3.638 -16.939 1.00 31.34 202 ILE B C 1
ATOM 2904 O O . ILE B 1 159 ? 4.954 -4.826 -16.576 1.00 30.01 202 ILE B O 1
ATOM 2909 N N . CYS B 1 160 ? 6.135 -2.910 -16.574 1.00 30.38 203 CYS B N 1
ATOM 2910 C CA . CYS B 1 160 ? 7.280 -3.532 -15.899 1.00 29.39 203 CYS B CA 1
ATOM 2911 C C . CYS B 1 160 ? 7.227 -3.392 -14.378 1.00 30.96 203 CYS B C 1
ATOM 2912 O O . CYS B 1 160 ? 7.915 -4.130 -13.680 1.00 31.32 203 CYS B O 1
ATOM 2915 N N . LYS B 1 161 ? 6.428 -2.444 -13.874 1.00 30.28 204 LYS B N 1
ATOM 2916 C CA . LYS B 1 161 ? 6.432 -2.131 -12.437 1.00 34.18 204 LYS B CA 1
ATOM 2917 C C . LYS B 1 161 ? 5.074 -2.210 -11.765 1.00 33.67 204 LYS B C 1
ATOM 2918 O O . LYS B 1 161 ? 4.926 -2.936 -10.759 1.00 32.66 204 LYS B O 1
ATOM 2924 N N . VAL B 1 162 ? 4.096 -1.476 -12.298 1.00 31.87 205 VAL B N 1
ATOM 2925 C CA . VAL B 1 162 ? 2.833 -1.352 -11.601 1.00 33.47 205 VAL B CA 1
ATOM 2926 C C . VAL B 1 162 ? 1.974 -2.630 -11.728 1.00 33.86 205 VAL B C 1
ATOM 2927 O O . VAL B 1 162 ? 1.423 -3.101 -10.724 1.00 33.05 205 VAL B O 1
ATOM 2931 N N . GLU B 1 163 ? 1.830 -3.186 -12.941 1.00 31.69 206 GLU B N 1
ATOM 2932 C CA . GLU B 1 163 ? 0.974 -4.345 -13.115 1.00 32.95 206 GLU B CA 1
ATOM 2933 C C . GLU B 1 163 ? 1.560 -5.623 -12.422 1.00 30.50 206 GLU B C 1
ATOM 2934 O O . GLU B 1 163 ? 0.811 -6.332 -11.755 1.00 32.52 206 GLU B O 1
ATOM 2940 N N . PRO B 1 164 ? 2.869 -5.872 -12.517 1.00 29.90 207 PRO B N 1
ATOM 2941 C CA . PRO B 1 164 ? 3.435 -7.020 -11.799 1.00 28.91 207 PRO B CA 1
ATOM 2942 C C . PRO B 1 164 ? 3.325 -6.971 -10.276 1.00 29.42 207 PRO B C 1
ATOM 2943 O O . PRO B 1 164 ? 3.122 -8.007 -9.626 1.00 30.83 207 PRO B O 1
ATOM 2947 N N . PHE B 1 165 ? 3.510 -5.789 -9.707 1.00 29.53 208 PHE B N 1
ATOM 2948 C CA . PHE B 1 165 ? 3.301 -5.592 -8.294 1.00 30.88 208 PHE B CA 1
ATOM 2949 C C . PHE B 1 165 ? 1.859 -5.858 -7.892 1.00 31.88 208 PHE B C 1
ATOM 2950 O O . PHE B 1 165 ? 1.592 -6.538 -6.901 1.00 30.33 208 PHE B O 1
ATOM 2958 N N . SER B 1 166 ? 0.920 -5.275 -8.636 1.00 31.52 209 SER B N 1
ATOM 2959 C CA . SER B 1 166 ? -0.491 -5.489 -8.350 1.00 35.95 209 SER B CA 1
ATOM 2960 C C . SER B 1 166 ? -0.843 -6.972 -8.448 1.00 34.50 209 SER B C 1
ATOM 2961 O O . SER B 1 166 ? -1.583 -7.489 -7.625 1.00 35.38 209 SER B O 1
ATOM 2964 N N . ARG B 1 167 ? -0.298 -7.646 -9.461 1.00 32.97 210 ARG B N 1
ATOM 2965 C CA . ARG B 1 167 ? -0.550 -9.069 -9.692 1.00 32.00 210 ARG B CA 1
ATOM 2966 C C . ARG B 1 167 ? 0.092 -9.929 -8.585 1.00 31.28 210 ARG B C 1
ATOM 2967 O O . ARG B 1 167 ? -0.536 -10.920 -8.124 1.00 31.36 210 ARG B O 1
ATOM 2975 N N . ALA B 1 168 ? 1.256 -9.533 -8.090 1.00 28.14 211 ALA B N 1
ATOM 2976 C CA . ALA B 1 168 ? 1.906 -10.220 -6.978 1.00 29.80 211 ALA B CA 1
ATOM 2977 C C . ALA B 1 168 ? 0.997 -10.220 -5.748 1.00 33.70 211 ALA B C 1
ATOM 2978 O O . ALA B 1 168 ? 0.811 -11.245 -5.079 1.00 34.18 211 ALA B O 1
ATOM 2980 N N . LEU B 1 169 ? 0.457 -9.060 -5.405 1.00 36.17 212 LEU B N 1
ATOM 2981 C CA . LEU B 1 169 ? -0.367 -8.954 -4.220 1.00 36.26 212 LEU B CA 1
ATOM 2982 C C . LEU B 1 169 ? -1.633 -9.787 -4.352 1.00 37.89 212 LEU B C 1
ATOM 2983 O O . LEU B 1 169 ? -2.056 -10.415 -3.391 1.00 37.15 212 LEU B O 1
ATOM 2988 N N . LYS B 1 170 ? -2.254 -9.765 -5.523 1.00 39.86 213 LYS B N 1
ATOM 2989 C CA . LYS B 1 170 ? -3.494 -10.519 -5.773 1.00 42.67 213 LYS B CA 1
ATOM 2990 C C . LYS B 1 170 ? -3.200 -12.036 -5.771 1.00 43.49 213 LYS B C 1
ATOM 2991 O O . LYS B 1 170 ? -3.894 -12.811 -5.129 1.00 44.59 213 LYS B O 1
ATOM 2995 N N . THR B 1 171 ? -2.159 -12.456 -6.487 1.00 43.04 214 THR B N 1
ATOM 2996 C CA . THR B 1 171 ? -1.786 -13.882 -6.627 1.00 45.91 214 THR B CA 1
ATOM 2997 C C . THR B 1 171 ? -1.492 -14.504 -5.266 1.00 44.19 214 THR B C 1
ATOM 2998 O O . THR B 1 171 ? -1.939 -15.559 -4.975 1.00 45.45 214 THR B O 1
ATOM 3002 N N . LEU B 1 172 ? -0.764 -13.792 -4.430 1.00 44.30 215 LEU B N 1
ATOM 3003 C CA . LEU B 1 172 ? -0.387 -14.299 -3.119 1.00 44.21 215 LEU B CA 1
ATOM 3004 C C . LEU B 1 172 ? -1.425 -13.957 -2.035 1.00 43.15 215 LEU B C 1
ATOM 3005 O O . LEU B 1 172 ? -1.191 -14.220 -0.865 1.00 42.35 215 LEU B O 1
ATOM 3010 N N . GLU B 1 173 ? -2.540 -13.333 -2.416 1.00 43.32 216 GLU B N 1
ATOM 3011 C CA . GLU B 1 173 ? -3.626 -12.993 -1.477 1.00 43.55 216 GLU B CA 1
ATOM 3012 C C . GLU B 1 173 ? -3.129 -12.289 -0.224 1.00 39.55 216 GLU B C 1
ATOM 3013 O O . GLU B 1 173 ? -3.459 -12.644 0.889 1.00 38.52 216 GLU B O 1
ATOM 3019 N N . VAL B 1 174 ? -2.327 -11.252 -0.401 1.00 37.53 217 VAL B N 1
ATOM 3020 C CA . VAL B 1 174 ? -1.638 -10.630 0.682 1.00 36.29 217 VAL B CA 1
ATOM 3021 C C . VAL B 1 174 ? -2.649 -9.844 1.514 1.00 37.69 217 VAL B C 1
ATOM 3022 O O . VAL B 1 174 ? -3.415 -9.051 0.967 1.00 36.06 217 VAL B O 1
ATOM 3026 N N . ASP B 1 175 ? -2.658 -10.081 2.828 1.00 36.85 218 ASP B N 1
ATOM 3027 C CA . ASP B 1 175 ? -3.570 -9.363 3.717 1.00 38.39 218 ASP B CA 1
ATOM 3028 C C . ASP B 1 175 ? -2.857 -8.304 4.576 1.00 36.03 218 ASP B C 1
ATOM 3029 O O . ASP B 1 175 ? -3.509 -7.495 5.193 1.00 36.25 218 ASP B O 1
ATOM 3034 N N . ALA B 1 176 ? -1.531 -8.355 4.616 1.00 34.25 219 ALA B N 1
ATOM 3035 C CA . ALA B 1 176 ? -0.691 -7.356 5.239 1.00 33.06 219 ALA B CA 1
ATOM 3036 C C . ALA B 1 176 ? 0.598 -7.185 4.458 1.00 31.29 219 ALA B C 1
ATOM 3037 O O . ALA B 1 176 ? 1.360 -8.120 4.317 1.00 31.06 219 ALA B O 1
ATOM 3039 N N . MET B 1 177 ? 0.801 -5.994 3.909 1.00 30.65 220 MET B N 1
ATOM 3040 C CA . MET B 1 177 ? 1.954 -5.700 3.085 1.00 29.45 220 MET B CA 1
ATOM 3041 C C . MET B 1 177 ? 2.973 -4.955 3.910 1.00 28.08 220 MET B C 1
ATOM 3042 O O . MET B 1 177 ? 2.841 -3.761 4.177 1.00 27.88 220 MET B O 1
ATOM 3047 N N . ILE B 1 178 ? 4.010 -5.675 4.326 1.00 28.83 221 ILE B N 1
ATOM 3048 C CA . ILE B 1 178 ? 5.144 -5.054 4.995 1.00 26.43 221 ILE B CA 1
ATOM 3049 C C . ILE B 1 178 ? 5.905 -4.227 3.969 1.00 24.43 221 ILE B C 1
ATOM 3050 O O . ILE B 1 178 ? 6.069 -4.670 2.830 1.00 26.01 221 ILE B O 1
ATOM 3055 N N . ASN B 1 179 ? 6.375 -3.020 4.336 1.00 23.91 222 ASN B N 1
ATOM 3056 C CA . ASN B 1 179 ? 7.099 -2.206 3.376 1.00 22.93 222 ASN B CA 1
ATOM 3057 C C . ASN B 1 179 ? 8.097 -1.296 4.089 1.00 22.39 222 ASN B C 1
ATOM 3058 O O . ASN B 1 179 ? 8.006 -1.059 5.306 1.00 23.60 222 ASN B O 1
ATOM 3063 N N . GLY B 1 180 ? 9.010 -0.727 3.315 1.00 21.91 223 GLY B N 1
ATOM 3064 C CA . GLY B 1 180 ? 10.011 0.165 3.816 1.00 21.89 223 GLY B CA 1
ATOM 3065 C C . GLY B 1 180 ? 9.732 1.658 3.792 1.00 22.58 223 GLY B C 1
ATOM 3066 O O . GLY B 1 180 ? 10.666 2.452 3.907 1.00 23.50 223 GLY B O 1
ATOM 3067 N N . ARG B 1 181 ? 8.484 2.052 3.563 1.00 22.09 224 ARG B N 1
ATOM 3068 C CA . ARG B 1 181 ? 8.166 3.486 3.600 1.00 21.75 224 ARG B CA 1
ATOM 3069 C C . ARG B 1 181 ? 8.526 4.034 5.018 1.00 20.81 224 ARG B C 1
ATOM 3070 O O . ARG B 1 181 ? 8.234 3.357 6.048 1.00 22.63 224 ARG B O 1
ATOM 3078 N N . ARG B 1 182 ? 9.085 5.239 5.066 1.00 20.75 225 ARG B N 1
ATOM 3079 C CA . ARG B 1 182 ? 9.419 5.871 6.309 1.00 18.27 225 ARG B CA 1
ATOM 3080 C C . ARG B 1 182 ? 8.911 7.297 6.304 1.00 19.64 225 ARG B C 1
ATOM 3081 O O . ARG B 1 182 ? 8.819 7.975 5.252 1.00 19.55 225 ARG B O 1
ATOM 3089 N N . ARG B 1 183 ? 8.688 7.817 7.511 1.00 19.09 226 ARG B N 1
ATOM 3090 C CA . ARG B 1 183 ? 8.289 9.236 7.630 1.00 18.81 226 ARG B CA 1
ATOM 3091 C C . ARG B 1 183 ? 9.306 10.203 7.072 1.00 20.88 226 ARG B C 1
ATOM 3092 O O . ARG B 1 183 ? 8.904 11.240 6.504 1.00 18.05 226 ARG B O 1
ATOM 3100 N N . ASP B 1 184 ? 10.592 9.901 7.235 1.00 18.66 227 ASP B N 1
ATOM 3101 C CA . ASP B 1 184 ? 11.632 10.781 6.734 1.00 18.67 227 ASP B CA 1
ATOM 3102 C C . ASP B 1 184 ? 11.774 10.757 5.200 1.00 21.09 227 ASP B C 1
ATOM 3103 O O . ASP B 1 184 ? 12.632 11.459 4.630 1.00 21.24 227 ASP B O 1
ATOM 3108 N N . HIS B 1 185 ? 10.933 9.989 4.531 1.00 21.86 228 HIS B N 1
ATOM 3109 C CA . HIS B 1 185 ? 10.708 10.182 3.079 1.00 23.37 228 HIS B CA 1
ATOM 3110 C C . HIS B 1 185 ? 9.947 11.430 2.739 1.00 22.75 228 HIS B C 1
ATOM 3111 O O . HIS B 1 185 ? 10.001 11.902 1.627 1.00 22.26 228 HIS B O 1
ATOM 3118 N N . GLY B 1 186 ? 9.263 11.999 3.725 1.00 21.97 229 GLY B N 1
ATOM 3119 C CA . GLY B 1 186 ? 8.607 13.255 3.513 1.00 22.81 229 GLY B CA 1
ATOM 3120 C C . GLY B 1 186 ? 7.370 13.127 2.602 1.00 23.38 229 GLY B C 1
ATOM 3121 O O . GLY B 1 186 ? 6.927 12.027 2.240 1.00 25.21 229 GLY B O 1
ATOM 3122 N N . ALA B 1 187 ? 6.845 14.288 2.281 1.00 26.70 230 ALA B N 1
ATOM 3123 C CA . ALA B 1 187 ? 5.635 14.548 1.445 1.00 27.66 230 ALA B CA 1
ATOM 3124 C C . ALA B 1 187 ? 4.480 13.663 1.915 1.00 29.31 230 ALA B C 1
ATOM 3125 O O . ALA B 1 187 ? 4.133 13.722 3.107 1.00 26.56 230 ALA B O 1
ATOM 3127 N N . GLU B 1 188 ? 3.937 12.790 1.046 1.00 28.25 231 GLU B N 1
ATOM 3128 C CA . GLU B 1 188 ? 2.764 11.996 1.404 1.00 29.75 231 GLU B CA 1
ATOM 3129 C C . GLU B 1 188 ? 3.079 10.899 2.399 1.00 27.60 231 GLU B C 1
ATOM 3130 O O . GLU B 1 188 ? 2.157 10.307 2.959 1.00 27.35 231 GLU B O 1
ATOM 3136 N N . ARG B 1 189 ? 4.377 10.602 2.668 1.00 23.79 232 ARG B N 1
ATOM 3137 C CA . ARG B 1 189 ? 4.762 9.626 3.656 1.00 22.37 232 ARG B CA 1
ATOM 3138 C C . ARG B 1 189 ? 5.042 10.240 5.076 1.00 21.22 232 ARG B C 1
ATOM 3139 O O . ARG B 1 189 ? 5.377 9.506 5.999 1.00 21.91 232 ARG B O 1
ATOM 3147 N N . ALA B 1 190 ? 5.033 11.563 5.190 1.00 21.71 233 ALA B N 1
ATOM 3148 C CA . ALA B 1 190 ? 5.544 12.265 6.386 1.00 21.33 233 ALA B CA 1
ATOM 3149 C C . ALA B 1 190 ? 4.825 11.853 7.656 1.00 22.95 233 ALA B C 1
ATOM 3150 O O . ALA B 1 190 ? 5.411 11.976 8.732 1.00 24.51 233 ALA B O 1
ATOM 3152 N N . HIS B 1 191 ? 3.561 11.440 7.529 1.00 23.04 234 HIS B N 1
ATOM 3153 C CA . HIS B 1 191 ? 2.743 11.175 8.748 1.00 25.70 234 HIS B CA 1
ATOM 3154 C C . HIS B 1 191 ? 2.346 9.717 8.846 1.00 25.33 234 HIS B C 1
ATOM 3155 O O . HIS B 1 191 ? 1.439 9.376 9.552 1.00 25.01 234 HIS B O 1
ATOM 3162 N N . LEU B 1 192 ? 3.078 8.861 8.170 1.00 24.61 235 LEU B N 1
ATOM 3163 C CA . LEU B 1 192 ? 2.830 7.426 8.315 1.00 25.35 235 LEU B CA 1
ATOM 3164 C C . LEU B 1 192 ? 3.078 6.963 9.769 1.00 25.94 235 LEU B C 1
ATOM 3165 O O . LEU B 1 192 ? 3.964 7.476 10.490 1.00 23.41 235 LEU B O 1
ATOM 3170 N N . GLU B 1 193 ? 2.343 5.934 10.165 1.00 25.27 236 GLU B N 1
ATOM 3171 C CA . GLU B 1 193 ? 2.548 5.288 11.458 1.00 25.15 236 GLU B CA 1
ATOM 3172 C C . GLU B 1 193 ? 3.007 3.841 11.176 1.00 24.55 236 GLU B C 1
ATOM 3173 O O . GLU B 1 193 ? 3.221 3.474 10.001 1.00 23.51 236 GLU B O 1
ATOM 3179 N N . VAL B 1 194 ? 3.178 3.035 12.231 1.00 24.60 237 VAL B N 1
ATOM 3180 C CA . VAL B 1 194 ? 3.687 1.681 12.037 1.00 25.19 237 VAL B CA 1
ATOM 3181 C C . VAL B 1 194 ? 2.651 0.782 11.323 1.00 25.89 237 VAL B C 1
ATOM 3182 O O . VAL B 1 194 ? 3.038 -0.169 10.619 1.00 26.64 237 VAL B O 1
ATOM 3186 N N . PHE B 1 195 ? 1.375 1.107 11.451 1.00 26.88 238 PHE B N 1
ATOM 3187 C CA . PHE B 1 195 ? 0.313 0.432 10.651 1.00 28.21 238 PHE B CA 1
ATOM 3188 C C . PHE B 1 195 ? -0.484 1.454 9.871 1.00 31.81 238 PHE B C 1
ATOM 3189 O O . PHE B 1 195 ? -0.715 2.593 10.362 1.00 29.38 238 PHE B O 1
ATOM 3197 N N . GLU B 1 196 ? -0.967 1.045 8.701 1.00 31.45 239 GLU B N 1
ATOM 3198 C CA . GLU B 1 196 ? -1.915 1.874 7.944 1.00 32.11 239 GLU B CA 1
ATOM 3199 C C . GLU B 1 196 ? -3.131 1.033 7.568 1.00 34.10 239 GLU B C 1
ATOM 3200 O O . GLU B 1 196 ? -3.002 -0.062 6.994 1.00 32.68 239 GLU B O 1
ATOM 3206 N N . GLU B 1 197 ? -4.307 1.580 7.860 1.00 34.32 240 GLU B N 1
ATOM 3207 C CA . GLU B 1 197 ? -5.597 0.952 7.611 1.00 40.84 240 GLU B CA 1
ATOM 3208 C C . GLU B 1 197 ? -5.868 0.764 6.118 1.00 41.00 240 GLU B C 1
ATOM 3209 O O . GLU B 1 197 ? -5.399 1.546 5.307 1.00 38.35 240 GLU B O 1
ATOM 3215 N N . GLY B 1 198 ? -6.576 -0.307 5.788 1.00 42.77 241 GLY B N 1
ATOM 3216 C CA . GLY B 1 198 ? -7.122 -0.534 4.438 1.00 43.20 241 GLY B CA 1
ATOM 3217 C C . GLY B 1 198 ? -7.618 -1.975 4.310 1.00 43.14 241 GLY B C 1
ATOM 3218 O O . GLY B 1 198 ? -7.391 -2.792 5.195 1.00 41.59 241 GLY B O 1
ATOM 3219 N N . LYS B 1 199 ? -8.289 -2.300 3.211 1.00 46.06 242 LYS B N 1
ATOM 3220 C CA . LYS B 1 199 ? -8.733 -3.680 2.987 1.00 48.02 242 LYS B CA 1
ATOM 3221 C C . LYS B 1 199 ? -7.521 -4.632 3.113 1.00 46.85 242 LYS B C 1
ATOM 3222 O O . LYS B 1 199 ? -7.582 -5.695 3.775 1.00 45.14 242 LYS B O 1
ATOM 3225 N N . MET B 1 200 ? -6.406 -4.202 2.501 1.00 41.42 243 MET B N 1
ATOM 3226 C CA . MET B 1 200 ? -5.126 -4.778 2.771 1.00 39.08 243 MET B CA 1
ATOM 3227 C C . MET B 1 200 ? -4.368 -3.784 3.690 1.00 35.60 243 MET B C 1
ATOM 3228 O O . MET B 1 200 ? -4.069 -2.618 3.305 1.00 36.11 243 MET B O 1
ATOM 3233 N N . VAL B 1 201 ? -4.043 -4.254 4.892 1.00 34.65 244 VAL B N 1
ATOM 3234 C CA . VAL B 1 201 ? -3.233 -3.485 5.853 1.00 32.89 244 VAL B CA 1
ATOM 3235 C C . VAL B 1 201 ? -1.817 -3.288 5.308 1.00 31.31 244 VAL B C 1
ATOM 3236 O O . VAL B 1 201 ? -1.248 -4.166 4.663 1.00 32.00 244 VAL B O 1
ATOM 3240 N N . LYS B 1 202 ? -1.246 -2.118 5.552 1.00 28.26 245 LYS B N 1
ATOM 3241 C CA . LYS B 1 202 ? 0.178 -1.865 5.219 1.00 27.52 245 LYS B CA 1
ATOM 3242 C C . LYS B 1 202 ? 0.946 -1.621 6.497 1.00 25.37 245 LYS B C 1
ATOM 3243 O O . LYS B 1 202 ? 0.431 -0.954 7.406 1.00 26.40 245 LYS B O 1
ATOM 3249 N N . VAL B 1 203 ? 2.128 -2.219 6.590 1.00 24.34 246 VAL B N 1
ATOM 3250 C CA . VAL B 1 203 ? 2.884 -2.255 7.805 1.00 24.30 246 VAL B CA 1
ATOM 3251 C C . VAL B 1 203 ? 4.220 -1.593 7.508 1.00 24.65 246 VAL B C 1
ATOM 3252 O O . VAL B 1 203 ? 4.969 -2.053 6.602 1.00 24.63 246 VAL B O 1
ATOM 3256 N N . GLN B 1 204 ? 4.540 -0.549 8.297 1.00 24.38 247 GLN B N 1
ATOM 3257 C CA . GLN B 1 204 ? 5.799 0.206 8.170 1.00 23.43 247 GLN B CA 1
ATOM 3258 C C . GLN B 1 204 ? 6.650 0.044 9.438 1.00 24.28 247 GLN B C 1
ATOM 3259 O O . GLN B 1 204 ? 6.663 0.909 10.293 1.00 22.42 247 GLN B O 1
ATOM 3265 N N . PRO B 1 205 ? 7.362 -1.097 9.565 1.00 23.82 248 PRO B N 1
ATOM 3266 C CA . PRO B 1 205 ? 8.209 -1.299 10.790 1.00 24.24 248 PRO B CA 1
ATOM 3267 C C . PRO B 1 205 ? 9.240 -0.168 11.015 1.00 22.31 248 PRO B C 1
ATOM 3268 O O . PRO B 1 205 ? 9.571 0.156 12.175 1.00 22.17 248 PRO B O 1
ATOM 3272 N N . LEU B 1 206 ? 9.693 0.443 9.935 1.00 21.11 249 LEU B N 1
ATOM 3273 C CA . LEU B 1 206 ? 10.715 1.482 10.017 1.00 21.98 249 LEU B CA 1
ATOM 3274 C C . LEU B 1 206 ? 10.138 2.889 9.904 1.00 21.41 249 LEU B C 1
ATOM 3275 O O . LEU B 1 206 ? 10.871 3.865 9.624 1.00 20.99 249 LEU B O 1
ATOM 3280 N N . ALA B 1 207 ? 8.833 3.041 10.163 1.00 21.95 250 ALA B N 1
ATOM 3281 C CA . ALA B 1 207 ? 8.196 4.365 10.055 1.00 20.94 250 ALA B CA 1
ATOM 3282 C C . ALA B 1 207 ? 8.973 5.530 10.704 1.00 20.84 250 ALA B C 1
ATOM 3283 O O . ALA B 1 207 ? 9.136 6.602 10.112 1.00 20.30 250 ALA B O 1
ATOM 3285 N N . TYR B 1 208 ? 9.464 5.295 11.926 1.00 20.41 251 TYR B N 1
ATOM 3286 C CA . TYR B 1 208 ? 10.176 6.307 12.698 1.00 20.15 251 TYR B CA 1
ATOM 3287 C C . TYR B 1 208 ? 11.718 6.225 12.578 1.00 21.59 251 TYR B C 1
ATOM 3288 O O . TYR B 1 208 ? 12.437 6.949 13.283 1.00 21.14 251 TYR B O 1
ATOM 3297 N N . TRP B 1 209 ? 12.226 5.366 11.737 1.00 21.01 252 TRP B N 1
ATOM 3298 C CA . TRP B 1 209 ? 13.693 5.288 11.515 1.00 21.11 252 TRP B CA 1
ATOM 3299 C C . TRP B 1 209 ? 14.088 6.346 10.478 1.00 20.59 252 TRP B C 1
ATOM 3300 O O . TRP B 1 209 ? 13.458 6.486 9.428 1.00 20.86 252 TRP B O 1
ATOM 3311 N N . GLU B 1 210 ? 15.150 7.110 10.765 1.00 19.71 253 GLU B N 1
ATOM 3312 C CA . GLU B 1 210 ? 15.746 7.923 9.749 1.00 19.80 253 GLU B CA 1
ATOM 3313 C C . GLU B 1 210 ? 16.623 7.062 8.896 1.00 19.51 253 GLU B C 1
ATOM 3314 O O . GLU B 1 210 ? 17.084 5.995 9.315 1.00 19.78 253 GLU B O 1
ATOM 3320 N N . PHE B 1 211 ? 16.927 7.530 7.697 1.00 19.78 254 PHE B N 1
ATOM 3321 C CA . PHE B 1 211 ? 17.918 6.832 6.853 1.00 19.59 254 PHE B CA 1
ATOM 3322 C C . PHE B 1 211 ? 19.175 6.518 7.635 1.00 20.37 254 PHE B C 1
ATOM 3323 O O . PHE B 1 211 ? 19.758 5.439 7.511 1.00 23.65 254 PHE B O 1
ATOM 3331 N N . ARG B 1 212 ? 19.625 7.501 8.429 1.00 22.39 255 ARG B N 1
ATOM 3332 C CA . ARG B 1 212 ? 20.854 7.338 9.201 1.00 22.83 255 ARG B CA 1
ATOM 3333 C C . ARG B 1 212 ? 20.738 6.165 10.181 1.00 23.41 255 ARG B C 1
ATOM 3334 O O . ARG B 1 212 ? 21.704 5.414 10.416 1.00 24.62 255 ARG B O 1
ATOM 3342 N N . ASP B 1 213 ? 19.564 6.019 10.788 1.00 23.74 256 ASP B N 1
ATOM 3343 C CA . ASP B 1 213 ? 19.324 4.926 11.721 1.00 22.82 256 ASP B CA 1
ATOM 3344 C C . ASP B 1 213 ? 19.414 3.568 10.955 1.00 22.67 256 ASP B C 1
ATOM 3345 O O . ASP B 1 213 ? 19.961 2.626 11.474 1.00 23.10 256 ASP B O 1
ATOM 3350 N N . CYS B 1 214 ? 18.896 3.514 9.726 1.00 21.58 257 CYS B N 1
ATOM 3351 C CA . CYS B 1 214 ? 19.028 2.247 8.915 1.00 22.87 257 CYS B CA 1
ATOM 3352 C C . CYS B 1 214 ? 20.488 1.911 8.685 1.00 23.35 257 CYS B C 1
ATOM 3353 O O . CYS B 1 214 ? 20.907 0.754 8.887 1.00 22.63 257 CYS B O 1
ATOM 3356 N N . TRP B 1 215 ? 21.294 2.891 8.304 1.00 22.67 258 TRP B N 1
ATOM 3357 C CA . TRP B 1 215 ? 22.732 2.645 8.129 1.00 24.25 258 TRP B CA 1
ATOM 3358 C C . TRP B 1 215 ? 23.438 2.242 9.420 1.00 24.20 258 TRP B C 1
ATOM 3359 O O . TRP B 1 215 ? 24.304 1.374 9.418 1.00 24.80 258 TRP B O 1
ATOM 3370 N N . ASP B 1 216 ? 23.114 2.888 10.521 1.00 24.69 259 ASP B N 1
ATOM 3371 C CA . ASP B 1 216 ? 23.704 2.481 11.797 1.00 27.45 259 ASP B CA 1
ATOM 3372 C C . ASP B 1 216 ? 23.398 1.027 12.151 1.00 27.15 259 ASP B C 1
ATOM 3373 O O . ASP B 1 216 ? 24.219 0.332 12.736 1.00 28.60 259 ASP B O 1
ATOM 3378 N N . TYR B 1 217 ? 22.190 0.584 11.816 1.00 26.13 260 TYR B N 1
ATOM 3379 C CA . TYR B 1 217 ? 21.798 -0.808 12.019 1.00 25.78 260 TYR B CA 1
ATOM 3380 C C . TYR B 1 217 ? 22.686 -1.746 11.177 1.00 28.71 260 TYR B C 1
ATOM 3381 O O . TYR B 1 217 ? 23.215 -2.766 11.705 1.00 28.39 260 TYR B O 1
ATOM 3390 N N . LEU B 1 218 ? 22.814 -1.435 9.882 1.00 26.74 261 LEU B N 1
ATOM 3391 C CA . LEU B 1 218 ? 23.641 -2.268 8.988 1.00 28.39 261 LEU B CA 1
ATOM 3392 C C . LEU B 1 218 ? 25.076 -2.335 9.503 1.00 30.43 261 LEU B C 1
ATOM 3393 O O . LEU B 1 218 ? 25.687 -3.413 9.519 1.00 34.69 261 LEU B O 1
ATOM 3398 N N . THR B 1 219 ? 25.582 -1.219 10.014 1.00 31.64 262 THR B N 1
ATOM 3399 C CA . THR B 1 219 ? 26.949 -1.185 10.559 1.00 32.59 262 THR B CA 1
ATOM 3400 C C . THR B 1 219 ? 27.066 -1.960 11.859 1.00 34.42 262 THR B C 1
ATOM 3401 O O . THR B 1 219 ? 27.970 -2.783 12.023 1.00 35.34 262 THR B O 1
ATOM 3405 N N . LYS B 1 220 ? 26.124 -1.747 12.762 1.00 32.68 263 LYS B N 1
ATOM 3406 C CA . LYS B 1 220 ? 26.115 -2.440 14.058 1.00 35.16 263 LYS B CA 1
ATOM 3407 C C . LYS B 1 220 ? 26.176 -3.952 13.906 1.00 35.08 263 LYS B C 1
ATOM 3408 O O . LYS B 1 220 ? 26.872 -4.613 14.662 1.00 36.65 263 LYS B O 1
ATOM 3414 N N . TYR B 1 221 ? 25.430 -4.507 12.953 1.00 33.98 264 TYR B N 1
ATOM 3415 C CA . TYR B 1 221 ? 25.333 -5.947 12.781 1.00 34.81 264 TYR B CA 1
ATOM 3416 C C . TYR B 1 221 ? 26.208 -6.463 11.640 1.00 35.42 264 TYR B C 1
ATOM 3417 O O . TYR B 1 221 ? 26.124 -7.632 11.277 1.00 38.73 264 TYR B O 1
ATOM 3426 N N . SER B 1 222 ? 27.105 -5.609 11.121 1.00 36.07 265 SER B N 1
ATOM 3427 C CA . SER B 1 222 ? 27.971 -5.960 9.994 1.00 37.11 265 SER B CA 1
ATOM 3428 C C . SER B 1 222 ? 27.225 -6.664 8.840 1.00 35.97 265 SER B C 1
ATOM 3429 O O . SER B 1 222 ? 27.692 -7.678 8.328 1.00 38.70 265 SER B O 1
ATOM 3432 N N . LEU B 1 223 ? 26.106 -6.097 8.409 1.00 35.57 266 LEU B N 1
ATOM 3433 C CA . LEU B 1 223 ? 25.287 -6.699 7.386 1.00 34.96 266 LEU B CA 1
ATOM 3434 C C . LEU B 1 223 ? 25.731 -6.218 5.986 1.00 34.92 266 LEU B C 1
ATOM 3435 O O . LEU B 1 223 ? 25.856 -4.997 5.759 1.00 33.92 266 LEU B O 1
ATOM 3440 N N . PRO B 1 224 ? 25.881 -7.150 5.040 1.00 33.31 267 PRO B N 1
ATOM 3441 C CA . PRO B 1 224 ? 26.111 -6.727 3.661 1.00 33.51 267 PRO B CA 1
ATOM 3442 C C . PRO B 1 224 ? 24.937 -5.905 3.120 1.00 32.72 267 PRO B C 1
ATOM 3443 O O . PRO B 1 224 ? 23.780 -6.114 3.532 1.00 31.40 267 PRO B O 1
ATOM 3447 N N . TYR B 1 225 ? 25.252 -4.939 2.256 1.00 32.50 268 TYR B N 1
ATOM 3448 C CA . TYR B 1 225 ? 24.248 -4.046 1.642 1.00 30.08 268 TYR B CA 1
ATOM 3449 C C . TYR B 1 225 ? 24.511 -3.986 0.133 1.00 29.44 268 TYR B C 1
ATOM 3450 O O . TYR B 1 225 ? 25.468 -4.579 -0.351 1.00 28.29 268 TYR B O 1
ATOM 3459 N N . HIS B 1 226 ? 23.626 -3.326 -0.617 1.00 27.03 269 HIS B N 1
ATOM 3460 C CA . HIS B 1 226 ? 23.735 -3.336 -2.076 1.00 28.45 269 HIS B CA 1
ATOM 3461 C C . HIS B 1 226 ? 25.062 -2.590 -2.467 1.00 28.44 269 HIS B C 1
ATOM 3462 O O . HIS B 1 226 ? 25.281 -1.480 -2.004 1.00 28.39 269 HIS B O 1
ATOM 3469 N N . PRO B 1 227 ? 25.953 -3.237 -3.235 1.00 33.77 270 PRO B N 1
ATOM 3470 C CA . PRO B 1 227 ? 27.266 -2.637 -3.567 1.00 34.15 270 PRO B CA 1
ATOM 3471 C C . PRO B 1 227 ? 27.190 -1.289 -4.228 1.00 34.78 270 PRO B C 1
ATOM 3472 O O . PRO B 1 227 ? 28.108 -0.487 -4.093 1.00 32.78 270 PRO B O 1
ATOM 3476 N N . LEU B 1 228 ? 26.107 -1.012 -4.940 1.00 34.14 271 LEU B N 1
ATOM 3477 C CA . LEU B 1 228 ? 25.985 0.275 -5.578 1.00 34.34 271 LEU B CA 1
ATOM 3478 C C . LEU B 1 228 ? 25.852 1.456 -4.643 1.00 31.13 271 LEU B C 1
ATOM 3479 O O . LEU B 1 228 ? 26.076 2.586 -5.086 1.00 29.73 271 LEU B O 1
ATOM 3484 N N . HIS B 1 229 ? 25.494 1.229 -3.380 1.00 29.24 272 HIS B N 1
ATOM 3485 C CA . HIS B 1 229 ? 25.546 2.317 -2.383 1.00 28.67 272 HIS B CA 1
ATOM 3486 C C . HIS B 1 229 ? 26.989 2.880 -2.309 1.00 31.39 272 HIS B C 1
ATOM 3487 O O . HIS B 1 229 ? 27.161 4.036 -2.040 1.00 35.46 272 HIS B O 1
ATOM 3494 N N . ASP B 1 230 ? 28.008 2.050 -2.542 1.00 30.89 273 ASP B N 1
ATOM 3495 C CA . ASP B 1 230 ? 29.385 2.499 -2.516 1.00 33.73 273 ASP B CA 1
ATOM 3496 C C . ASP B 1 230 ? 29.783 3.339 -3.712 1.00 33.56 273 ASP B C 1
ATOM 3497 O O . ASP B 1 230 ? 30.828 3.962 -3.693 1.00 37.04 273 ASP B O 1
ATOM 3502 N N . GLN B 1 231 ? 28.962 3.381 -4.748 1.00 34.33 274 GLN B N 1
ATOM 3503 C CA . GLN B 1 231 ? 29.208 4.255 -5.903 1.00 36.94 274 GLN B CA 1
ATOM 3504 C C . GLN B 1 231 ? 28.488 5.610 -5.825 1.00 34.67 274 GLN B C 1
ATOM 3505 O O . GLN B 1 231 ? 28.458 6.355 -6.769 1.00 36.60 274 GLN B O 1
ATOM 3511 N N . GLY B 1 232 ? 27.824 5.869 -4.716 1.00 32.02 275 GLY B N 1
ATOM 3512 C CA . GLY B 1 232 ? 27.140 7.121 -4.510 1.00 30.45 275 GLY B CA 1
ATOM 3513 C C . GLY B 1 232 ? 25.644 7.141 -4.714 1.00 28.02 275 GLY B C 1
ATOM 3514 O O . GLY B 1 232 ? 25.061 8.233 -4.772 1.00 28.90 275 GLY B O 1
ATOM 3515 N N . PHE B 1 233 ? 25.000 5.955 -4.781 1.00 27.74 276 PHE B N 1
ATOM 3516 C CA . PHE B 1 233 ? 23.557 5.898 -4.946 1.00 25.76 276 PHE B CA 1
ATOM 3517 C C . PHE B 1 233 ? 22.884 5.623 -3.608 1.00 24.87 276 PHE B C 1
ATOM 3518 O O . PHE B 1 233 ? 22.985 4.496 -3.098 1.00 26.48 276 PHE B O 1
ATOM 3526 N N . PRO B 1 234 ? 22.115 6.588 -3.071 1.00 23.43 277 PRO B N 1
ATOM 3527 C CA . PRO B 1 234 ? 21.427 6.305 -1.826 1.00 24.72 277 PRO B CA 1
ATOM 3528 C C . PRO B 1 234 ? 20.256 5.362 -2.076 1.00 24.83 277 PRO B C 1
ATOM 3529 O O . PRO B 1 234 ? 19.912 4.579 -1.202 1.00 25.71 277 PRO B O 1
ATOM 3533 N N . SER B 1 235 ? 19.631 5.499 -3.258 1.00 24.49 278 SER B N 1
ATOM 3534 C CA . SER B 1 235 ? 18.546 4.648 -3.623 1.00 26.14 278 SER B CA 1
ATOM 3535 C C . SER B 1 235 ? 18.850 4.009 -4.991 1.00 25.02 278 SER B C 1
ATOM 3536 O O . SER B 1 235 ? 19.501 4.597 -5.809 1.00 25.06 278 SER B O 1
ATOM 3539 N N . ILE B 1 236 ? 18.374 2.795 -5.180 1.00 25.09 279 ILE B N 1
ATOM 3540 C CA . ILE B 1 236 ? 18.773 1.942 -6.303 1.00 27.08 279 ILE B CA 1
ATOM 3541 C C . ILE B 1 236 ? 17.533 1.287 -6.893 1.00 26.51 279 ILE B C 1
ATOM 3542 O O . ILE B 1 236 ? 16.795 0.614 -6.202 1.00 26.59 279 ILE B O 1
ATOM 3547 N N . GLY B 1 237 ? 17.326 1.513 -8.165 1.00 28.29 280 GLY B N 1
ATOM 3548 C CA . GLY B 1 237 ? 16.186 0.949 -8.914 1.00 29.41 280 GLY B CA 1
ATOM 3549 C C . GLY B 1 237 ? 16.603 0.481 -10.290 1.00 29.75 280 GLY B C 1
ATOM 3550 O O . GLY B 1 237 ? 17.508 -0.364 -10.425 1.00 28.36 280 GLY B O 1
ATOM 3551 N N . ASP B 1 238 ? 15.974 1.017 -11.323 1.00 28.87 281 ASP B N 1
ATOM 3552 C CA . ASP B 1 238 ? 16.289 0.652 -12.669 1.00 30.81 281 ASP B CA 1
ATOM 3553 C C . ASP B 1 238 ? 17.540 1.450 -13.137 1.00 32.40 281 ASP B C 1
ATOM 3554 O O . ASP B 1 238 ? 17.731 2.560 -12.689 1.00 31.33 281 ASP B O 1
ATOM 3559 N N . VAL B 1 239 ? 18.371 0.839 -13.957 1.00 34.73 282 VAL B N 1
ATOM 3560 C CA . VAL B 1 239 ? 19.600 1.499 -14.430 1.00 37.72 282 VAL B CA 1
ATOM 3561 C C . VAL B 1 239 ? 19.269 2.901 -15.007 1.00 41.65 282 VAL B C 1
ATOM 3562 O O . VAL B 1 239 ? 19.899 3.872 -14.655 1.00 38.72 282 VAL B O 1
ATOM 3566 N N . GLN B 1 240 ? 18.259 3.005 -15.869 1.00 40.92 283 GLN B N 1
ATOM 3567 C CA . GLN B 1 240 ? 17.981 4.267 -16.557 1.00 43.11 283 GLN B CA 1
ATOM 3568 C C . GLN B 1 240 ? 17.446 5.345 -15.646 1.00 43.52 283 GLN B C 1
ATOM 3569 O O . GLN B 1 240 ? 17.355 6.481 -16.065 1.00 50.79 283 GLN B O 1
ATOM 3575 N N . SER B 1 241 ? 17.030 5.019 -14.439 1.00 38.55 284 SER B N 1
ATOM 3576 C CA . SER B 1 241 ? 16.391 6.003 -13.606 1.00 39.08 284 SER B CA 1
ATOM 3577 C C . SER B 1 241 ? 17.027 6.151 -12.215 1.00 34.24 284 SER B C 1
ATOM 3578 O O . SER B 1 241 ? 16.428 6.707 -11.289 1.00 36.80 284 SER B O 1
ATOM 3581 N N . THR B 1 242 ? 18.237 5.612 -12.035 1.00 31.70 285 THR B N 1
ATOM 3582 C CA . THR B 1 242 ? 18.906 5.645 -10.710 1.00 30.38 285 THR B CA 1
ATOM 3583 C C . THR B 1 242 ? 19.986 6.716 -10.792 1.00 28.72 285 THR B C 1
ATOM 3584 O O . THR B 1 242 ? 20.799 6.657 -11.725 1.00 28.86 285 THR B O 1
ATOM 3588 N N . ILE B 1 243 ? 19.942 7.703 -9.921 1.00 37.13 286 ILE B N 1
ATOM 3589 C CA . ILE B 1 243 ? 20.775 8.881 -10.008 1.00 36.71 286 ILE B CA 1
ATOM 3590 C C . ILE B 1 243 ? 21.618 9.015 -8.763 1.00 31.39 286 ILE B C 1
ATOM 3591 O O . ILE B 1 243 ? 21.108 8.818 -7.696 1.00 28.64 286 ILE B O 1
ATOM 3596 N N . PRO B 1 244 ? 22.946 9.306 -8.891 1.00 30.97 287 PRO B N 1
ATOM 3597 C CA . PRO B 1 244 ? 23.742 9.412 -7.658 1.00 29.07 287 PRO B CA 1
ATOM 3598 C C . PRO B 1 244 ? 23.451 10.736 -6.954 1.00 27.69 287 PRO B C 1
ATOM 3599 O O . PRO B 1 244 ? 23.025 11.695 -7.603 1.00 30.02 287 PRO B O 1
ATOM 3603 N N . VAL B 1 245 ? 23.721 10.800 -5.657 1.00 26.07 288 VAL B N 1
ATOM 3604 C CA . VAL B 1 245 ? 23.455 11.975 -4.836 1.00 26.68 288 VAL B CA 1
ATOM 3605 C C . VAL B 1 245 ? 24.686 12.200 -3.920 1.00 26.43 288 VAL B C 1
ATOM 3606 O O . VAL B 1 245 ? 25.178 11.236 -3.347 1.00 26.22 288 VAL B O 1
ATOM 3610 N N . PRO B 1 246 ? 25.146 13.453 -3.751 1.00 28.73 289 PRO B N 1
ATOM 3611 C CA . PRO B 1 246 ? 26.332 13.628 -2.891 1.00 31.04 289 PRO B CA 1
ATOM 3612 C C . PRO B 1 246 ? 26.081 13.047 -1.501 1.00 32.02 289 PRO B C 1
ATOM 3613 O O . PRO B 1 246 ? 24.989 13.247 -0.969 1.00 28.87 289 PRO B O 1
ATOM 3617 N N . ARG B 1 247 ? 27.078 12.370 -0.931 1.00 33.77 290 ARG B N 1
ATOM 3618 C CA A ARG B 1 247 ? 26.918 11.713 0.362 0.50 33.29 290 ARG B CA 1
ATOM 3619 C CA B ARG B 1 247 ? 26.934 11.715 0.380 0.50 33.24 290 ARG B CA 1
ATOM 3620 C C . ARG B 1 247 ? 26.474 12.631 1.489 1.00 31.60 290 ARG B C 1
ATOM 3621 O O . ARG B 1 247 ? 25.702 12.220 2.370 1.00 29.19 290 ARG B O 1
ATOM 3636 N N . GLU B 1 248 ? 26.948 13.861 1.482 1.00 33.29 291 GLU B N 1
ATOM 3637 C CA . GLU B 1 248 ? 26.596 14.840 2.492 1.00 35.94 291 GLU B CA 1
ATOM 3638 C C . GLU B 1 248 ? 25.117 15.228 2.458 1.00 33.64 291 GLU B C 1
ATOM 3639 O O . GLU B 1 248 ? 24.606 15.866 3.374 1.00 34.02 291 GLU B O 1
ATOM 3645 N N . LYS B 1 249 ? 24.384 14.833 1.418 1.00 28.76 292 LYS B N 1
ATOM 3646 C CA . LYS B 1 249 ? 22.954 15.129 1.348 1.00 27.14 292 LYS B CA 1
ATOM 3647 C C . LYS B 1 249 ? 22.078 13.965 1.760 1.00 23.68 292 LYS B C 1
ATOM 3648 O O . LYS B 1 249 ? 20.845 14.087 1.845 1.00 24.84 292 LYS B O 1
ATOM 3654 N N . TRP B 1 250 ? 22.675 12.798 2.009 1.00 23.91 293 TRP B N 1
ATOM 3655 C CA . TRP B 1 250 ? 21.853 11.581 2.209 1.00 21.61 293 TRP B CA 1
ATOM 3656 C C . TRP B 1 250 ? 21.011 11.605 3.460 1.00 21.73 293 TRP B C 1
ATOM 3657 O O . TRP B 1 250 ? 19.910 11.027 3.486 1.00 22.49 293 TRP B O 1
ATOM 3668 N N . PHE B 1 251 ? 21.548 12.215 4.516 1.00 22.28 294 PHE B N 1
ATOM 3669 C CA . PHE B 1 251 ? 20.919 12.211 5.818 1.00 22.16 294 PHE B CA 1
ATOM 3670 C C . PHE B 1 251 ? 20.097 13.466 6.138 1.00 23.90 294 PHE B C 1
ATOM 3671 O O . PHE B 1 251 ? 19.730 13.725 7.319 1.00 23.82 294 PHE B O 1
ATOM 3679 N N . GLU B 1 252 ? 19.779 14.291 5.117 1.00 23.30 295 GLU B N 1
ATOM 3680 C CA . GLU B 1 252 ? 18.826 15.356 5.296 1.00 24.22 295 GLU B CA 1
ATOM 3681 C C . GLU B 1 252 ? 17.439 14.749 5.209 1.00 23.85 295 GLU B C 1
ATOM 3682 O O . GLU B 1 252 ? 17.266 13.734 4.575 1.00 23.04 295 GLU B O 1
ATOM 3688 N N . TYR B 1 253 ? 16.448 15.399 5.816 1.00 21.99 296 TYR B N 1
ATOM 3689 C CA . TYR B 1 253 ? 15.080 14.950 5.675 1.00 20.89 296 TYR B CA 1
ATOM 3690 C C . TYR B 1 253 ? 14.756 14.843 4.163 1.00 22.38 296 TYR B C 1
ATOM 3691 O O . TYR B 1 253 ? 15.065 15.734 3.377 1.00 22.49 296 TYR B O 1
ATOM 3700 N N . ALA B 1 254 ? 14.210 13.698 3.778 1.00 20.87 297 ALA B N 1
ATOM 3701 C CA . ALA B 1 254 ? 13.770 13.400 2.366 1.00 22.62 297 ALA B CA 1
ATOM 3702 C C . ALA B 1 254 ? 15.000 13.207 1.452 1.00 21.87 297 ALA B C 1
ATOM 3703 O O . ALA B 1 254 ? 14.859 13.223 0.229 1.00 23.91 297 ALA B O 1
ATOM 3705 N N . GLY B 1 255 ? 16.169 12.926 2.025 1.00 21.64 298 GLY B N 1
ATOM 3706 C CA . GLY B 1 255 ? 17.434 12.820 1.231 1.00 23.38 298 GLY B CA 1
ATOM 3707 C C . GLY B 1 255 ? 17.583 11.544 0.418 1.00 22.99 298 GLY B C 1
ATOM 3708 O O . GLY B 1 255 ? 18.091 11.600 -0.697 1.00 24.40 298 GLY B O 1
ATOM 3709 N N . GLU B 1 256 ? 17.110 10.414 0.959 1.00 22.16 299 GLU B N 1
ATOM 3710 C CA . GLU B 1 256 ? 17.311 9.073 0.368 1.00 22.99 299 GLU B CA 1
ATOM 3711 C C . GLU B 1 256 ? 16.831 9.026 -1.077 1.00 22.76 299 GLU B C 1
ATOM 3712 O O . GLU B 1 256 ? 17.550 8.533 -1.951 1.00 21.97 299 GLU B O 1
ATOM 3718 N N . ARG B 1 257 ? 15.646 9.561 -1.326 1.00 22.15 300 ARG B N 1
ATOM 3719 C CA . ARG B 1 257 ? 15.020 9.439 -2.645 1.00 24.71 300 ARG B CA 1
ATOM 3720 C C . ARG B 1 257 ? 15.128 10.726 -3.483 1.00 26.80 300 ARG B C 1
ATOM 3721 O O . ARG B 1 257 ? 14.421 10.865 -4.480 1.00 26.18 300 ARG B O 1
ATOM 3729 N N . SER B 1 258 ? 16.018 11.639 -3.073 1.00 26.25 301 SER B N 1
ATOM 3730 C CA . SER B 1 258 ? 16.135 12.927 -3.718 1.00 29.85 301 SER B CA 1
ATOM 3731 C C . SER B 1 258 ? 16.784 12.883 -5.086 1.00 33.53 301 SER B C 1
ATOM 3732 O O . SER B 1 258 ? 16.737 13.893 -5.820 1.00 37.77 301 SER B O 1
ATOM 3735 N N . GLY B 1 259 ? 17.374 11.758 -5.469 1.00 32.44 302 GLY B N 1
ATOM 3736 C CA . GLY B 1 259 ? 17.919 11.646 -6.816 1.00 38.41 302 GLY B CA 1
ATOM 3737 C C . GLY B 1 259 ? 16.906 11.935 -7.931 1.00 45.73 302 GLY B C 1
ATOM 3738 O O . GLY B 1 259 ? 17.238 12.602 -8.928 1.00 49.36 302 GLY B O 1
ATOM 3739 N N . ARG B 1 260 ? 15.680 11.442 -7.752 1.00 47.55 303 ARG B N 1
ATOM 3740 C CA . ARG B 1 260 ? 14.581 11.571 -8.753 1.00 58.39 303 ARG B CA 1
ATOM 3741 C C . ARG B 1 260 ? 14.534 12.855 -9.623 1.00 65.56 303 ARG B C 1
ATOM 3742 O O . ARG B 1 260 ? 14.449 13.967 -9.096 1.00 67.51 303 ARG B O 1
#

Foldseek 3Di:
DPVVVVVVVVVVVVLVVLLVLLLVLVVVVLVPDQQAEEEAQQALLSLVNLVSCLVVPCQVVVSYAYEYQCLLQFDPLSVVVLVVSCVVRVHHHDYFFFPPADHLVSVCVPPNNCCCPVPVVVSCCRGPVVRVVVVCVVSVHQEYEYAQELLLDDPLVPDDQWDDDSRIYGHSNHPPFLVSSVVSCVVVVHDGRCCVVVQFLDGDGPVQTDGDPPVQCRDRSRSPVSD/DPVVVVVVVVVVVVLVVLLVLLLVLVVVPLVPDQQAEEAAQQALLSLVNLVSCLVVCCQVVVSYAYAYQCLLQFDPLSVVVLVVSCVVSPHDHDYFFFPPADHLVSVCVVPNNCCCPPPVVVSCVGGPVVRVVCVCVVSVHQEYEYAQELLLDDPLVPDDQWDDDSRIYGHSNHPPFLVSSVVSCVVVVHDGRCCVVVQFLDGDGPVQTAGDPPVQCRHRSRSPVRD

Organism: Physcomitrium patens (NCBI:txid3218)

Nearest PDB structures (foldseek):
  4bwv-assembly1_B  TM=1.003E+00  e=3.601E-45  Physcomitrium patens
  2oq2-assembly1_A  TM=8.598E-01  e=5.895E-19  Saccharomyces cerevisiae
  7rge-assembly1_A  TM=8.721E-01  e=3.787E-17  Candidozyma auris
  6vpu-assembly8_H  TM=8.119E-01  e=2.686E-16  Vibrio vulnificus CMCP6
  1sur-assembly1_A-2  TM=7.660E-01  e=8.595E-16  Escherichia coli

Radius of gyration: 26.48 Å; Cα contacts (8 Å, |Δi|>4): 707; chains: 2; bounding box: 43×78×74 Å

Solvent-accessible surface area: 21125 Å² total; per-residue (Å²): 90,93,16,140,53,16,22,108,90,15,24,86,39,10,12,113,24,0,9,42,7,0,36,99,5,0,69,65,0,23,122,80,20,137,82,0,1,0,26,6,54,0,30,0,2,9,2,0,0,0,10,0,0,88,104,50,37,4,10,107,88,108,68,4,55,2,0,4,33,20,8,21,15,24,25,100,60,5,79,138,4,17,66,88,4,28,154,117,14,53,20,124,15,68,71,24,52,0,40,132,4,123,73,74,74,38,0,46,90,125,56,32,59,50,27,64,131,108,66,107,141,61,4,47,116,10,0,77,92,54,0,65,60,76,0,29,128,81,25,110,14,43,0,13,0,10,16,47,3,15,18,13,2,86,137,48,6,88,14,28,2,4,64,125,34,178,43,11,67,0,0,0,0,0,12,1,52,4,62,1,0,35,50,0,3,106,99,77,96,13,68,74,0,54,4,2,99,110,17,30,2,32,10,33,3,79,64,58,18,97,77,12,86,170,148,113,10,84,64,69,41,6,4,53,62,18,200,89,87,15,170,76,16,21,108,86,15,24,76,40,7,13,114,25,0,9,42,7,0,29,91,6,0,83,64,0,35,138,78,26,153,84,3,0,0,25,6,53,1,34,0,2,10,0,0,0,0,10,0,0,88,102,43,26,2,17,110,66,108,66,4,58,3,0,4,32,20,8,22,15,23,24,98,61,5,81,140,3,16,62,80,0,29,155,85,15,54,25,120,15,66,71,25,50,1,39,133,7,130,77,72,138,38,0,42,90,121,49,28,60,73,15,55,126,96,63,114,68,45,4,49,134,18,0,78,96,63,0,65,66,76,0,28,127,82,26,110,14,42,0,12,0,12,17,47,3,15,18,15,2,85,139,49,7,88,15,28,2,5,66,106,46,148,45,14,66,0,0,0,0,0,12,1,53,4,62,1,0,36,49,0,4,105,99,80,99,24,63,74,0,65,4,2,96,121,14,25,1,34,10,34,3,80,66,62,20,81,81,14,72,158,140,118,8,84,68,70,40,7,3,55,62,20,198

Secondary structure (DSSP, 8-state):
--HHHHHHHHHHHHHHHHHHHHHHHHHHHHHH-SSEEEE---SHHHHHHHHHHHHTTSTTTT-SEEEEE--S-B-HHHHHHHHHHHHHHT---EEE-STT--SHHHHHHHH-TTHHHH-HHHHHIIIIIHHHHHHHHHTT-SEEE----GGG-GGGTT--SEE-SSSEEE-TTTT--HHHHHHHHHHTT----GGGGGT-SS--BGGG-----GGGTTSTT-TTTT-/--HHHHHHHHHHHHHHHHHHHHHHHHHHHHHH-SSEEEE---SHHHHHHHHHHHHTTTTTTT-SEEEEE--S-B-HHHHHHHHHHHHHHT---EEE-STT--SHHHHHHHH-TTHHHH-HHHHHIIIIIHHHHHHHHHTT-SEEE----GGG-GGGTT--SEE-SSSEEE-TTTT--HHHHHHHHHHTT----GGGGGT-SS--BGGG-----GGGTTSTT-TTTT-